Protein AF-A0A2V5RGJ9-F1 (afdb_monomer)

Solvent-accessible surface area (backbone atoms only — not comparable to full-atom values): 21604 Å² total; per-residue (Å²): 134,83,88,84,88,84,84,87,82,80,85,84,81,83,82,83,79,84,76,84,70,83,77,78,81,74,70,50,76,49,73,27,35,33,28,71,93,47,75,38,42,46,62,36,61,48,78,43,39,57,53,21,27,44,34,41,34,27,62,31,67,73,43,34,54,30,24,20,55,76,79,43,78,68,75,83,46,68,68,53,78,41,38,55,77,41,74,48,76,52,70,40,74,60,69,46,78,47,41,22,16,16,72,89,39,24,92,76,61,16,44,32,35,43,35,26,40,70,79,68,74,71,82,64,71,77,68,69,76,73,73,74,53,63,39,41,56,48,37,43,34,36,37,33,40,26,34,54,85,91,36,26,30,35,40,34,38,30,37,39,57,88,55,63,42,44,33,40,39,39,24,45,13,56,61,42,44,83,74,70,44,71,65,35,16,74,37,22,28,32,37,34,22,43,72,87,66,48,80,33,35,49,30,45,30,34,82,53,69,54,76,38,73,76,34,84,62,84,44,48,66,60,37,53,73,68,75,66,54,71,90,41,68,48,21,10,46,52,70,48,74,42,57,49,43,43,35,38,38,38,40,40,30,62,96,61,42,57,22,28,31,34,45,36,44,37,67,72,55,84,92,52,86,44,44,53,51,36,45,33,38,36,35,39,26,33,54,87,90,38,27,30,35,39,35,37,28,35,36,61,54,60,58,32,40,32,39,38,37,26,46,11,57,62,42,46,82,74,71,44,72,64,34,16,74,37,21,26,33,37,34,24,42,74,87,66,49,79,34,37,52,31,45,32,33,80,52,65,56,75,38,75,75,33,84,61,85,45,43,67,59,38,52,74,68,75,67,53,73,88,44,66,49,22,10,46,51,72,48,74,40,54,54,42,45,35,36,38,39,38,39,31,62,95,63,37,58,22,28,33,32,44,36,44,38,72,45,135

Structure (mmCIF, N/CA/C/O backbone):
data_AF-A0A2V5RGJ9-F1
#
_entry.id   AF-A0A2V5RGJ9-F1
#
loop_
_atom_site.group_PDB
_atom_site.id
_atom_site.type_symbol
_atom_site.label_atom_id
_atom_site.label_alt_id
_atom_site.label_comp_id
_atom_site.label_asym_id
_atom_site.label_entity_id
_atom_site.label_seq_id
_atom_site.pdbx_PDB_ins_code
_atom_site.Cartn_x
_atom_site.Cartn_y
_atom_site.Cartn_z
_atom_site.occupancy
_atom_site.B_iso_or_equiv
_atom_site.auth_seq_id
_atom_site.auth_comp_id
_atom_site.auth_asym_id
_atom_site.auth_atom_id
_atom_site.pdbx_PDB_model_num
ATOM 1 N N . MET A 1 1 ? 36.163 -27.610 64.318 1.00 38.81 1 MET A N 1
ATOM 2 C CA . MET A 1 1 ? 36.010 -27.484 62.850 1.00 38.81 1 MET A CA 1
ATOM 3 C C . MET A 1 1 ? 34.533 -27.223 62.572 1.00 38.81 1 MET A C 1
ATOM 5 O O . MET A 1 1 ? 33.723 -28.034 62.983 1.00 38.81 1 MET A O 1
ATOM 9 N N . LYS A 1 2 ? 34.188 -25.956 62.291 1.00 37.72 2 LYS A N 1
ATOM 10 C CA . LYS A 1 2 ? 33.562 -25.468 61.036 1.00 37.72 2 LYS A CA 1
ATOM 11 C C . LYS A 1 2 ? 32.153 -26.053 60.783 1.00 37.72 2 LYS A C 1
ATOM 13 O O . LYS A 1 2 ? 32.050 -27.216 60.435 1.00 37.72 2 LYS A O 1
ATOM 18 N N . THR A 1 3 ? 31.090 -25.340 61.199 1.00 41.25 3 THR A N 1
ATOM 19 C CA . THR A 1 3 ? 30.210 -24.433 60.390 1.00 41.25 3 THR A CA 1
ATOM 20 C C . THR A 1 3 ? 29.299 -25.217 59.427 1.00 41.25 3 THR A C 1
ATOM 22 O O . THR A 1 3 ? 29.808 -26.012 58.656 1.00 41.25 3 THR A O 1
ATOM 25 N N . LEU A 1 4 ? 27.967 -25.080 59.421 1.00 39.28 4 LEU A N 1
ATOM 26 C CA . LEU A 1 4 ? 27.217 -23.906 58.953 1.00 39.28 4 LEU A CA 1
ATOM 27 C C . LEU A 1 4 ? 25.746 -23.949 59.413 1.00 39.28 4 LEU A C 1
ATOM 29 O O . LEU A 1 4 ? 25.099 -24.991 59.396 1.00 39.28 4 LEU A O 1
ATOM 33 N N . SER A 1 5 ? 25.240 -22.763 59.748 1.00 45.38 5 SER A N 1
ATOM 34 C CA . SER A 1 5 ? 23.826 -22.398 59.849 1.00 45.38 5 SER A CA 1
ATOM 35 C C . SER A 1 5 ? 23.348 -21.914 58.478 1.00 45.38 5 SER A C 1
ATOM 37 O O . SER A 1 5 ? 24.074 -21.164 57.826 1.00 45.38 5 SER A O 1
ATOM 39 N N . VAL A 1 6 ? 22.140 -22.296 58.052 1.00 42.56 6 VAL A N 1
ATOM 40 C CA . VAL A 1 6 ? 21.454 -21.672 56.911 1.00 42.56 6 VAL A CA 1
ATOM 41 C C . VAL A 1 6 ? 20.060 -21.253 57.366 1.00 42.56 6 VAL A C 1
ATOM 43 O O . VAL A 1 6 ? 19.195 -22.081 57.637 1.00 42.56 6 VAL A O 1
ATOM 46 N N . ARG A 1 7 ? 19.871 -19.935 57.482 1.00 43.72 7 ARG A N 1
ATOM 47 C CA . ARG A 1 7 ? 18.570 -19.281 57.634 1.00 43.72 7 ARG A CA 1
ATOM 48 C C . ARG A 1 7 ? 17.956 -19.107 56.245 1.00 43.72 7 ARG A C 1
ATOM 50 O O . ARG A 1 7 ? 18.602 -18.543 55.366 1.00 43.72 7 ARG A O 1
ATOM 57 N N . ALA A 1 8 ? 16.720 -19.563 56.067 1.00 42.19 8 ALA A N 1
ATOM 58 C CA . ALA A 1 8 ? 15.925 -19.289 54.877 1.00 42.19 8 ALA A CA 1
ATOM 59 C C . ALA A 1 8 ? 15.465 -17.820 54.875 1.00 42.19 8 ALA A C 1
ATOM 61 O O . ALA A 1 8 ? 14.924 -17.332 55.869 1.00 42.19 8 ALA A O 1
ATOM 62 N N . ILE A 1 9 ? 15.700 -17.124 53.763 1.00 42.44 9 ILE A N 1
ATOM 63 C CA . ILE A 1 9 ? 15.217 -15.768 53.483 1.00 42.44 9 ILE A CA 1
ATOM 64 C C . ILE A 1 9 ? 13.949 -15.915 52.636 1.00 42.44 9 ILE A C 1
ATOM 66 O O . ILE A 1 9 ? 14.003 -16.474 51.544 1.00 42.44 9 ILE A O 1
ATOM 70 N N . ALA A 1 10 ? 12.816 -15.427 53.140 1.00 38.88 10 ALA A N 1
ATOM 71 C CA . ALA A 1 10 ? 11.591 -15.263 52.360 1.00 38.88 10 ALA A CA 1
ATOM 72 C C . ALA A 1 10 ? 11.637 -13.917 51.609 1.00 38.88 10 ALA A C 1
ATOM 74 O O . ALA A 1 10 ? 11.960 -12.905 52.239 1.00 38.88 10 ALA A O 1
ATOM 75 N N . PRO A 1 11 ? 11.310 -13.851 50.306 1.00 47.81 11 PRO A N 1
ATOM 76 C CA . PRO A 1 11 ? 11.150 -12.579 49.620 1.00 47.81 11 PRO A CA 1
ATOM 77 C C . PRO A 1 11 ? 9.743 -12.016 49.870 1.00 47.81 11 PRO A C 1
ATOM 79 O O . PRO A 1 11 ? 8.732 -12.672 49.628 1.00 47.81 11 PRO A O 1
ATOM 82 N N . VAL A 1 12 ? 9.692 -10.773 50.347 1.00 43.78 12 VAL A N 1
ATOM 83 C CA . VAL A 1 12 ? 8.491 -9.932 50.376 1.00 43.78 12 VAL A CA 1
ATOM 84 C C . VAL A 1 12 ? 8.322 -9.332 48.980 1.00 43.78 12 VAL A C 1
ATOM 86 O O . VAL A 1 12 ? 9.110 -8.478 48.583 1.00 43.78 12 VAL A O 1
ATOM 89 N N . ILE A 1 13 ? 7.307 -9.767 48.229 1.00 42.78 13 ILE A N 1
ATOM 90 C CA . ILE A 1 13 ? 6.843 -9.061 47.028 1.00 42.78 13 ILE A CA 1
ATOM 91 C C . ILE A 1 13 ? 5.676 -8.173 47.459 1.00 42.78 13 ILE A C 1
ATOM 93 O O . ILE A 1 13 ? 4.580 -8.652 47.742 1.00 42.78 13 ILE A O 1
ATOM 97 N N . ALA A 1 14 ? 5.936 -6.870 47.549 1.00 37.41 14 ALA A N 1
ATOM 98 C CA . ALA A 1 14 ? 4.915 -5.851 47.735 1.00 37.41 14 ALA A CA 1
ATOM 99 C C . ALA A 1 14 ? 4.194 -5.614 46.397 1.00 37.41 14 ALA A C 1
ATOM 101 O O . ALA A 1 14 ? 4.772 -5.062 45.463 1.00 37.41 14 ALA A O 1
ATOM 102 N N . ALA A 1 15 ? 2.933 -6.035 46.302 1.00 39.66 15 ALA A N 1
ATOM 103 C CA . ALA A 1 15 ? 2.044 -5.643 45.215 1.00 39.66 15 ALA A CA 1
ATOM 104 C C . ALA A 1 15 ? 1.536 -4.215 45.477 1.00 39.66 15 ALA A C 1
ATOM 106 O O . ALA A 1 15 ? 0.738 -3.989 46.386 1.00 39.66 15 ALA A O 1
ATOM 107 N N . LEU A 1 16 ? 2.010 -3.245 44.693 1.00 36.75 16 LEU A N 1
ATOM 108 C CA . LEU A 1 16 ? 1.508 -1.872 44.711 1.00 36.75 16 LEU A CA 1
ATOM 109 C C . LEU A 1 16 ? 0.292 -1.777 43.770 1.00 36.75 16 LEU A C 1
ATOM 111 O O . LEU A 1 16 ? 0.424 -1.458 42.592 1.00 36.75 16 LEU A O 1
ATOM 115 N N . PHE A 1 17 ? -0.903 -2.085 44.280 1.00 38.78 17 PHE A N 1
ATOM 116 C CA . PHE A 1 17 ? -2.160 -1.741 43.609 1.00 38.78 17 PHE A CA 1
ATOM 117 C C . PHE A 1 17 ? -2.427 -0.239 43.796 1.00 38.78 17 PHE A C 1
ATOM 119 O O . PHE A 1 17 ? -2.925 0.187 44.837 1.00 38.78 17 PHE A O 1
ATOM 126 N N . LEU A 1 18 ? -2.110 0.580 42.789 1.00 39.31 18 LEU A N 1
ATOM 127 C CA . LEU A 1 18 ? -2.628 1.947 42.675 1.00 39.31 18 LEU A CA 1
ATOM 128 C C . LEU A 1 18 ? -4.090 1.872 42.216 1.00 39.31 18 LEU A C 1
ATOM 130 O O . LEU A 1 18 ? -4.408 1.977 41.035 1.00 39.31 18 LEU A O 1
ATOM 134 N N . ALA A 1 19 ? -4.990 1.650 43.171 1.00 40.72 19 ALA A N 1
ATOM 135 C CA . ALA A 1 19 ? -6.406 1.903 42.967 1.00 40.72 19 ALA A CA 1
ATOM 136 C C . ALA A 1 19 ? -6.600 3.423 42.830 1.00 40.72 19 ALA A C 1
ATOM 138 O O . ALA A 1 19 ? -6.460 4.163 43.802 1.00 40.72 19 ALA A O 1
ATOM 139 N N . LEU A 1 20 ? -6.908 3.896 41.621 1.00 43.88 20 LEU A N 1
ATOM 140 C CA . LEU A 1 20 ? -7.449 5.236 41.398 1.00 43.88 20 LEU A CA 1
ATOM 141 C C . LEU A 1 20 ? -8.835 5.295 42.045 1.00 43.88 20 LEU A C 1
ATOM 143 O O . LEU A 1 20 ? -9.821 4.825 41.483 1.00 43.88 20 LEU A O 1
ATOM 147 N N . TRP A 1 21 ? -8.902 5.828 43.262 1.00 36.16 21 TRP A N 1
ATOM 148 C CA . TRP A 1 21 ? -10.171 6.151 43.900 1.00 36.16 21 TRP A CA 1
ATOM 149 C C . TRP A 1 21 ? -10.674 7.448 43.260 1.00 36.16 21 TRP A C 1
ATOM 151 O O . TRP A 1 21 ? -9.927 8.432 43.263 1.00 36.16 21 TRP A O 1
ATOM 161 N N . PRO A 1 22 ? -11.903 7.501 42.718 1.00 42.31 22 PRO A N 1
ATOM 162 C CA . PRO A 1 22 ? -12.483 8.771 42.317 1.00 42.31 22 PRO A CA 1
ATOM 163 C C . PRO A 1 22 ? -12.581 9.646 43.568 1.00 42.31 22 PRO A C 1
ATOM 165 O O . PRO A 1 22 ? -13.241 9.283 44.544 1.00 42.31 22 PRO A O 1
ATOM 168 N N . THR A 1 23 ? -11.903 10.788 43.574 1.00 47.44 23 THR A N 1
ATOM 169 C CA . THR A 1 23 ? -12.103 11.797 44.609 1.00 47.44 23 THR A CA 1
ATOM 170 C C . THR A 1 23 ? -13.520 12.343 44.458 1.00 47.44 23 THR A C 1
ATOM 172 O O . THR A 1 23 ? -13.866 12.933 43.437 1.00 47.44 23 THR A O 1
ATOM 175 N N . ALA A 1 24 ? -14.372 12.133 45.464 1.00 50.12 24 ALA A N 1
ATOM 176 C CA . ALA A 1 24 ? -15.684 12.766 45.500 1.00 50.12 24 ALA A CA 1
ATOM 177 C C . ALA A 1 24 ? -15.499 14.294 45.478 1.00 50.12 24 ALA A C 1
ATOM 179 O O . ALA A 1 24 ? -14.841 14.858 46.359 1.00 50.12 24 ALA A O 1
ATOM 180 N N . ALA A 1 25 ? -16.049 14.962 44.462 1.00 56.72 25 ALA A N 1
ATOM 181 C CA . ALA A 1 25 ? -16.078 16.418 44.405 1.00 56.72 25 ALA A CA 1
ATOM 182 C C . ALA A 1 25 ? -16.844 16.952 45.629 1.00 56.72 25 ALA A C 1
ATOM 184 O O . ALA A 1 25 ? -17.935 16.478 45.946 1.00 56.72 25 ALA A O 1
ATOM 185 N N . ARG A 1 26 ? -16.256 17.905 46.360 1.00 61.22 26 ARG A N 1
ATOM 186 C CA . ARG A 1 26 ? -16.894 18.510 47.540 1.00 61.22 26 ARG A CA 1
ATOM 187 C C . ARG A 1 26 ? -17.874 19.592 47.084 1.00 61.22 26 ARG A C 1
ATOM 189 O O . ARG A 1 26 ? -17.460 20.483 46.351 1.00 61.22 26 ARG A O 1
ATOM 196 N N . ALA A 1 27 ? -19.115 19.548 47.570 1.00 74.75 27 ALA A N 1
ATOM 197 C CA . ALA A 1 27 ? -20.081 20.637 47.410 1.00 74.75 27 ALA A CA 1
ATOM 198 C C . ALA A 1 27 ? -19.524 21.947 47.996 1.00 74.75 27 ALA A C 1
ATOM 200 O O . ALA A 1 27 ? -19.062 21.974 49.144 1.00 74.75 27 ALA A O 1
ATOM 201 N N . ALA A 1 28 ? -19.550 23.021 47.212 1.00 82.56 28 ALA A N 1
ATOM 202 C CA . ALA A 1 28 ? -19.062 24.336 47.601 1.00 82.56 28 ALA A CA 1
ATOM 203 C C . ALA A 1 28 ? -20.176 25.192 48.228 1.00 82.56 28 ALA A C 1
ATOM 205 O O . ALA A 1 28 ? -21.370 24.941 48.064 1.00 82.56 28 ALA A O 1
ATOM 206 N N . THR A 1 29 ? -19.785 26.231 48.974 1.00 91.50 29 THR A N 1
ATOM 207 C CA . THR A 1 29 ? -20.713 27.250 49.488 1.00 91.50 29 THR A CA 1
ATOM 208 C C . THR A 1 29 ? -20.326 28.629 48.967 1.00 91.50 29 THR A C 1
ATOM 210 O O . THR A 1 29 ? -19.248 29.128 49.289 1.00 91.50 29 THR A O 1
ATOM 213 N N . VAL A 1 30 ? -21.213 29.270 48.204 1.00 90.94 30 VAL A N 1
ATOM 214 C CA . VAL A 1 30 ? -21.041 30.643 47.703 1.00 90.94 30 VAL A CA 1
ATOM 215 C C . VAL A 1 30 ? -21.782 31.613 48.613 1.00 90.94 30 VAL A C 1
ATOM 217 O O . VAL A 1 30 ? -22.925 31.368 48.982 1.00 90.94 30 VAL A O 1
ATOM 220 N N . THR A 1 31 ? -21.139 32.714 49.005 1.00 95.69 31 THR A N 1
ATOM 221 C CA . THR A 1 31 ? -21.754 33.711 49.894 1.00 95.69 31 THR A CA 1
ATOM 222 C C . THR A 1 31 ? -22.254 34.919 49.106 1.00 95.69 31 THR A C 1
ATOM 224 O O . THR A 1 31 ? -21.511 35.472 48.301 1.00 95.69 31 THR A O 1
ATOM 227 N N . VAL A 1 32 ? -23.485 35.348 49.383 1.00 97.19 32 VAL A N 1
ATOM 228 C CA . VAL A 1 32 ? -24.101 36.574 48.860 1.00 97.19 32 VAL A CA 1
ATOM 229 C C . VAL A 1 32 ? -24.410 37.503 50.029 1.00 97.19 32 VAL A C 1
ATOM 231 O O . VAL A 1 32 ? -25.100 37.123 50.971 1.00 97.19 32 VAL A O 1
ATOM 234 N N . MET A 1 33 ? -23.917 38.733 49.988 1.00 97.38 33 MET A N 1
ATOM 235 C CA . MET A 1 33 ? -24.249 39.755 50.976 1.00 97.38 33 MET A CA 1
ATOM 236 C C . MET A 1 33 ? -25.600 40.390 50.641 1.00 97.38 33 MET A C 1
ATOM 238 O O . MET A 1 33 ? -25.858 40.753 49.494 1.00 97.38 33 MET A O 1
ATOM 242 N N . VAL A 1 34 ? -26.455 40.554 51.645 1.00 97.94 34 VAL A N 1
ATOM 243 C CA . VAL A 1 34 ? -27.787 41.151 51.511 1.00 97.94 34 VAL A CA 1
ATOM 244 C C . VAL A 1 34 ? -27.760 42.564 52.083 1.00 97.94 34 VAL A C 1
ATOM 246 O O . VAL A 1 34 ? -27.451 42.744 53.261 1.00 97.94 34 VAL A O 1
ATOM 249 N N . GLY A 1 35 ? -28.057 43.561 51.250 1.00 95.06 35 GLY A N 1
ATOM 250 C CA . GLY A 1 35 ? -28.122 44.967 51.650 1.00 95.06 35 GLY A CA 1
ATOM 251 C C . GLY A 1 35 ? -26.797 45.629 52.080 1.00 95.06 35 GLY A C 1
ATOM 252 O O . GLY A 1 35 ? -26.788 46.382 53.053 1.00 95.06 35 GLY A O 1
ATOM 253 N N . PRO A 1 36 ? -25.634 45.389 51.438 1.00 92.56 36 PRO A N 1
ATOM 254 C CA . PRO A 1 36 ? -24.394 46.080 51.808 1.00 92.56 36 PRO A CA 1
ATOM 255 C C . PRO A 1 36 ? -24.434 47.572 51.428 1.00 92.56 36 PRO A C 1
ATOM 257 O O . PRO A 1 36 ? -23.954 47.963 50.369 1.00 92.56 36 PRO A O 1
ATOM 260 N N . ASN A 1 37 ? -24.997 48.409 52.308 1.00 90.25 37 ASN A N 1
ATOM 261 C CA . ASN A 1 37 ? -25.172 49.859 52.119 1.00 90.25 37 ASN A CA 1
ATOM 262 C C . ASN A 1 37 ? -25.919 50.237 50.817 1.00 90.25 37 ASN A C 1
ATOM 264 O O . ASN A 1 37 ? -25.713 51.313 50.261 1.00 90.25 37 ASN A O 1
ATOM 268 N N . CYS A 1 38 ? -26.782 49.343 50.329 1.00 91.38 38 CYS A N 1
ATOM 269 C CA . CYS A 1 38 ? -27.578 49.465 49.106 1.00 91.38 38 CYS A CA 1
ATOM 270 C C . CYS A 1 38 ? -28.864 48.629 49.241 1.00 91.38 38 CYS A C 1
ATOM 272 O O . CYS A 1 38 ? -28.935 47.732 50.081 1.00 91.38 38 CYS A O 1
ATOM 274 N N . PHE A 1 39 ? -29.836 48.825 48.349 1.00 93.62 39 PHE A N 1
ATOM 275 C CA . PHE A 1 39 ? -30.934 47.872 48.129 1.00 93.62 39 PHE A CA 1
ATOM 276 C C . PHE A 1 39 ? -30.541 46.848 47.063 1.00 93.62 39 PHE A C 1
ATOM 278 O O . PHE A 1 39 ? -31.105 46.795 45.976 1.00 93.62 39 PHE A O 1
ATOM 285 N N . CYS A 1 40 ? -29.497 46.072 47.356 1.00 94.00 40 CYS A N 1
ATOM 286 C CA . CYS A 1 40 ? -28.910 45.137 46.406 1.00 94.00 40 CYS A CA 1
ATOM 287 C C . CYS A 1 40 ? -28.414 43.849 47.076 1.00 94.00 40 CYS A C 1
ATOM 289 O O . CYS A 1 40 ? -28.142 43.805 48.280 1.00 94.00 40 CYS A O 1
ATOM 291 N N . PHE A 1 41 ? -28.307 42.787 46.280 1.00 97.88 41 PHE A N 1
ATOM 292 C CA . PHE A 1 41 ? -27.541 41.592 46.624 1.00 97.88 41 PHE A CA 1
ATOM 293 C C . PHE A 1 41 ? -26.128 41.745 46.058 1.00 97.88 41 PHE A C 1
ATOM 295 O O . PHE A 1 41 ? -25.971 42.252 44.949 1.00 97.88 41 PHE A O 1
ATOM 302 N N . SER A 1 42 ? -25.103 41.334 46.806 1.00 93.88 42 SER A N 1
ATOM 303 C CA . SER A 1 42 ? -23.709 41.434 46.363 1.00 93.88 42 SER A CA 1
ATOM 304 C C . SER A 1 42 ? -22.949 40.117 46.564 1.00 93.88 42 SER A C 1
ATOM 306 O O . SER A 1 42 ? -22.713 39.729 47.711 1.00 93.88 42 SER A O 1
ATOM 308 N N . PRO A 1 43 ? -22.549 39.428 45.482 1.00 95.19 43 PRO A N 1
ATOM 309 C CA . PRO A 1 43 ? -22.916 39.717 44.089 1.00 95.19 43 PRO A CA 1
ATOM 310 C C . PRO A 1 43 ? -24.428 39.534 43.844 1.00 95.19 43 PRO A C 1
ATOM 312 O O . PRO A 1 43 ? -25.091 38.785 44.562 1.00 95.19 43 PRO A O 1
ATOM 315 N N . SER A 1 44 ? -24.984 40.227 42.844 1.00 89.75 44 SER A N 1
ATOM 316 C CA . SER A 1 44 ? -26.396 40.071 42.455 1.00 89.75 44 SER A CA 1
ATOM 317 C C . SER A 1 44 ? -26.636 38.792 41.659 1.00 89.75 44 SER A C 1
ATOM 319 O O . SER A 1 44 ? -27.739 38.260 41.666 1.00 89.75 44 SER A O 1
ATOM 321 N N . GLU A 1 45 ? -25.603 38.264 41.010 1.00 91.31 45 GLU A N 1
ATOM 322 C CA . GLU A 1 45 ? -25.664 37.005 40.279 1.00 91.31 45 GLU A CA 1
ATOM 323 C C . GLU A 1 45 ? -24.552 36.070 40.739 1.00 91.31 45 GLU A C 1
ATOM 325 O O . GLU A 1 45 ? -23.406 36.483 40.926 1.00 91.31 45 GLU A O 1
ATOM 330 N N . VAL A 1 46 ? -24.890 34.796 40.913 1.00 90.12 46 VAL A N 1
ATOM 331 C CA . VAL A 1 46 ? -23.925 33.739 41.221 1.00 90.12 46 VAL A CA 1
ATOM 332 C C . VAL A 1 46 ? -24.126 32.572 40.271 1.00 90.12 46 VAL A C 1
ATOM 334 O O . VAL A 1 46 ? -25.255 32.188 39.974 1.00 90.12 46 VAL A O 1
ATOM 337 N N . THR A 1 47 ? -23.021 31.998 39.798 1.00 89.88 47 THR A N 1
ATOM 338 C CA . THR A 1 47 ? -23.027 30.749 39.030 1.00 89.88 47 THR A CA 1
ATOM 339 C C . THR A 1 47 ? -22.401 29.648 39.877 1.00 89.88 47 THR A C 1
ATOM 341 O O . THR A 1 47 ? -21.306 29.841 40.404 1.00 89.88 47 THR A O 1
ATOM 344 N N . ILE A 1 48 ? -23.100 28.526 40.037 1.00 92.12 48 ILE A N 1
ATOM 345 C CA . ILE A 1 48 ? -22.712 27.403 40.906 1.00 92.12 48 ILE A CA 1
ATOM 346 C C . ILE A 1 48 ? -22.934 26.056 40.206 1.00 92.12 48 ILE A C 1
ATOM 348 O O . ILE A 1 48 ? -23.571 26.002 39.152 1.00 92.12 48 ILE A O 1
ATOM 352 N N . SER A 1 49 ? -22.427 24.970 40.792 1.00 88.00 49 SER A N 1
ATOM 353 C CA . SER A 1 49 ? -22.634 23.602 40.297 1.00 88.00 49 SER A CA 1
ATOM 354 C C . SER A 1 49 ? -23.793 22.897 41.015 1.00 88.00 49 SER A C 1
ATOM 356 O O . SER A 1 49 ? -24.112 23.250 42.153 1.00 88.00 49 SER A O 1
ATOM 358 N N . PRO A 1 50 ? -24.429 21.875 40.405 1.00 89.12 50 PRO A N 1
ATOM 359 C CA . PRO A 1 50 ? -25.383 21.029 41.114 1.00 89.12 50 PRO A CA 1
ATOM 360 C C . PRO A 1 50 ? -24.771 20.441 42.393 1.00 89.12 50 PRO A C 1
ATOM 362 O O . PRO A 1 50 ? -23.686 19.865 42.364 1.00 89.12 50 PRO A O 1
ATOM 365 N N . GLY A 1 51 ? -25.484 20.584 43.507 1.00 87.81 51 GLY A N 1
ATOM 366 C CA . GLY A 1 51 ? -25.054 20.189 44.848 1.00 87.81 51 GLY A CA 1
ATOM 367 C C . GLY A 1 51 ? -24.448 21.328 45.675 1.00 87.81 51 GLY A C 1
ATOM 368 O O . GLY A 1 51 ? -24.321 21.178 46.890 1.00 87.81 51 GLY A O 1
ATOM 369 N N . ASP A 1 52 ? -24.121 22.473 45.070 1.00 92.69 52 ASP A N 1
ATOM 370 C CA . ASP A 1 52 ? -23.594 23.632 45.793 1.00 92.69 52 ASP A CA 1
ATOM 371 C C . ASP A 1 52 ? -24.682 24.360 46.595 1.00 92.69 52 ASP A C 1
ATOM 373 O O . ASP A 1 52 ? -25.883 24.289 46.318 1.00 92.69 52 ASP A O 1
ATOM 377 N N . THR A 1 53 ? -24.244 25.101 47.611 1.00 95.06 53 THR A N 1
ATOM 378 C CA . THR A 1 53 ? -25.111 25.887 48.494 1.00 95.06 53 THR A CA 1
ATOM 379 C C . THR A 1 53 ? -24.837 27.378 48.341 1.00 95.06 53 THR A C 1
ATOM 381 O O . THR A 1 53 ? -23.688 27.811 48.399 1.00 95.06 53 THR A O 1
ATOM 384 N N . VAL A 1 54 ? -25.883 28.193 48.211 1.00 97.69 54 VAL A N 1
ATOM 385 C CA . VAL A 1 54 ? -25.762 29.651 48.357 1.00 97.69 54 VAL A CA 1
ATOM 386 C C . VAL A 1 54 ? -26.100 30.027 49.793 1.00 97.69 54 VAL A C 1
ATOM 388 O O . VAL A 1 54 ? -27.111 29.586 50.337 1.00 97.69 54 VAL A O 1
ATOM 391 N N . ARG A 1 55 ? -25.241 30.840 50.411 1.00 97.88 55 ARG A N 1
ATOM 392 C CA . ARG A 1 55 ? -25.408 31.422 51.742 1.00 97.88 55 ARG A CA 1
ATOM 393 C C . ARG A 1 55 ? -25.605 32.926 51.626 1.00 97.88 55 ARG A C 1
ATOM 395 O O . ARG A 1 55 ? -24.658 33.659 51.352 1.00 97.88 55 ARG A O 1
ATOM 402 N N . TRP A 1 56 ? -26.802 33.403 51.916 1.00 98.44 56 TRP A N 1
ATOM 403 C CA . TRP A 1 56 ? -27.083 34.827 52.041 1.00 98.44 56 TRP A CA 1
ATOM 404 C C . TRP A 1 56 ? -26.720 35.314 53.446 1.00 98.44 56 TRP A C 1
ATOM 406 O O . TRP A 1 56 ? -27.079 34.666 54.425 1.00 98.44 56 TRP A O 1
ATOM 416 N N . THR A 1 57 ? -25.990 36.426 53.553 1.00 96.88 57 THR A N 1
ATOM 417 C CA . THR A 1 57 ? -25.543 37.029 54.823 1.00 96.88 57 THR A CA 1
ATOM 418 C C . THR A 1 57 ? -25.959 38.496 54.878 1.00 96.88 57 THR A C 1
ATOM 420 O O . THR A 1 57 ? -25.615 39.266 53.985 1.00 96.88 57 THR A O 1
ATOM 423 N N . TRP A 1 58 ? -26.694 38.906 55.909 1.00 97.81 58 TRP A N 1
ATOM 424 C CA . TRP A 1 58 ? -27.270 40.250 55.984 1.00 97.81 58 TRP A CA 1
ATOM 425 C C . TRP A 1 58 ? -26.255 41.280 56.469 1.00 97.81 58 TRP A C 1
ATOM 427 O O . TRP A 1 58 ? -25.777 41.215 57.602 1.00 97.81 58 TRP A O 1
ATOM 437 N N . SER A 1 59 ? -25.981 42.271 55.623 1.00 96.06 59 SER A N 1
ATOM 438 C CA . SER A 1 59 ? -25.171 43.448 55.949 1.00 96.06 59 SER A CA 1
ATOM 439 C C . SER A 1 59 ? -25.986 44.562 56.608 1.00 96.06 59 SER A C 1
ATOM 441 O O . SER A 1 59 ? -25.405 45.394 57.301 1.00 96.06 59 SER A O 1
ATOM 443 N N . SER A 1 60 ? -27.310 44.570 56.426 1.00 95.88 60 SER A N 1
ATOM 444 C CA . SER A 1 60 ? -28.250 45.564 56.962 1.00 95.88 60 SER A CA 1
ATOM 445 C C . SER A 1 60 ? -29.606 44.936 57.323 1.00 95.88 60 SER A C 1
ATOM 447 O O . SER A 1 60 ? -29.856 43.753 57.085 1.00 95.88 60 SER A O 1
ATOM 449 N N . GLY A 1 61 ? -30.476 45.731 57.953 1.00 95.12 61 GLY A N 1
ATOM 450 C CA . GLY A 1 61 ? -31.838 45.359 58.342 1.00 95.12 61 GLY A CA 1
ATOM 451 C C . GLY A 1 61 ? -32.859 45.367 57.202 1.00 95.12 61 GLY A C 1
ATOM 452 O O . GLY A 1 61 ? -32.689 46.107 56.242 1.00 95.12 61 GLY A O 1
ATOM 453 N N . GLY A 1 62 ? -33.957 44.620 57.349 1.00 95.56 62 GLY A N 1
ATOM 454 C CA . GLY A 1 62 ? -35.165 44.810 56.533 1.00 95.56 62 GLY A CA 1
ATOM 455 C C . GLY A 1 62 ? -35.175 44.142 55.154 1.00 95.56 62 GLY A C 1
ATOM 456 O O . GLY A 1 62 ? -35.955 44.548 54.298 1.00 95.56 62 GLY A O 1
ATOM 457 N N . HIS A 1 63 ? -34.355 43.119 54.917 1.00 98.00 63 HIS A N 1
ATOM 458 C CA . HIS A 1 63 ? -34.276 42.453 53.609 1.00 98.00 63 HIS A CA 1
ATOM 459 C C . HIS A 1 63 ? -34.711 40.984 53.666 1.00 98.00 63 HIS A C 1
ATOM 461 O O . HIS A 1 63 ? -34.625 40.361 54.723 1.00 98.00 63 HIS A O 1
ATOM 467 N N . SER A 1 64 ? -35.108 40.415 52.526 1.00 98.25 64 SER A N 1
ATOM 468 C CA . SER A 1 64 ? -35.317 38.970 52.335 1.00 98.25 64 SER A CA 1
ATOM 469 C C . SER A 1 64 ? -34.511 38.436 51.145 1.00 98.25 64 SER A C 1
ATOM 471 O O . SER A 1 64 ? -34.009 39.212 50.330 1.00 98.25 64 SER A O 1
ATOM 473 N N . THR A 1 65 ? -34.417 37.111 51.027 1.00 97.88 65 THR A N 1
ATOM 474 C CA . THR A 1 65 ? -34.171 36.406 49.762 1.00 97.88 65 THR A CA 1
ATOM 475 C C . THR A 1 65 ? -35.358 35.486 49.486 1.00 97.88 65 THR A C 1
ATOM 477 O O . THR A 1 65 ? -35.619 34.548 50.240 1.00 97.88 65 THR A O 1
ATOM 480 N N . THR A 1 66 ? -36.092 35.792 48.421 1.00 98.38 66 THR A N 1
ATOM 481 C CA . THR A 1 66 ? -37.343 35.131 48.042 1.00 98.38 66 THR A CA 1
ATOM 482 C C . THR A 1 66 ? -37.240 34.681 46.595 1.00 98.38 66 THR A C 1
ATOM 484 O O . THR A 1 66 ? -36.984 35.498 45.711 1.00 98.38 66 THR A O 1
ATOM 487 N N . SER A 1 67 ? -37.426 33.394 46.328 1.00 97.88 67 SER A N 1
ATOM 488 C CA . SER A 1 67 ? -37.301 32.852 44.977 1.00 97.88 67 SER A CA 1
ATOM 489 C C . SER A 1 67 ? -38.461 33.265 44.076 1.00 97.88 67 SER A C 1
ATOM 491 O O . SER A 1 67 ? -39.625 33.246 44.482 1.00 97.88 67 SER A O 1
ATOM 493 N N . GLY A 1 68 ? -38.162 33.567 42.818 1.00 94.12 68 GLY A N 1
ATOM 494 C CA . GLY A 1 68 ? -39.145 33.938 41.810 1.00 94.12 68 GLY A CA 1
ATOM 495 C C . GLY A 1 68 ? -38.720 35.138 40.979 1.00 94.12 68 GLY A C 1
ATOM 496 O O . GLY A 1 68 ? -37.673 35.748 41.194 1.00 94.12 68 GLY A O 1
ATOM 497 N N . ASN A 1 69 ? -39.565 35.477 40.013 1.00 92.88 69 ASN A N 1
ATOM 498 C CA . ASN A 1 69 ? -39.410 36.716 39.260 1.00 92.88 69 ASN A CA 1
ATOM 499 C C . ASN A 1 69 ? -39.680 37.921 40.179 1.00 92.88 69 ASN A C 1
ATOM 501 O O . ASN A 1 69 ? -40.348 37.760 41.203 1.00 92.88 69 ASN A O 1
ATOM 505 N N . PRO A 1 70 ? -39.201 39.130 39.839 1.00 91.88 70 PRO A N 1
ATOM 506 C CA . PRO A 1 70 ? -39.357 40.304 40.695 1.00 91.88 70 PRO A CA 1
ATOM 507 C C . PRO A 1 70 ? -40.808 40.507 41.162 1.00 91.88 70 PRO A C 1
ATOM 509 O O . PRO A 1 70 ? -41.743 40.479 40.360 1.00 91.88 70 PRO A O 1
ATOM 512 N N . CYS A 1 71 ? -40.988 40.656 42.478 1.00 93.25 71 CYS A N 1
ATOM 513 C CA . CYS A 1 71 ? -42.284 40.790 43.158 1.00 93.25 71 CYS A CA 1
ATOM 514 C C . CYS A 1 71 ? -43.270 39.615 42.973 1.00 93.25 71 CYS A C 1
ATOM 516 O O . CYS A 1 71 ? -44.434 39.736 43.350 1.00 93.25 71 CYS A O 1
ATOM 518 N N . THR A 1 72 ? -42.837 38.479 42.418 1.00 96.56 72 THR A N 1
ATOM 519 C CA . THR A 1 72 ? -43.695 37.321 42.124 1.00 96.56 72 THR A CA 1
ATOM 520 C C . THR A 1 72 ? -43.032 36.033 42.627 1.00 96.56 72 THR A C 1
ATOM 522 O O . THR A 1 72 ? -42.222 35.440 41.906 1.00 96.56 72 THR A O 1
ATOM 525 N N . PRO A 1 73 ? -43.333 35.581 43.861 1.00 96.12 73 PRO A N 1
ATOM 526 C CA . PRO A 1 73 ? -42.679 34.412 44.433 1.00 96.12 73 PRO A CA 1
ATOM 527 C C . PRO A 1 73 ? -43.095 33.125 43.709 1.00 96.12 73 PRO A C 1
ATOM 529 O O . PRO A 1 73 ? -44.263 32.947 43.366 1.00 96.12 73 PRO A O 1
ATOM 532 N N . ASN A 1 74 ? -42.149 32.206 43.508 1.00 93.88 74 ASN A N 1
ATOM 533 C CA . ASN A 1 74 ? -42.405 30.883 42.919 1.00 93.88 74 ASN A CA 1
ATOM 534 C C . ASN A 1 74 ? -42.339 29.728 43.941 1.00 93.88 74 ASN A C 1
ATOM 536 O O . ASN A 1 74 ? -42.595 28.583 43.580 1.00 93.88 74 ASN A O 1
ATOM 540 N N . GLY A 1 75 ? -42.009 30.025 45.204 1.00 94.44 75 GLY A N 1
ATOM 541 C CA . GLY A 1 75 ? -42.098 29.082 46.324 1.00 94.44 75 GLY A CA 1
ATOM 542 C C . GLY A 1 75 ? -40.938 28.092 46.484 1.00 94.44 75 GLY A C 1
ATOM 543 O O . GLY A 1 75 ? -41.058 27.173 47.288 1.00 94.44 75 GLY A O 1
ATOM 544 N N . LEU A 1 76 ? -39.824 28.255 45.762 1.00 93.25 76 LEU A N 1
ATOM 545 C CA . LEU A 1 76 ? -38.630 27.411 45.929 1.00 93.25 76 LEU A CA 1
ATOM 546 C C . LEU A 1 76 ? -37.879 27.697 47.243 1.00 93.25 76 LEU A C 1
ATOM 548 O O . LEU A 1 76 ? -37.404 26.763 47.888 1.00 93.25 76 LEU A O 1
ATOM 552 N N . TRP A 1 77 ? -37.786 28.965 47.660 1.00 98.06 77 TRP A N 1
ATOM 553 C CA . TRP A 1 77 ? -37.358 29.365 49.005 1.00 98.06 77 TRP A CA 1
ATOM 554 C C . TRP A 1 77 ? -37.855 30.770 49.383 1.00 98.06 77 TRP A C 1
ATOM 556 O O . TRP A 1 77 ? -38.116 31.611 48.522 1.00 98.06 77 TRP A O 1
ATOM 566 N N . ASP A 1 78 ? -37.930 31.033 50.688 1.00 97.19 78 ASP A N 1
ATOM 567 C CA . ASP A 1 78 ? -38.160 32.357 51.273 1.00 97.19 78 ASP A CA 1
ATOM 568 C C . ASP A 1 78 ? -37.471 32.416 52.646 1.00 97.19 78 ASP A C 1
ATOM 570 O O . ASP A 1 78 ? -37.705 31.558 53.500 1.00 97.19 78 ASP A O 1
ATOM 574 N N . SER A 1 79 ? -36.594 33.398 52.860 1.00 97.81 79 SER A N 1
ATOM 575 C CA . SER A 1 79 ? -35.934 33.602 54.156 1.00 97.81 79 SER A CA 1
ATOM 576 C C . SER A 1 79 ? -36.800 34.324 55.191 1.00 97.81 79 SER A C 1
ATOM 578 O O . SER A 1 79 ? -36.422 34.386 56.360 1.00 97.81 79 SER A O 1
ATOM 580 N N . GLY A 1 80 ? -37.895 34.958 54.763 1.00 96.94 80 GLY A N 1
ATOM 581 C CA . GLY A 1 80 ? -38.553 36.031 55.501 1.00 96.94 80 GLY A CA 1
ATOM 582 C C . GLY A 1 80 ? -37.700 37.305 55.572 1.00 96.94 80 GLY A C 1
ATOM 583 O O . GLY A 1 80 ? -36.584 37.367 55.044 1.00 96.94 80 GLY A O 1
ATOM 584 N N . ILE A 1 81 ? -38.231 38.342 56.231 1.00 97.44 81 ILE A N 1
ATOM 585 C CA . ILE A 1 81 ? -37.492 39.585 56.494 1.00 97.44 81 ILE A CA 1
ATOM 586 C C . ILE A 1 81 ? -36.526 39.363 57.655 1.00 97.44 81 ILE A C 1
ATOM 588 O O . ILE A 1 81 ? -36.950 39.130 58.786 1.00 97.44 81 ILE A O 1
ATOM 592 N N . LEU A 1 82 ? -35.232 39.482 57.381 1.00 97.56 82 LEU A N 1
ATOM 593 C CA . LEU A 1 82 ? -34.165 39.320 58.363 1.00 97.56 82 LEU A CA 1
ATOM 594 C C . LEU A 1 82 ? -33.349 40.610 58.512 1.00 97.56 82 LEU A C 1
ATOM 596 O O . LEU A 1 82 ? -33.463 41.548 57.715 1.00 97.56 82 LEU A O 1
ATOM 600 N N . ASN A 1 83 ? -32.538 40.657 59.572 1.00 95.62 83 ASN A N 1
ATOM 601 C CA . ASN A 1 83 ? -31.728 41.816 59.931 1.00 95.62 83 ASN A CA 1
ATOM 602 C C . ASN A 1 83 ? -30.225 41.526 59.926 1.00 95.62 83 ASN A C 1
ATOM 604 O O . ASN A 1 83 ? -29.807 40.376 59.803 1.00 95.62 83 ASN A O 1
ATOM 608 N N . GLN A 1 84 ? -29.420 42.583 60.067 1.00 96.25 84 GLN A N 1
ATOM 609 C CA . GLN A 1 84 ? -27.958 42.523 60.039 1.00 96.25 84 GLN A CA 1
ATOM 610 C C . GLN A 1 84 ? -27.399 41.384 60.909 1.00 96.25 84 GLN A C 1
ATOM 612 O O . GLN A 1 84 ? -27.799 41.209 62.059 1.00 96.25 84 GLN A O 1
ATOM 617 N N . GLY A 1 85 ? -26.458 40.622 60.348 1.00 91.38 85 GLY A N 1
ATOM 618 C CA . GLY A 1 85 ? -25.823 39.469 60.993 1.00 91.38 85 GLY A CA 1
ATOM 619 C C . GLY A 1 85 ? -26.550 38.135 60.789 1.00 91.38 85 GLY A C 1
ATOM 620 O O . GLY A 1 85 ? -25.971 37.089 61.078 1.00 91.38 85 GLY A O 1
ATOM 621 N N . ALA A 1 86 ? -27.777 38.140 60.258 1.00 96.62 86 ALA A N 1
ATOM 622 C CA . ALA A 1 86 ? -28.490 36.913 59.915 1.00 96.62 86 ALA A CA 1
ATOM 623 C C . ALA A 1 86 ? -27.850 36.179 58.725 1.00 96.62 86 ALA A C 1
ATOM 625 O O . ALA A 1 86 ? -27.192 36.781 57.870 1.00 96.62 86 ALA A O 1
ATOM 626 N N . MET A 1 87 ? -28.091 34.867 58.658 1.00 96.19 87 MET A N 1
ATOM 627 C CA . MET A 1 87 ? -27.688 34.013 57.544 1.00 96.19 87 MET A CA 1
ATOM 628 C C . MET A 1 87 ? -28.836 33.099 57.117 1.00 96.19 87 MET A C 1
ATOM 630 O O . MET A 1 87 ? -29.564 32.581 57.962 1.00 96.19 87 MET A O 1
ATOM 634 N N . PHE A 1 88 ? -28.947 32.857 55.814 1.00 97.81 88 PHE A N 1
ATOM 635 C CA . PHE A 1 88 ? -29.867 31.890 55.217 1.00 97.81 88 PHE A CA 1
ATOM 636 C C . PHE A 1 88 ? -29.126 31.075 54.157 1.00 97.81 88 PHE A C 1
ATOM 638 O O . PHE A 1 88 ? -28.279 31.620 53.451 1.00 97.81 88 PHE A O 1
ATOM 645 N N . THR A 1 89 ? -29.426 29.784 54.027 1.00 96.12 89 THR A N 1
ATOM 646 C CA . THR A 1 89 ? -28.764 28.898 53.057 1.00 96.12 89 THR A CA 1
ATOM 647 C C . THR A 1 89 ? -29.768 28.098 52.241 1.00 96.12 89 THR A C 1
ATOM 649 O O . THR A 1 89 ? -30.743 27.601 52.799 1.00 96.12 89 THR A O 1
ATOM 652 N N . HIS A 1 90 ? -29.488 27.898 50.953 1.00 95.56 90 HIS A N 1
ATOM 653 C CA . HIS A 1 90 ? -30.246 27.001 50.078 1.00 95.56 90 HIS A CA 1
ATOM 654 C C . HIS A 1 90 ? -29.294 26.206 49.179 1.00 95.56 90 HIS A C 1
ATOM 656 O O . HIS A 1 90 ? -28.380 26.782 48.585 1.00 95.56 90 HIS A O 1
ATOM 662 N N . THR A 1 91 ? -29.500 24.891 49.094 1.00 95.69 91 THR A N 1
ATOM 663 C CA . THR A 1 91 ? -28.698 23.974 48.269 1.00 95.69 91 THR A CA 1
ATOM 664 C C . THR A 1 91 ? -29.411 23.689 46.956 1.00 95.69 91 THR A C 1
ATOM 666 O O . THR A 1 91 ? -30.581 23.312 46.952 1.00 95.69 91 THR A O 1
ATOM 669 N N . PHE A 1 92 ? -28.696 23.826 45.844 1.00 94.50 92 PHE A N 1
ATOM 670 C CA . PHE A 1 92 ? -29.262 23.714 44.508 1.00 94.50 92 PHE A CA 1
ATOM 671 C C . PHE A 1 92 ? -28.819 22.419 43.836 1.00 94.50 92 PHE A C 1
ATOM 673 O O . PHE A 1 92 ? -27.674 22.284 43.425 1.00 94.50 92 PHE A O 1
ATOM 680 N N . ASN A 1 93 ? -29.734 21.461 43.688 1.00 89.25 93 ASN A N 1
ATOM 681 C CA . ASN A 1 93 ? -29.409 20.131 43.153 1.00 89.25 93 ASN A CA 1
ATOM 682 C C . ASN A 1 93 ? -29.683 19.972 41.649 1.00 89.25 93 ASN A C 1
ATOM 684 O O . ASN A 1 93 ? -29.341 18.944 41.071 1.00 89.25 93 ASN A O 1
ATOM 688 N N . SER A 1 94 ? -30.314 20.955 41.005 1.00 86.75 94 SER A N 1
ATOM 689 C CA . SER A 1 94 ? -30.728 20.866 39.602 1.00 86.75 94 SER A CA 1
ATOM 690 C C . SER A 1 94 ? -30.203 22.050 38.805 1.00 86.75 94 SER A C 1
ATOM 692 O O . SER A 1 94 ? -30.284 23.188 39.260 1.00 86.75 94 SER A O 1
ATOM 694 N N . VAL A 1 95 ? -29.680 21.765 37.610 1.00 88.25 95 VAL A N 1
ATOM 695 C CA . VAL A 1 95 ? -29.270 22.774 36.623 1.00 88.25 95 VAL A CA 1
ATOM 696 C C . VAL A 1 95 ? -30.462 23.664 36.270 1.00 88.25 95 VAL A C 1
ATOM 698 O O . VAL A 1 95 ? -31.573 23.167 36.086 1.00 88.25 95 VAL A O 1
ATOM 701 N N . GLY A 1 96 ? -30.229 24.969 36.155 1.00 89.12 96 GLY A N 1
ATOM 702 C CA . GLY A 1 96 ? -31.261 25.943 35.813 1.00 89.12 96 GLY A CA 1
ATOM 703 C C . GLY A 1 96 ? -30.938 27.357 36.283 1.00 89.12 96 GLY A C 1
ATOM 704 O O . GLY A 1 96 ? -29.953 27.594 36.979 1.00 89.12 96 GLY A O 1
ATOM 705 N N . SER A 1 97 ? -31.797 28.300 35.906 1.00 93.25 97 SER A N 1
ATOM 706 C CA . SER A 1 97 ? -31.745 29.684 36.380 1.00 93.25 97 SER A CA 1
ATOM 707 C C . SER A 1 97 ? -32.836 29.910 37.418 1.00 93.25 97 SER A C 1
ATOM 709 O O . SER A 1 97 ? -34.015 29.659 37.170 1.00 93.25 97 SER A O 1
ATOM 711 N N . PHE A 1 98 ? -32.431 30.410 38.578 1.00 95.62 98 PHE A N 1
ATOM 712 C CA . PHE A 1 98 ? -33.279 30.632 39.737 1.00 95.62 98 PHE A CA 1
ATOM 713 C C . PHE A 1 98 ? -33.244 32.125 40.084 1.00 95.62 98 PHE A C 1
ATOM 715 O O . PHE A 1 98 ? -32.391 32.556 40.871 1.00 95.62 98 PHE A O 1
ATOM 722 N N . PRO A 1 99 ? -34.117 32.942 39.466 1.00 95.62 99 PRO A N 1
ATOM 723 C CA . PRO A 1 99 ? -34.259 34.337 39.853 1.00 95.62 99 PRO A CA 1
ATOM 724 C C . PRO A 1 99 ? -34.799 34.426 41.282 1.00 95.62 99 PRO A C 1
ATOM 726 O O . PRO A 1 99 ? -35.548 33.556 41.740 1.00 95.62 99 PRO A O 1
ATOM 729 N N . TYR A 1 100 ? -34.403 35.476 41.989 1.00 98.31 100 TYR A N 1
ATOM 730 C CA . TYR A 1 100 ? -34.886 35.790 43.324 1.00 98.31 100 TYR A CA 1
ATOM 731 C C . TYR A 1 100 ? -34.892 37.296 43.564 1.00 98.31 100 TYR A C 1
ATOM 733 O O . TYR A 1 100 ? -34.272 38.077 42.843 1.00 98.31 100 TYR A O 1
ATOM 741 N N . PHE A 1 101 ? -35.614 37.723 44.587 1.00 98.00 101 PHE A N 1
ATOM 742 C CA . PHE A 1 101 ? -35.774 39.127 44.927 1.00 98.00 101 PHE A CA 1
ATOM 743 C C . PHE A 1 101 ? -35.911 39.317 46.435 1.00 98.00 101 PHE A C 1
ATOM 745 O O . PHE A 1 101 ? -36.123 38.374 47.195 1.00 98.00 101 PHE A O 1
ATOM 752 N N . CYS A 1 102 ? -35.775 40.562 46.870 1.00 98.12 102 CYS A N 1
ATOM 753 C CA . CYS A 1 102 ? -36.089 40.984 48.225 1.00 98.12 102 CYS A CA 1
ATOM 754 C C . CYS A 1 102 ? -37.540 41.470 48.258 1.00 98.12 102 CYS A C 1
ATOM 756 O O . CYS A 1 102 ? -37.857 42.471 47.622 1.00 98.12 102 CYS A O 1
ATOM 758 N N . SER A 1 103 ? -38.424 40.784 48.981 1.00 96.56 103 SER A N 1
ATOM 759 C CA . SER A 1 103 ? -39.865 41.072 49.017 1.00 96.56 103 SER A CA 1
ATOM 760 C C . SER A 1 103 ? -40.217 42.543 49.300 1.00 96.56 103 SER A C 1
ATOM 762 O O . SER A 1 103 ? -41.025 43.088 48.553 1.00 96.56 103 SER A O 1
ATOM 764 N N . PRO A 1 104 ? -39.630 43.221 50.309 1.00 95.81 104 PRO A N 1
ATOM 765 C CA . PRO A 1 104 ? -39.970 44.611 50.605 1.00 95.81 104 PRO A CA 1
ATOM 766 C C . PRO A 1 104 ? -39.314 45.616 49.655 1.00 95.81 104 PRO A C 1
ATOM 768 O O . PRO A 1 104 ? -39.749 46.757 49.632 1.00 95.81 104 PRO A O 1
ATOM 771 N N . HIS A 1 105 ? -38.292 45.206 48.892 1.00 95.44 105 HIS A N 1
ATOM 772 C CA . HIS A 1 105 ? -37.504 46.093 48.027 1.00 95.44 105 HIS A CA 1
ATOM 773 C C . HIS A 1 105 ? -37.551 45.674 46.546 1.00 95.44 105 HIS A C 1
ATOM 775 O O . HIS A 1 105 ? -36.636 45.940 45.761 1.00 95.44 105 HIS A O 1
ATOM 781 N N . CYS A 1 106 ? -38.583 44.918 46.164 1.00 91.38 106 CYS A N 1
ATOM 782 C CA . CYS A 1 106 ? -38.685 44.340 44.830 1.00 91.38 106 CYS A CA 1
ATOM 783 C C . CYS A 1 106 ? -39.057 45.396 43.778 1.00 91.38 106 CYS A C 1
ATOM 785 O O . CYS A 1 106 ? -38.646 45.274 42.625 1.00 91.38 106 CYS A O 1
ATOM 787 N N . SER A 1 107 ? -39.773 46.454 44.181 1.00 90.69 107 SER A N 1
ATOM 788 C CA . SER A 1 107 ? -40.142 47.582 43.310 1.00 90.69 107 SER A CA 1
ATOM 789 C C . SER A 1 107 ? -38.960 48.528 43.065 1.00 90.69 107 SER A C 1
ATOM 791 O O . SER A 1 107 ? -38.907 49.228 42.060 1.00 90.69 107 SER A O 1
ATOM 793 N N . GLU A 1 108 ? -37.984 48.503 43.968 1.00 91.38 108 GLU A N 1
ATOM 794 C CA . GLU A 1 108 ? -36.709 49.211 43.940 1.00 91.38 108 GLU A CA 1
ATOM 795 C C . GLU A 1 108 ? -35.643 48.436 43.149 1.00 91.38 108 GLU A C 1
ATOM 797 O O . GLU A 1 108 ? -34.513 48.901 43.008 1.00 91.38 108 GLU A O 1
ATOM 802 N N . GLY A 1 109 ? -35.996 47.257 42.622 1.00 91.25 109 GLY A N 1
ATOM 803 C CA . GLY A 1 109 ? -35.125 46.446 41.775 1.00 91.25 109 GLY A CA 1
ATOM 804 C C . GLY A 1 109 ? -34.116 45.591 42.540 1.00 91.25 109 GLY A C 1
ATOM 805 O O . GLY A 1 109 ? -33.129 45.152 41.953 1.00 91.25 109 GLY A O 1
ATOM 806 N N . MET A 1 110 ? -34.335 45.320 43.833 1.00 97.56 110 MET A N 1
ATOM 807 C CA . MET A 1 110 ? -33.458 44.438 44.607 1.00 97.56 110 MET A CA 1
ATOM 808 C C . MET A 1 110 ? -33.673 42.970 44.208 1.00 97.56 110 MET A C 1
ATOM 810 O O . MET A 1 110 ? -34.421 42.223 44.846 1.00 97.56 110 MET A O 1
ATOM 814 N N . THR A 1 111 ? -33.004 42.566 43.131 1.00 96.81 111 THR A N 1
ATOM 815 C CA . THR A 1 111 ? -33.121 41.255 42.483 1.00 96.81 111 THR A CA 1
ATOM 816 C C . THR A 1 111 ? -31.768 40.567 42.377 1.00 96.81 111 THR A C 1
ATOM 818 O O . THR A 1 111 ? -30.727 41.225 42.331 1.00 96.81 111 THR A O 1
ATOM 821 N N . GLY A 1 112 ? -31.776 39.243 42.298 1.00 96.44 112 GLY A N 1
ATOM 822 C CA . GLY A 1 112 ? -30.599 38.463 41.967 1.00 96.44 112 GLY A CA 1
ATOM 823 C C . GLY A 1 112 ? -30.926 37.191 41.196 1.00 96.44 112 GLY A C 1
ATOM 824 O O . GLY A 1 112 ? -32.090 36.838 41.010 1.00 96.44 112 GLY A O 1
ATOM 825 N N . MET A 1 113 ? -29.886 36.505 40.732 1.00 95.69 113 MET A N 1
ATOM 826 C CA . MET A 1 113 ? -30.014 35.254 39.987 1.00 95.69 113 MET A CA 1
ATOM 827 C C . MET A 1 113 ? -28.985 34.234 40.463 1.00 95.69 113 MET A C 1
ATOM 829 O O . MET A 1 113 ? -27.786 34.505 40.488 1.00 95.69 113 MET A O 1
ATOM 833 N N . VAL A 1 114 ? -29.450 33.035 40.809 1.00 96.94 114 VAL A N 1
ATOM 834 C CA . VAL A 1 114 ? -28.576 31.866 40.943 1.00 96.94 114 VAL A CA 1
ATOM 835 C C . VAL A 1 114 ? -28.668 31.078 39.645 1.00 96.94 114 VAL A C 1
ATOM 837 O O . VAL A 1 114 ? -29.747 30.622 39.277 1.00 96.94 114 VAL A O 1
ATOM 840 N N . THR A 1 115 ? -27.553 30.906 38.945 1.00 92.31 115 THR A N 1
ATOM 841 C CA . THR A 1 115 ? -27.473 30.016 37.783 1.00 92.31 115 THR A CA 1
ATOM 842 C C . THR A 1 115 ? -26.731 28.758 38.186 1.00 92.31 115 THR A C 1
ATOM 844 O O . THR A 1 115 ? -25.567 28.802 38.570 1.00 92.31 115 THR A O 1
ATOM 847 N N . VAL A 1 116 ? -27.403 27.622 38.101 1.00 91.75 116 VAL A N 1
ATOM 848 C CA . VAL A 1 116 ? -26.804 26.316 38.342 1.00 91.75 116 VAL A CA 1
ATOM 849 C C . VAL A 1 116 ? -26.469 25.733 36.987 1.00 91.75 116 VAL A C 1
ATOM 851 O O . VAL A 1 116 ? -27.366 25.462 36.192 1.00 91.75 116 VAL A O 1
ATOM 854 N N . VAL A 1 117 ? -25.188 25.539 36.714 1.00 85.12 117 VAL A N 1
ATOM 855 C CA . VAL A 1 117 ? -24.713 24.893 35.490 1.00 85.12 117 VAL A CA 1
ATOM 856 C C . VAL A 1 117 ? -23.916 23.666 35.879 1.00 85.12 117 VAL A C 1
ATOM 858 O O . VAL A 1 117 ? -23.182 23.690 36.863 1.00 85.12 117 VAL A O 1
ATOM 861 N N . ASN A 1 118 ? -24.026 22.582 35.109 1.00 79.62 118 ASN A N 1
ATOM 862 C CA . ASN A 1 118 ? -23.008 21.538 35.201 1.00 79.62 118 ASN A CA 1
ATOM 863 C C . ASN A 1 118 ? -21.649 22.206 35.012 1.00 79.62 118 ASN A C 1
ATOM 865 O O . ASN A 1 118 ? -21.552 23.134 34.204 1.00 79.62 118 ASN A O 1
ATOM 869 N N . ALA A 1 119 ? -20.627 21.745 35.739 1.00 63.31 119 ALA A N 1
ATOM 870 C CA . ALA A 1 119 ? -19.267 22.183 35.483 1.00 63.31 119 ALA A CA 1
ATOM 871 C C . ALA A 1 119 ? -19.031 22.073 33.974 1.00 63.31 119 ALA A C 1
ATOM 873 O O . ALA A 1 119 ? -19.004 20.972 33.417 1.00 63.31 119 ALA A O 1
ATOM 874 N N . SER A 1 120 ? -18.947 23.223 33.300 1.00 45.66 120 SER A N 1
ATOM 875 C CA . SER A 1 120 ? -18.453 23.244 31.936 1.00 45.66 120 SER A CA 1
ATOM 876 C C . SER A 1 120 ? -17.085 22.587 32.029 1.00 45.66 120 SER A C 1
ATOM 878 O O . SER A 1 120 ? -16.334 22.959 32.943 1.00 45.66 120 SER A O 1
ATOM 880 N N . PRO A 1 121 ? -16.735 21.621 31.159 1.00 39.97 121 PRO A N 1
ATOM 881 C CA . PRO A 1 121 ? -15.348 21.212 31.086 1.00 39.97 121 PRO A CA 1
ATOM 882 C C . PRO A 1 121 ? -14.555 22.512 30.976 1.00 39.97 121 PRO A C 1
ATOM 884 O O . PRO A 1 121 ? -14.889 23.383 30.162 1.00 39.97 121 PRO A O 1
ATOM 887 N N . THR A 1 122 ? -13.584 22.701 31.874 1.00 40.94 122 THR A N 1
ATOM 888 C CA . THR A 1 122 ? -12.551 23.718 31.686 1.00 40.94 122 THR A CA 1
ATOM 889 C C . THR A 1 122 ? -12.174 23.659 30.210 1.00 40.94 122 THR A C 1
ATOM 891 O O . THR A 1 122 ? -12.040 22.530 29.723 1.00 40.94 122 THR A O 1
ATOM 894 N N . PRO A 1 123 ? -12.057 24.781 29.468 1.00 36.03 123 PRO A N 1
ATOM 895 C CA . PRO A 1 123 ? -11.496 24.710 28.134 1.00 36.03 123 PRO A CA 1
ATOM 896 C C . PRO A 1 123 ? -10.133 24.050 28.300 1.00 36.03 123 PRO A C 1
ATOM 898 O O . PRO A 1 123 ? -9.168 24.650 28.769 1.00 36.03 123 PRO A O 1
ATOM 901 N N . THR A 1 124 ? -10.091 22.758 27.991 1.00 43.19 124 THR A N 1
ATOM 902 C CA . THR A 1 124 ? -8.860 22.085 27.647 1.00 43.19 124 THR A CA 1
ATOM 903 C C . THR A 1 124 ? -8.360 22.950 26.514 1.00 43.19 124 THR A C 1
ATOM 905 O O . THR A 1 124 ? -9.150 23.230 25.605 1.00 43.19 124 THR A O 1
ATOM 908 N N . ALA A 1 125 ? -7.140 23.487 26.631 1.00 35.16 125 ALA A N 1
ATOM 909 C CA . ALA A 1 125 ? -6.521 24.216 25.533 1.00 35.16 125 ALA A CA 1
ATOM 910 C C . ALA A 1 125 ? -6.903 23.479 24.255 1.00 35.16 125 ALA A C 1
ATOM 912 O O . ALA A 1 125 ? -6.708 22.260 24.220 1.00 35.16 125 ALA A O 1
ATOM 913 N N . THR A 1 126 ? -7.545 24.159 23.293 1.00 42.00 126 THR A N 1
ATOM 914 C CA . THR A 1 126 ? -7.798 23.550 21.989 1.00 42.00 126 THR A CA 1
ATOM 915 C C . THR A 1 126 ? -6.462 22.937 21.617 1.00 42.00 126 THR A C 1
ATOM 917 O O . THR A 1 126 ? -5.490 23.704 21.549 1.00 42.00 126 THR A O 1
ATOM 920 N N . PRO A 1 127 ? -6.344 21.595 21.529 1.00 40.56 127 PRO A N 1
ATOM 921 C CA . PRO A 1 127 ? -5.079 21.024 21.136 1.00 40.56 127 PRO A CA 1
ATOM 922 C C . PRO A 1 127 ? -4.717 21.762 19.848 1.00 40.56 127 PRO A C 1
ATOM 924 O O . PRO A 1 127 ? -5.622 21.987 19.028 1.00 40.56 127 PRO A O 1
ATOM 927 N N . PRO A 1 128 ? -3.467 22.246 19.696 1.00 46.34 128 PRO A N 1
ATOM 928 C CA . PRO A 1 128 ? -3.047 22.784 18.407 1.00 46.34 128 PRO A CA 1
ATOM 929 C C . PRO A 1 128 ? -3.552 21.803 17.348 1.00 46.34 128 PRO A C 1
ATOM 931 O O . PRO A 1 128 ? -3.525 20.602 17.651 1.00 46.34 128 PRO A O 1
ATOM 934 N N . PRO A 1 129 ? -4.110 22.279 16.210 1.00 39.44 129 PRO A N 1
ATOM 935 C CA . PRO A 1 129 ? -4.701 21.389 15.214 1.00 39.44 129 PRO A CA 1
ATOM 936 C C . PRO A 1 129 ? -3.771 20.199 15.085 1.00 39.44 129 PRO A C 1
ATOM 938 O O . PRO A 1 129 ? -2.576 20.412 14.854 1.00 39.44 129 PRO A O 1
ATOM 941 N N . SER A 1 130 ? -4.286 19.004 15.415 1.00 49.34 130 SER A N 1
ATOM 942 C CA . SER A 1 130 ? -3.468 17.793 15.419 1.00 49.34 130 SER A CA 1
ATOM 943 C C . SER A 1 130 ? -2.702 17.830 14.107 1.00 49.34 130 SER A C 1
ATOM 945 O O . SER A 1 130 ? -3.371 18.030 13.085 1.00 49.34 130 SER A O 1
ATOM 947 N N . PRO A 1 131 ? -1.353 17.820 14.124 1.00 49.00 131 PRO A N 1
ATOM 948 C CA . PRO A 1 131 ? -0.584 18.052 12.914 1.00 49.00 131 PRO A CA 1
ATOM 949 C C . PRO A 1 131 ? -1.161 17.118 11.867 1.00 49.00 131 PRO A C 1
ATOM 951 O O . PRO A 1 131 ? -1.279 15.919 12.140 1.00 49.00 131 PRO A O 1
ATOM 954 N N . THR A 1 132 ? -1.623 17.663 10.736 1.00 53.25 132 THR A N 1
ATOM 955 C CA . THR A 1 132 ? -2.078 16.815 9.636 1.00 53.25 132 THR A CA 1
ATOM 956 C C . THR A 1 132 ? -0.966 15.798 9.433 1.00 53.25 132 THR A C 1
ATOM 958 O O . THR A 1 132 ? 0.178 16.238 9.262 1.00 53.25 132 THR A O 1
ATOM 961 N N . PRO A 1 133 ? -1.238 14.484 9.568 1.00 61.41 133 PRO A N 1
ATOM 962 C CA . PRO A 1 133 ? -0.185 13.497 9.461 1.00 61.41 133 PRO A CA 1
ATOM 963 C C . PRO A 1 133 ? 0.588 13.778 8.177 1.00 61.41 133 PRO A C 1
ATOM 965 O O . PRO A 1 133 ? -0.020 13.966 7.114 1.00 61.41 133 PRO A O 1
ATOM 968 N N . GLY A 1 134 ? 1.913 13.897 8.301 1.00 68.06 134 GLY A N 1
ATOM 969 C CA . GLY A 1 134 ? 2.782 14.012 7.135 1.00 68.06 134 GLY A CA 1
ATOM 970 C C . GLY A 1 134 ? 2.497 12.862 6.174 1.00 68.06 134 GLY A C 1
ATOM 971 O O . GLY A 1 134 ? 1.913 11.851 6.572 1.00 68.06 134 GLY A O 1
ATOM 972 N N . ALA A 1 135 ? 2.862 13.023 4.905 1.00 79.88 135 ALA A N 1
ATOM 973 C CA . ALA A 1 135 ? 2.578 11.983 3.935 1.00 79.88 135 ALA A CA 1
ATOM 974 C C . ALA A 1 135 ? 3.189 10.633 4.378 1.00 79.88 135 ALA A C 1
ATOM 976 O O . ALA A 1 135 ? 4.345 10.572 4.811 1.00 79.88 135 ALA A O 1
ATOM 977 N N . VAL A 1 136 ? 2.407 9.556 4.303 1.00 81.19 136 VAL A N 1
ATOM 978 C CA . VAL A 1 136 ? 2.816 8.193 4.687 1.00 81.19 136 VAL A CA 1
ATOM 979 C C . VAL A 1 136 ? 2.360 7.186 3.640 1.00 81.19 136 VAL A C 1
ATOM 981 O O . VAL A 1 136 ? 1.357 7.399 2.957 1.00 81.19 136 VAL A O 1
ATOM 984 N N . LEU A 1 137 ? 3.080 6.071 3.526 1.00 81.06 137 LEU A N 1
ATOM 985 C CA . LEU A 1 137 ? 2.613 4.914 2.767 1.00 81.06 137 LEU A CA 1
ATOM 986 C C . LEU A 1 137 ? 1.577 4.163 3.607 1.00 81.06 137 LEU A C 1
ATOM 988 O O . LEU A 1 137 ? 1.852 3.769 4.737 1.00 81.06 137 LEU A O 1
ATOM 992 N N . GLY A 1 138 ? 0.363 4.024 3.078 1.00 66.75 138 GLY A N 1
ATOM 993 C CA . GLY A 1 138 ? -0.760 3.490 3.855 1.00 66.75 138 GLY A CA 1
ATOM 994 C C . GLY A 1 138 ? -1.203 2.088 3.457 1.00 66.75 138 GLY A C 1
ATOM 995 O O . GLY A 1 138 ? -1.542 1.290 4.323 1.00 66.75 138 GLY A O 1
ATOM 996 N N . ASN A 1 139 ? -1.200 1.784 2.157 1.00 76.62 139 ASN A N 1
ATOM 997 C CA . ASN A 1 139 ? -1.715 0.529 1.607 1.00 76.62 139 ASN A CA 1
ATOM 998 C C . ASN A 1 139 ? -0.842 0.103 0.435 1.00 76.62 139 ASN A C 1
ATOM 1000 O O . ASN A 1 139 ? -0.508 0.963 -0.386 1.00 76.62 139 ASN A O 1
ATOM 1004 N N . ILE A 1 140 ? -0.523 -1.188 0.328 1.00 74.44 140 ILE A N 1
ATOM 1005 C CA . ILE A 1 140 ? 0.169 -1.726 -0.849 1.00 74.44 140 ILE A CA 1
ATOM 1006 C C . ILE A 1 140 ? -0.486 -3.042 -1.256 1.00 74.44 140 ILE A C 1
ATOM 1008 O O . ILE A 1 140 ? -0.860 -3.869 -0.420 1.00 74.44 140 ILE A O 1
ATOM 1012 N N . SER A 1 141 ? -0.664 -3.181 -2.561 1.00 83.88 141 SER A N 1
ATOM 1013 C CA . SER A 1 141 ? -1.210 -4.343 -3.234 1.00 83.88 141 SER A CA 1
ATOM 1014 C C . SER A 1 141 ? -0.240 -4.817 -4.304 1.00 83.88 141 SER A C 1
ATOM 1016 O O . SER A 1 141 ? 0.583 -4.055 -4.812 1.00 83.88 141 SER A O 1
ATOM 1018 N N . THR A 1 142 ? -0.300 -6.083 -4.686 1.00 85.06 142 THR A N 1
ATOM 1019 C CA . THR A 1 142 ? 0.385 -6.529 -5.900 1.00 85.06 142 THR A CA 1
ATOM 1020 C C . THR A 1 142 ? -0.456 -7.529 -6.651 1.00 85.06 142 THR A C 1
ATOM 1022 O O . THR A 1 142 ? -0.890 -8.523 -6.079 1.00 85.06 142 THR A O 1
ATOM 1025 N N . ARG A 1 143 ? -0.642 -7.263 -7.946 1.00 86.44 143 ARG A N 1
ATOM 1026 C CA . ARG A 1 143 ? -1.245 -8.182 -8.904 1.00 86.44 143 ARG A CA 1
ATOM 1027 C C . ARG A 1 143 ? -0.164 -8.953 -9.630 1.00 86.44 143 ARG A C 1
ATOM 1029 O O . ARG A 1 143 ? 0.764 -8.360 -10.178 1.00 86.44 143 ARG A O 1
ATOM 1036 N N . SER A 1 144 ? -0.301 -10.269 -9.657 1.00 86.69 144 SER A N 1
ATOM 1037 C CA . SER A 1 144 ? 0.574 -11.150 -10.423 1.00 86.69 144 SER A CA 1
ATOM 1038 C C . SER A 1 144 ? -0.101 -12.502 -10.645 1.00 86.69 144 SER A C 1
ATOM 1040 O O . SER A 1 144 ? -1.088 -12.838 -9.985 1.00 86.69 144 SER A O 1
ATOM 1042 N N . PHE A 1 145 ? 0.434 -13.270 -11.587 1.00 88.94 145 PHE A N 1
ATOM 1043 C CA . PHE A 1 145 ? 0.008 -14.632 -11.855 1.00 88.94 145 PHE A CA 1
ATOM 1044 C C . PHE A 1 145 ? 0.647 -15.582 -10.832 1.00 88.94 145 PHE A C 1
ATOM 1046 O O . PHE A 1 145 ? 1.850 -15.841 -10.870 1.00 88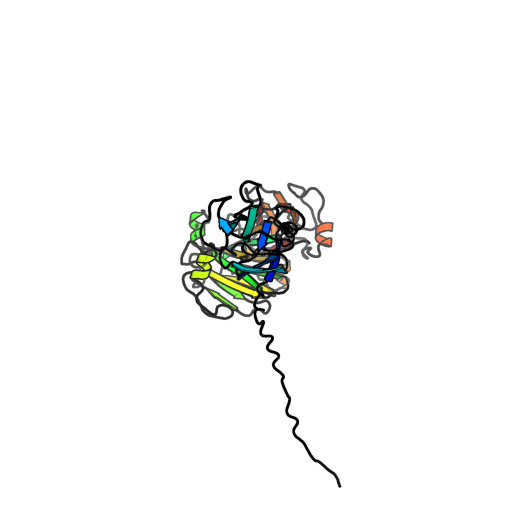.94 145 PHE A O 1
ATOM 1053 N N . VAL A 1 146 ? -0.163 -16.101 -9.913 1.00 90.75 146 VAL A N 1
ATOM 1054 C CA . VAL A 1 146 ? 0.247 -17.063 -8.888 1.00 90.75 146 VAL A CA 1
ATOM 1055 C C . VAL A 1 146 ? 0.466 -18.425 -9.538 1.00 90.75 146 VAL A C 1
ATOM 1057 O O . VAL A 1 146 ? -0.429 -18.962 -10.195 1.00 90.75 146 VAL A O 1
ATOM 1060 N N . GLN A 1 147 ? 1.657 -18.992 -9.348 1.00 91.56 147 GLN A N 1
ATOM 1061 C CA . GLN A 1 147 ? 1.994 -20.345 -9.789 1.00 91.56 147 GLN A CA 1
ATOM 1062 C C . GLN A 1 147 ? 2.146 -21.292 -8.585 1.00 91.56 147 GLN A C 1
ATOM 1064 O O . GLN A 1 147 ? 1.724 -20.989 -7.473 1.00 91.56 147 GLN A O 1
ATOM 1069 N N . THR A 1 148 ? 2.733 -22.467 -8.803 1.00 92.06 148 THR A N 1
ATOM 1070 C CA . THR A 1 148 ? 2.999 -23.477 -7.769 1.00 92.06 148 THR A CA 1
ATOM 1071 C C . THR A 1 148 ? 4.455 -23.457 -7.300 1.00 92.06 148 THR A C 1
ATOM 1073 O O . THR A 1 148 ? 5.318 -22.861 -7.942 1.00 92.06 148 THR A O 1
ATOM 1076 N N . GLY A 1 149 ? 4.757 -24.185 -6.219 1.00 90.12 149 GLY A N 1
ATOM 1077 C CA . GLY A 1 149 ? 6.131 -24.365 -5.738 1.00 90.12 149 GLY A CA 1
ATOM 1078 C C . GLY A 1 149 ? 6.755 -23.049 -5.273 1.00 90.12 149 GLY A C 1
ATOM 1079 O O . GLY A 1 149 ? 6.155 -22.348 -4.454 1.00 90.12 149 GLY A O 1
ATOM 1080 N N . ASP A 1 150 ? 7.932 -22.729 -5.811 1.00 83.50 150 ASP A N 1
ATOM 1081 C CA . ASP A 1 150 ? 8.704 -21.523 -5.474 1.00 83.50 150 ASP A CA 1
ATOM 1082 C C . ASP A 1 150 ? 8.166 -20.243 -6.139 1.00 83.50 150 ASP A C 1
ATOM 1084 O O . ASP A 1 150 ? 8.498 -19.137 -5.706 1.00 83.50 150 ASP A O 1
ATOM 1088 N N . ASN A 1 151 ? 7.284 -20.390 -7.137 1.00 85.19 151 ASN A N 1
ATOM 1089 C CA . ASN A 1 151 ? 6.701 -19.298 -7.927 1.00 85.19 151 ASN A CA 1
ATOM 1090 C C . ASN A 1 151 ? 5.334 -18.825 -7.396 1.00 85.19 151 ASN A C 1
ATOM 1092 O O . ASN A 1 151 ? 4.550 -18.201 -8.118 1.00 85.19 151 ASN A O 1
ATOM 1096 N N . VAL A 1 152 ? 5.020 -19.135 -6.139 1.00 91.12 152 VAL A N 1
ATOM 1097 C CA . VAL A 1 152 ? 3.878 -18.519 -5.453 1.00 91.12 152 VAL A CA 1
ATOM 1098 C C . VAL A 1 152 ? 4.105 -17.024 -5.243 1.00 91.12 152 VAL A C 1
ATOM 1100 O O . VAL A 1 152 ? 5.240 -16.545 -5.236 1.00 91.12 152 VAL A O 1
ATOM 1103 N N . MET A 1 153 ? 3.018 -16.278 -5.060 1.00 91.94 153 MET A N 1
ATOM 1104 C CA . MET A 1 153 ? 3.098 -14.844 -4.797 1.00 91.94 153 MET A CA 1
ATOM 1105 C C . MET A 1 153 ? 3.406 -14.601 -3.326 1.00 91.94 153 MET A C 1
ATOM 1107 O O . MET A 1 153 ? 2.756 -15.161 -2.443 1.00 91.94 153 MET A O 1
ATOM 1111 N N . ILE A 1 154 ? 4.406 -13.762 -3.069 1.00 88.62 154 ILE A N 1
ATOM 1112 C CA . ILE A 1 154 ? 4.917 -13.513 -1.725 1.00 88.62 154 ILE A CA 1
ATOM 1113 C C . ILE A 1 154 ? 5.028 -12.008 -1.504 1.00 88.62 154 ILE A C 1
ATOM 1115 O O . ILE A 1 154 ? 5.938 -11.375 -2.033 1.00 88.62 154 ILE A O 1
ATOM 1119 N N . GLY A 1 155 ? 4.102 -11.451 -0.726 1.00 89.25 155 GLY A N 1
ATOM 1120 C CA . GLY A 1 155 ? 4.087 -10.049 -0.314 1.00 89.25 155 GLY A CA 1
ATOM 1121 C C . GLY A 1 155 ? 4.781 -9.859 1.034 1.00 89.25 155 GLY A C 1
ATOM 1122 O O . GLY A 1 155 ? 4.280 -10.301 2.063 1.00 89.25 155 GLY A O 1
ATOM 1123 N N . GLY A 1 156 ? 5.934 -9.205 1.054 1.00 89.06 156 GLY A N 1
ATOM 1124 C CA . GLY A 1 156 ? 6.632 -8.781 2.261 1.00 89.06 156 GLY A CA 1
ATOM 1125 C C . GLY A 1 156 ? 6.189 -7.392 2.710 1.00 89.06 156 GLY A C 1
ATOM 1126 O O . GLY A 1 156 ? 6.026 -6.494 1.891 1.00 89.06 156 GLY A O 1
ATOM 1127 N N . PHE A 1 157 ? 6.029 -7.181 4.013 1.00 90.38 157 PHE A N 1
ATOM 1128 C CA . PHE A 1 157 ? 5.752 -5.858 4.572 1.00 90.38 157 PHE A CA 1
ATOM 1129 C C . PHE A 1 157 ? 6.400 -5.665 5.941 1.00 90.38 157 PHE A C 1
ATOM 1131 O O . PHE A 1 157 ? 6.718 -6.626 6.643 1.00 90.38 157 PHE A O 1
ATOM 1138 N N . ILE A 1 158 ? 6.610 -4.406 6.328 1.00 86.81 158 ILE A N 1
ATOM 1139 C CA . ILE A 1 158 ? 7.241 -4.056 7.607 1.00 86.81 158 ILE A CA 1
ATOM 1140 C C . ILE A 1 158 ? 6.298 -3.201 8.444 1.00 86.81 158 ILE A C 1
ATOM 1142 O O . ILE A 1 158 ? 5.847 -2.145 8.000 1.00 86.81 158 ILE A O 1
ATOM 1146 N N . VAL A 1 159 ? 6.064 -3.624 9.685 1.00 88.88 159 VAL A N 1
ATOM 1147 C CA . VAL A 1 159 ? 5.428 -2.803 10.717 1.00 88.88 159 VAL A CA 1
ATOM 1148 C C . VAL A 1 159 ? 6.525 -2.056 11.470 1.00 88.88 159 VAL A C 1
ATOM 1150 O O . VAL A 1 159 ? 7.379 -2.674 12.106 1.00 88.88 159 VAL A O 1
ATOM 1153 N N . GLN A 1 160 ? 6.519 -0.727 11.394 1.00 84.75 160 GLN A N 1
ATOM 1154 C CA . GLN A 1 160 ? 7.524 0.134 12.021 1.00 84.75 160 GLN A CA 1
ATOM 1155 C C . GLN A 1 160 ? 6.948 0.890 13.217 1.00 84.75 160 GLN A C 1
ATOM 1157 O O . GLN A 1 160 ? 5.776 1.251 13.212 1.00 84.75 160 GLN A O 1
ATOM 1162 N N . GLY A 1 161 ? 7.790 1.187 14.209 1.00 81.81 161 GLY A N 1
ATOM 1163 C CA . GLY A 1 161 ? 7.424 1.919 15.426 1.00 81.81 161 GLY A CA 1
ATOM 1164 C C . GLY A 1 161 ? 7.517 1.053 16.682 1.00 81.81 161 GLY A C 1
ATOM 1165 O O . GLY A 1 161 ? 8.034 -0.059 16.655 1.00 81.81 161 GLY A O 1
ATOM 1166 N N . SER A 1 162 ? 7.031 1.576 17.806 1.00 77.19 162 SER A N 1
ATOM 1167 C CA . SER A 1 162 ? 6.938 0.846 19.072 1.00 77.19 162 SER A CA 1
ATOM 1168 C C . SER A 1 162 ? 5.473 0.518 19.363 1.00 77.19 162 SER A C 1
ATOM 1170 O O . SER A 1 162 ? 4.717 1.398 19.773 1.00 77.19 162 SER A O 1
ATOM 1172 N N . GLY A 1 163 ? 5.054 -0.724 19.136 1.00 84.69 163 GLY A N 1
ATOM 1173 C CA . GLY A 1 163 ? 3.683 -1.154 19.407 1.00 84.69 163 GLY A CA 1
ATOM 1174 C C . GLY A 1 163 ? 3.207 -2.231 18.444 1.00 84.69 163 GLY A C 1
ATOM 1175 O O . GLY A 1 163 ? 4.010 -2.836 17.731 1.00 84.69 163 GLY A O 1
ATOM 1176 N N . THR A 1 164 ? 1.896 -2.452 18.442 1.00 88.81 164 THR A N 1
ATOM 1177 C CA . THR A 1 164 ? 1.214 -3.289 17.458 1.00 88.81 164 THR A CA 1
ATOM 1178 C C . THR A 1 164 ? 0.486 -2.429 16.434 1.00 88.81 164 THR A C 1
ATOM 1180 O O . THR A 1 164 ? 0.056 -1.311 16.723 1.00 88.81 164 THR A O 1
ATOM 1183 N N . LYS A 1 165 ? 0.337 -2.966 15.227 1.00 89.00 165 LYS A N 1
ATOM 1184 C CA . LYS A 1 165 ? -0.431 -2.381 14.139 1.00 89.00 165 LYS A CA 1
ATOM 1185 C C . LYS A 1 165 ? -1.579 -3.302 13.780 1.00 89.00 165 LYS A C 1
ATOM 1187 O O . LYS A 1 165 ? -1.336 -4.449 13.407 1.00 89.00 165 LYS A O 1
ATOM 1192 N N . ARG A 1 166 ? -2.808 -2.792 13.845 1.00 91.69 166 ARG A N 1
ATOM 1193 C CA . ARG A 1 166 ? -3.958 -3.531 13.334 1.00 91.69 166 ARG A CA 1
ATOM 1194 C C . ARG A 1 166 ? -4.004 -3.433 11.817 1.00 91.69 166 ARG A C 1
ATOM 1196 O O . ARG A 1 166 ? -4.118 -2.335 11.269 1.00 91.69 166 ARG A O 1
ATOM 1203 N N . VAL A 1 167 ? -3.913 -4.579 11.157 1.00 93.25 167 VAL A N 1
ATOM 1204 C CA . VAL A 1 167 ? -3.929 -4.695 9.697 1.00 93.25 167 VAL A CA 1
ATOM 1205 C C . VAL A 1 167 ? -4.968 -5.709 9.250 1.00 93.25 167 VAL A C 1
ATOM 1207 O O . VAL A 1 167 ? -5.338 -6.603 10.012 1.00 93.25 167 VAL A O 1
ATOM 1210 N N . ILE A 1 168 ? -5.399 -5.593 7.998 1.00 95.31 168 ILE A N 1
ATOM 1211 C CA . ILE A 1 168 ? -6.035 -6.690 7.267 1.00 95.31 168 ILE A CA 1
ATOM 1212 C C . ILE A 1 168 ? -5.180 -7.033 6.050 1.00 95.31 168 ILE A C 1
ATOM 1214 O O . ILE A 1 168 ? -4.810 -6.146 5.279 1.00 95.31 168 ILE A O 1
ATOM 1218 N N . ILE A 1 169 ? -4.862 -8.317 5.907 1.00 96.31 169 ILE A N 1
ATOM 1219 C CA . ILE A 1 169 ? -4.217 -8.891 4.730 1.00 96.31 169 ILE A CA 1
ATOM 1220 C C . ILE A 1 169 ? -5.268 -9.668 3.946 1.00 96.31 169 ILE A C 1
ATOM 1222 O O . ILE A 1 169 ? -6.052 -10.406 4.545 1.00 96.31 169 ILE A O 1
ATOM 1226 N N . ARG A 1 170 ? -5.298 -9.502 2.623 1.00 96.88 170 ARG A N 1
ATOM 1227 C CA . ARG A 1 170 ? -6.269 -10.159 1.740 1.00 96.88 170 ARG A CA 1
ATOM 1228 C C . ARG A 1 170 ? -5.573 -10.841 0.574 1.00 96.88 170 ARG A C 1
ATOM 1230 O O . ARG A 1 170 ? -4.584 -10.315 0.064 1.00 96.88 170 ARG A O 1
ATOM 1237 N N . ALA A 1 171 ? -6.119 -11.977 0.156 1.00 96.62 171 ALA A N 1
ATOM 1238 C CA . ALA A 1 171 ? -5.807 -12.607 -1.116 1.00 96.62 171 ALA A CA 1
ATOM 1239 C C . ALA A 1 171 ? -7.076 -12.627 -1.971 1.00 96.62 171 ALA A C 1
ATOM 1241 O O . ALA A 1 171 ? -8.056 -13.283 -1.620 1.00 96.62 171 ALA A O 1
ATOM 1242 N N . ILE A 1 172 ? -7.050 -11.873 -3.065 1.00 96.38 172 ILE A N 1
ATOM 1243 C CA . ILE A 1 172 ? -8.199 -11.615 -3.932 1.00 96.38 172 ILE A CA 1
ATOM 1244 C C . ILE A 1 172 ? -7.986 -12.334 -5.259 1.00 96.38 172 ILE A C 1
ATOM 1246 O O . ILE A 1 172 ? -6.901 -12.246 -5.833 1.00 96.38 172 ILE A O 1
ATOM 1250 N N . GLY A 1 173 ? -9.001 -13.032 -5.756 1.00 95.75 173 GLY A N 1
ATOM 1251 C CA . GLY A 1 173 ? -8.879 -13.894 -6.926 1.00 95.75 173 GLY A CA 1
ATOM 1252 C C . GLY A 1 173 ? -10.138 -13.845 -7.780 1.00 95.75 173 GLY A C 1
ATOM 1253 O O . GLY A 1 173 ? -10.163 -13.073 -8.742 1.00 95.75 173 GLY A O 1
ATOM 1254 N N . PRO A 1 174 ? -11.191 -14.620 -7.462 1.00 94.94 174 PRO A N 1
ATOM 1255 C CA . PRO A 1 174 ? -12.402 -14.698 -8.277 1.00 94.94 174 PRO A CA 1
ATOM 1256 C C . PRO A 1 174 ? -13.038 -13.344 -8.599 1.00 94.94 174 PRO A C 1
ATOM 1258 O O . PRO A 1 174 ? -13.492 -13.152 -9.731 1.00 94.94 174 PRO A O 1
ATOM 1261 N N . GLU A 1 175 ? -13.037 -12.387 -7.661 1.00 93.69 175 GLU A N 1
ATOM 1262 C CA . GLU A 1 175 ? -13.672 -11.087 -7.893 1.00 93.69 175 GLU A CA 1
ATOM 1263 C C . GLU A 1 175 ? -12.930 -10.253 -8.953 1.00 93.69 175 GLU A C 1
ATOM 1265 O O . GLU A 1 175 ? -13.522 -9.365 -9.561 1.00 93.69 175 GLU A O 1
ATOM 1270 N N . LEU A 1 176 ? -11.668 -10.570 -9.270 1.00 88.38 176 LEU A N 1
ATOM 1271 C CA . LEU A 1 176 ? -10.908 -9.884 -10.321 1.00 88.38 176 LEU A CA 1
ATOM 1272 C C . LEU A 1 176 ? -11.530 -10.062 -11.711 1.00 88.38 176 LEU A C 1
ATOM 1274 O O . LEU A 1 176 ? -11.427 -9.163 -12.552 1.00 88.38 176 LEU A O 1
ATOM 1278 N N . GLY A 1 177 ? -12.227 -11.178 -11.946 1.00 84.12 177 GLY A N 1
ATOM 1279 C CA . GLY A 1 177 ? -12.905 -11.439 -13.217 1.00 84.12 177 GLY A CA 1
ATOM 1280 C C . GLY A 1 177 ? -13.960 -10.381 -13.552 1.00 84.12 177 GLY A C 1
ATOM 1281 O O . GLY A 1 177 ? -14.133 -10.024 -14.717 1.00 84.12 177 GLY A O 1
ATOM 1282 N N . GLN A 1 178 ? -14.608 -9.794 -12.539 1.00 88.94 178 GLN A N 1
ATOM 1283 C CA . GLN A 1 178 ? -15.595 -8.725 -12.741 1.00 88.94 178 GLN A CA 1
ATOM 1284 C C . GLN A 1 178 ? -14.957 -7.408 -13.212 1.00 88.94 178 GLN A C 1
ATOM 1286 O O . GLN A 1 178 ? -15.633 -6.566 -13.801 1.00 88.94 178 GLN A O 1
ATOM 1291 N N . PHE A 1 179 ? -13.652 -7.243 -12.982 1.00 82.06 179 PHE A N 1
ATOM 1292 C CA . PHE A 1 179 ? -12.856 -6.099 -13.424 1.00 82.06 179 PHE A CA 1
ATOM 1293 C C . PHE A 1 179 ? -12.132 -6.365 -14.754 1.00 82.06 179 PHE A C 1
ATOM 1295 O O . PHE A 1 179 ? -11.276 -5.580 -15.157 1.00 82.06 179 PHE A O 1
ATOM 1302 N N . GLY A 1 180 ? -12.470 -7.461 -15.444 1.00 84.38 180 GLY A N 1
ATOM 1303 C CA . GLY A 1 180 ? -11.888 -7.821 -16.737 1.00 84.38 180 GLY A CA 1
ATOM 1304 C C . GLY A 1 180 ? -10.477 -8.403 -16.652 1.00 84.38 180 GLY A C 1
ATOM 1305 O O . GLY A 1 180 ? -9.800 -8.482 -17.673 1.00 84.38 180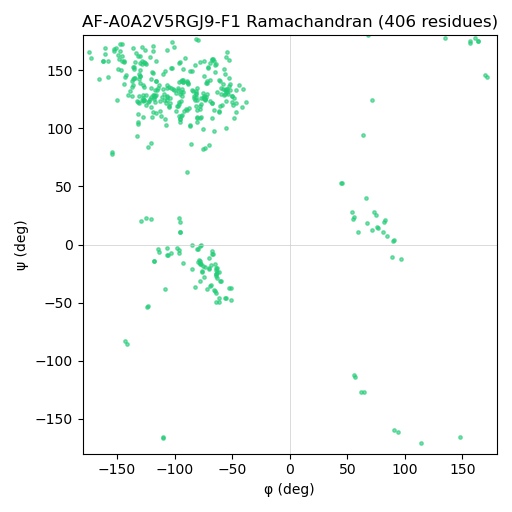 GLY A O 1
ATOM 1306 N N . VAL A 1 181 ? -10.022 -8.807 -15.461 1.00 84.44 181 VAL A N 1
ATOM 1307 C CA . VAL A 1 181 ? -8.738 -9.499 -15.304 1.00 84.44 181 VAL A CA 1
ATOM 1308 C C . VAL A 1 181 ? -8.884 -10.937 -15.824 1.00 84.44 181 VAL A C 1
ATOM 1310 O O . VAL A 1 181 ? -9.781 -11.649 -15.361 1.00 84.44 181 VAL A O 1
ATOM 1313 N N . PRO A 1 182 ? -8.040 -11.379 -16.774 1.00 85.69 182 PRO A N 1
ATOM 1314 C CA . PRO A 1 182 ? -8.094 -12.740 -17.294 1.00 85.69 182 PRO A CA 1
ATOM 1315 C C . PRO A 1 182 ? -7.599 -13.759 -16.260 1.00 85.69 182 PRO A C 1
ATOM 1317 O O . PRO A 1 182 ? -6.774 -13.444 -15.404 1.00 85.69 182 PRO A O 1
ATOM 1320 N N . ASP A 1 183 ? -8.109 -14.988 -16.366 1.00 92.81 183 ASP A N 1
ATOM 1321 C CA . ASP A 1 183 ? -7.682 -16.166 -15.598 1.00 92.81 183 ASP A CA 1
ATOM 1322 C C . ASP A 1 183 ? -7.474 -15.931 -14.084 1.00 92.81 183 ASP A C 1
ATOM 1324 O O . ASP A 1 183 ? -6.404 -16.251 -13.551 1.00 92.81 183 ASP A O 1
ATOM 1328 N N . PRO A 1 184 ? -8.466 -15.378 -13.356 1.00 94.12 184 PRO A N 1
ATOM 1329 C CA . PRO A 1 184 ? -8.332 -15.159 -11.922 1.00 94.12 184 PRO A CA 1
ATOM 1330 C C . PRO A 1 184 ? -8.120 -16.474 -11.168 1.00 94.12 184 PRO A C 1
ATOM 1332 O O . PRO A 1 184 ? -8.752 -17.492 -11.477 1.00 94.12 184 PRO A O 1
ATOM 1335 N N . LEU A 1 185 ? -7.266 -16.441 -10.144 1.00 96.62 185 LEU A N 1
ATOM 1336 C CA . LEU A 1 185 ? -7.057 -17.558 -9.232 1.00 96.62 185 LEU A CA 1
ATOM 1337 C C . LEU A 1 185 ? -8.380 -17.862 -8.523 1.00 96.62 185 LEU A C 1
ATOM 1339 O O . LEU A 1 185 ? -8.892 -17.031 -7.785 1.00 96.62 185 LEU A O 1
ATOM 1343 N N . GLN A 1 186 ? -8.952 -19.038 -8.780 1.00 97.50 186 GLN A N 1
ATOM 1344 C CA . GLN A 1 186 ? -10.339 -19.336 -8.396 1.00 97.50 186 GLN A CA 1
ATOM 1345 C C . GLN A 1 186 ? -10.553 -19.580 -6.898 1.00 97.50 186 GLN A C 1
ATOM 1347 O O . GLN A 1 186 ? -11.696 -19.541 -6.444 1.00 97.50 186 GLN A O 1
ATOM 1352 N N . ASP A 1 187 ? -9.482 -19.888 -6.172 1.00 97.25 187 ASP A N 1
ATOM 1353 C CA . ASP A 1 187 ? -9.533 -20.275 -4.763 1.00 97.25 187 ASP A CA 1
ATOM 1354 C C . ASP A 1 187 ? -8.185 -19.940 -4.084 1.00 97.25 187 ASP A C 1
ATOM 1356 O O . ASP A 1 187 ? -7.269 -20.776 -4.065 1.00 97.25 187 ASP A O 1
ATOM 1360 N N . PRO A 1 188 ? -7.967 -18.661 -3.709 1.00 97.56 188 PRO A N 1
ATOM 1361 C CA . PRO A 1 188 ? -6.721 -18.202 -3.108 1.00 97.56 188 PRO A CA 1
ATOM 1362 C C . PRO A 1 188 ? -6.650 -18.483 -1.597 1.00 97.56 188 PRO A C 1
ATOM 1364 O O . PRO A 1 188 ? -7.436 -17.953 -0.817 1.00 97.56 188 PRO A O 1
ATOM 1367 N N . THR A 1 189 ? -5.599 -19.181 -1.165 1.00 98.00 189 THR A N 1
ATOM 1368 C CA . THR A 1 189 ? -5.230 -19.342 0.249 1.00 98.00 189 THR A CA 1
ATOM 1369 C C . THR A 1 189 ? -4.225 -18.277 0.678 1.00 98.00 189 THR A C 1
ATOM 1371 O O . THR A 1 189 ? -3.365 -17.883 -0.116 1.00 98.00 189 THR A O 1
ATOM 1374 N N . LEU A 1 190 ? -4.235 -17.901 1.955 1.00 98.12 190 LEU A N 1
ATOM 1375 C CA . LEU A 1 190 ? -3.311 -16.934 2.542 1.00 98.12 190 LEU A CA 1
ATOM 1376 C C . LEU A 1 190 ? -2.581 -17.513 3.760 1.00 98.12 190 LEU A C 1
ATOM 1378 O O . LEU A 1 190 ? -3.208 -17.960 4.714 1.00 98.12 190 LEU A O 1
ATOM 1382 N N . GLU A 1 191 ? -1.256 -17.420 3.772 1.00 98.31 191 GLU A N 1
ATOM 1383 C CA . GLU A 1 191 ? -0.415 -17.684 4.945 1.00 98.31 191 GLU A CA 1
ATOM 1384 C C . GLU A 1 191 ? 0.306 -16.399 5.359 1.00 98.31 191 GLU A C 1
ATOM 1386 O O . GLU A 1 191 ? 0.774 -15.643 4.511 1.00 98.31 191 GLU A O 1
ATOM 1391 N N . LEU A 1 192 ? 0.424 -16.151 6.661 1.00 98.06 192 LEU A N 1
ATOM 1392 C CA . LEU A 1 192 ? 1.178 -15.037 7.224 1.00 98.06 192 LEU A CA 1
ATOM 1393 C C . LEU A 1 192 ? 2.321 -15.570 8.080 1.00 98.06 192 LEU A C 1
ATOM 1395 O O . LEU A 1 192 ? 2.101 -16.346 9.011 1.00 98.06 192 LEU A O 1
ATOM 1399 N N . HIS A 1 193 ? 3.529 -15.105 7.788 1.00 97.69 193 HIS A N 1
ATOM 1400 C CA . HIS A 1 193 ? 4.752 -15.486 8.476 1.00 97.69 193 HIS A CA 1
ATOM 1401 C C . HIS A 1 193 ? 5.415 -14.282 9.147 1.00 97.69 193 HIS A C 1
ATOM 1403 O O . HIS A 1 193 ? 5.340 -13.160 8.637 1.00 97.69 193 HIS A O 1
ATOM 1409 N N . ASP A 1 194 ? 6.084 -14.520 10.276 1.00 95.12 194 ASP A N 1
ATOM 1410 C CA . ASP A 1 194 ? 6.914 -13.518 10.950 1.00 95.12 194 ASP A CA 1
ATOM 1411 C C . ASP A 1 194 ? 8.318 -13.393 10.322 1.00 95.12 194 ASP A C 1
ATOM 1413 O O . ASP A 1 194 ? 8.699 -14.134 9.413 1.00 95.12 194 ASP A O 1
ATOM 1417 N N . GLY A 1 195 ? 9.123 -12.457 10.829 1.00 90.50 195 GLY A N 1
ATOM 1418 C CA . GLY A 1 195 ? 10.472 -12.183 10.324 1.00 90.50 195 GLY A CA 1
ATOM 1419 C C . GLY A 1 195 ? 11.487 -13.307 10.550 1.00 90.50 195 GLY A C 1
ATOM 1420 O O . GLY A 1 195 ? 12.597 -13.228 10.032 1.00 90.50 195 GLY A O 1
ATOM 1421 N N . THR A 1 196 ? 11.127 -14.343 11.311 1.00 93.19 196 THR A N 1
ATOM 1422 C CA . THR A 1 196 ? 11.928 -15.566 11.475 1.00 93.19 196 THR A CA 1
ATOM 1423 C C . THR A 1 196 ? 11.486 -16.684 10.527 1.00 93.19 196 THR A C 1
ATOM 1425 O O . THR A 1 196 ? 12.141 -17.722 10.459 1.00 93.19 196 THR A O 1
ATOM 1428 N N . GLY A 1 197 ? 10.408 -16.461 9.767 1.00 92.00 197 GLY A N 1
ATOM 1429 C CA . GLY A 1 197 ? 9.830 -17.408 8.819 1.00 92.00 197 GLY A CA 1
ATOM 1430 C C . GLY A 1 197 ? 8.763 -18.327 9.418 1.00 92.00 197 GLY A C 1
ATOM 1431 O O . GLY A 1 197 ? 8.246 -19.182 8.698 1.00 92.00 197 GLY A O 1
ATOM 1432 N N . ASN A 1 198 ? 8.399 -18.167 10.694 1.00 95.62 198 ASN A N 1
ATOM 1433 C CA . ASN A 1 198 ? 7.370 -19.000 11.319 1.00 95.62 198 ASN A CA 1
ATOM 1434 C C . ASN A 1 198 ? 5.982 -18.622 10.807 1.00 95.62 198 ASN A C 1
ATOM 1436 O O . ASN A 1 198 ? 5.665 -17.438 10.724 1.00 95.62 198 ASN A O 1
ATOM 1440 N N . LEU A 1 199 ? 5.139 -19.624 10.546 1.00 97.56 199 LEU A N 1
ATOM 1441 C CA . LEU A 1 199 ? 3.719 -19.421 10.267 1.00 97.56 199 LEU A CA 1
ATOM 1442 C C . LEU A 1 199 ? 3.014 -18.912 11.532 1.00 97.56 199 LEU A C 1
ATOM 1444 O O . LEU A 1 199 ? 3.020 -19.584 12.564 1.00 97.56 199 LEU A O 1
ATOM 1448 N N . ILE A 1 200 ? 2.391 -17.740 11.440 1.00 97.81 200 ILE A N 1
ATOM 1449 C CA . ILE A 1 200 ? 1.689 -17.090 12.554 1.00 97.81 200 ILE A CA 1
ATOM 1450 C C . ILE A 1 200 ? 0.194 -16.894 12.303 1.00 97.81 200 ILE A C 1
ATOM 1452 O O . ILE A 1 200 ? -0.532 -16.612 13.248 1.00 97.81 200 ILE A O 1
ATOM 1456 N N . ALA A 1 201 ? -0.284 -17.041 11.072 1.00 98.19 201 ALA A N 1
ATOM 1457 C CA . ALA A 1 201 ? -1.705 -17.136 10.756 1.00 98.19 201 ALA A CA 1
ATOM 1458 C C . ALA A 1 201 ? -1.887 -17.737 9.364 1.00 98.19 201 ALA A C 1
ATOM 1460 O O . ALA A 1 201 ? -0.996 -17.657 8.524 1.00 98.19 201 ALA A O 1
ATOM 1461 N N . SER A 1 202 ? -3.058 -18.297 9.109 1.00 98.31 202 SER A N 1
ATOM 1462 C CA . SER A 1 202 ? -3.441 -18.792 7.790 1.00 98.31 202 SER A CA 1
ATOM 1463 C C . SER A 1 202 ? -4.941 -18.649 7.615 1.00 98.31 202 SER A C 1
ATOM 1465 O O . SER A 1 202 ? -5.672 -18.746 8.598 1.00 98.31 202 SER A O 1
ATOM 1467 N N . ASN A 1 203 ? -5.397 -18.474 6.384 1.00 98.06 203 ASN A N 1
ATOM 1468 C CA . ASN A 1 203 ? -6.804 -18.517 6.036 1.00 98.06 203 ASN A CA 1
ATOM 1469 C C . ASN A 1 203 ? -6.995 -19.053 4.613 1.00 98.06 203 ASN A C 1
ATOM 1471 O O . ASN A 1 203 ? -6.064 -19.033 3.812 1.00 98.06 203 ASN A O 1
ATOM 1475 N N . ASP A 1 204 ? -8.204 -19.528 4.331 1.00 96.12 204 ASP A N 1
ATOM 1476 C CA . ASP A 1 204 ? -8.615 -20.051 3.021 1.00 96.12 204 ASP A CA 1
ATOM 1477 C C . ASP A 1 204 ? -9.860 -19.310 2.503 1.00 96.12 204 ASP A C 1
ATOM 1479 O O . ASP A 1 204 ? -9.839 -18.656 1.470 1.00 96.12 204 ASP A O 1
ATOM 1483 N N . ASN A 1 205 ? -10.920 -19.271 3.314 1.00 96.94 205 ASN A N 1
ATOM 1484 C CA . ASN A 1 205 ? -12.164 -18.570 2.992 1.00 96.94 205 ASN A CA 1
ATOM 1485 C C . ASN A 1 205 ? -12.455 -17.533 4.077 1.00 96.94 205 ASN A C 1
ATOM 1487 O O . ASN A 1 205 ? -12.536 -17.897 5.249 1.00 96.94 205 ASN A O 1
ATOM 1491 N N . TRP A 1 206 ? -12.608 -16.250 3.744 1.00 97.25 206 TRP A N 1
ATOM 1492 C CA . TRP A 1 206 ? -12.738 -15.164 4.734 1.00 97.25 206 TRP A CA 1
ATOM 1493 C C . TRP A 1 206 ? -14.001 -15.265 5.600 1.00 97.25 206 TRP A C 1
ATOM 1495 O O . TRP A 1 206 ? -14.044 -14.712 6.697 1.00 97.25 206 TRP A O 1
ATOM 1505 N N . GLN A 1 207 ? -15.028 -15.975 5.120 1.00 97.31 207 GLN A N 1
ATOM 1506 C CA . GLN A 1 207 ? -16.271 -16.240 5.858 1.00 97.31 207 GLN A CA 1
ATOM 1507 C C . GLN A 1 207 ? -16.128 -17.343 6.914 1.00 97.31 207 GLN A C 1
ATOM 1509 O O . GLN A 1 207 ? -17.088 -17.665 7.616 1.00 97.31 207 GLN A O 1
ATOM 1514 N N . THR A 1 208 ? -14.942 -17.932 7.028 1.00 96.38 208 THR A N 1
ATOM 1515 C CA . THR A 1 208 ? -14.589 -18.912 8.050 1.00 96.38 208 THR A CA 1
ATOM 1516 C C . THR A 1 208 ? -13.278 -18.504 8.703 1.00 96.38 208 THR A C 1
ATOM 1518 O O . THR A 1 208 ? -12.429 -17.905 8.055 1.00 96.38 208 THR A O 1
ATOM 1521 N N . THR A 1 209 ? -13.093 -18.846 9.975 1.00 95.75 209 THR A N 1
ATOM 1522 C CA . THR A 1 209 ? -11.848 -18.543 10.687 1.00 95.75 209 THR A CA 1
ATOM 1523 C C . THR A 1 209 ? -11.051 -19.814 10.938 1.00 95.75 209 THR A C 1
ATOM 1525 O O . THR A 1 209 ? -11.562 -20.769 11.528 1.00 95.75 209 THR A O 1
ATOM 1528 N N . ILE A 1 210 ? -9.768 -19.800 10.575 1.00 97.50 210 ILE A N 1
ATOM 1529 C CA . ILE A 1 210 ? -8.797 -20.810 11.004 1.00 97.50 210 ILE A CA 1
ATOM 1530 C C . ILE A 1 210 ? -8.056 -20.272 12.235 1.00 97.50 210 ILE A C 1
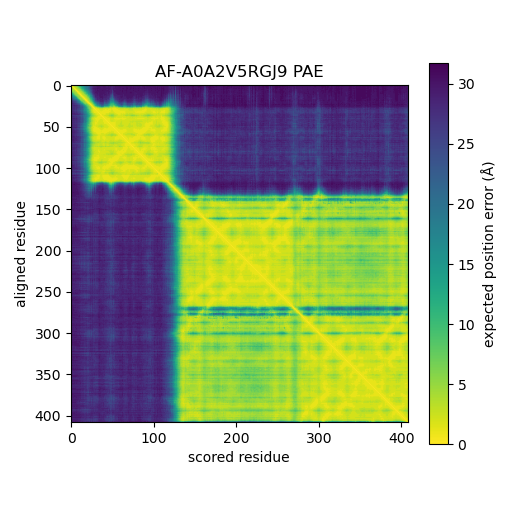ATOM 1532 O O . ILE A 1 210 ? -7.238 -19.361 12.139 1.00 97.50 210 ILE A O 1
ATOM 1536 N N . ILE A 1 211 ? -8.347 -20.829 13.414 1.00 96.62 211 ILE A N 1
ATOM 1537 C CA . ILE A 1 211 ? -7.676 -20.442 14.665 1.00 96.62 211 ILE A CA 1
ATOM 1538 C C . ILE A 1 211 ? -6.244 -20.993 14.679 1.00 96.62 211 ILE A C 1
ATOM 1540 O O . ILE A 1 211 ? -6.031 -22.196 14.525 1.00 96.62 211 ILE A O 1
ATOM 1544 N N . GLY A 1 212 ? -5.268 -20.117 14.922 1.00 94.88 212 GLY A N 1
ATOM 1545 C CA . GLY A 1 212 ? -3.847 -20.453 14.956 1.00 94.88 212 GLY A CA 1
ATOM 1546 C C . GLY A 1 212 ? -2.950 -19.216 15.038 1.00 94.88 212 GLY A C 1
ATOM 1547 O O . GLY A 1 212 ? -3.251 -18.175 14.456 1.00 94.88 212 GLY A O 1
ATOM 1548 N N . GLY A 1 213 ? -1.841 -19.334 15.778 1.00 95.56 213 GLY A N 1
ATOM 1549 C CA . GLY A 1 213 ? -0.870 -18.255 15.981 1.00 95.56 213 GLY A CA 1
ATOM 1550 C C . GLY A 1 213 ? -1.503 -16.978 16.549 1.00 95.56 213 GLY A C 1
ATOM 1551 O O . GLY A 1 213 ? -1.930 -16.977 17.702 1.00 95.56 213 GLY A O 1
ATOM 1552 N N . ILE A 1 214 ? -1.554 -15.895 15.767 1.00 94.50 214 ILE A N 1
ATOM 1553 C CA . ILE A 1 214 ? -2.158 -14.613 16.177 1.00 94.50 214 ILE A CA 1
ATOM 1554 C C . ILE A 1 214 ? -3.695 -14.618 16.125 1.00 94.50 214 ILE A C 1
ATOM 1556 O O . ILE A 1 214 ? -4.325 -13.748 16.725 1.00 94.50 214 ILE A O 1
ATOM 1560 N N . ILE A 1 215 ? -4.311 -15.578 15.426 1.00 96.38 215 ILE A N 1
ATOM 1561 C CA . ILE A 1 215 ? -5.768 -15.716 15.336 1.00 96.38 215 ILE A CA 1
ATOM 1562 C C . ILE A 1 215 ? -6.247 -16.546 16.527 1.00 96.38 215 ILE A C 1
ATOM 1564 O O . ILE A 1 215 ? -6.111 -17.769 16.537 1.00 96.38 215 ILE A O 1
ATOM 1568 N N . THR A 1 216 ? -6.807 -15.887 17.542 1.00 94.88 216 THR A N 1
ATOM 1569 C CA . THR A 1 216 ? -7.244 -16.529 18.798 1.00 94.88 216 THR A CA 1
ATOM 1570 C C . THR A 1 216 ? -8.761 -16.668 18.936 1.00 94.88 216 THR A C 1
ATOM 1572 O O . THR A 1 216 ? -9.235 -17.346 19.847 1.00 94.88 216 THR A O 1
ATOM 1575 N N . GLN A 1 217 ? -9.527 -16.046 18.042 1.00 94.75 217 GLN A N 1
ATOM 1576 C CA . GLN A 1 217 ? -10.989 -16.033 18.039 1.00 94.75 217 GLN A CA 1
ATOM 1577 C C . GLN A 1 217 ? -11.516 -15.857 16.613 1.00 94.75 217 GLN A C 1
ATOM 1579 O O . GLN A 1 217 ? -10.744 -15.516 15.719 1.00 94.75 217 GLN A O 1
ATOM 1584 N N . ASP A 1 218 ? -12.821 -16.065 16.421 1.00 97.44 218 ASP A N 1
ATOM 1585 C CA . ASP A 1 218 ? -13.485 -15.830 15.137 1.00 97.44 218 ASP A CA 1
ATOM 1586 C C . ASP A 1 218 ? -13.320 -14.374 14.669 1.00 97.44 218 ASP A C 1
ATOM 1588 O O . ASP A 1 218 ? -13.489 -13.439 15.454 1.00 97.44 218 ASP A O 1
ATOM 1592 N N . GLN A 1 219 ? -12.971 -14.193 13.395 1.00 97.50 219 GLN A N 1
ATOM 1593 C CA . GLN A 1 219 ? -12.606 -12.898 12.818 1.00 97.50 219 GLN A CA 1
ATOM 1594 C C . GLN A 1 219 ? -13.600 -12.382 11.777 1.00 97.50 219 GLN A C 1
ATOM 1596 O O . GLN A 1 219 ? -13.474 -11.240 11.338 1.00 97.50 219 GLN A O 1
ATOM 1601 N N . VAL A 1 220 ? -14.601 -13.178 11.389 1.00 96.81 220 VAL A N 1
ATOM 1602 C CA . VAL A 1 220 ? -15.522 -12.849 10.288 1.00 96.81 220 VAL A CA 1
ATOM 1603 C C . VAL A 1 220 ? -16.197 -11.497 10.519 1.00 96.81 220 VAL A C 1
ATOM 1605 O O . VAL A 1 220 ? -16.221 -10.642 9.632 1.00 96.81 220 VAL A O 1
ATOM 1608 N N . GLN A 1 221 ? -16.691 -11.254 11.736 1.00 95.44 221 GLN A N 1
ATOM 1609 C CA . GLN A 1 221 ? -17.342 -9.985 12.057 1.00 95.44 221 GLN A CA 1
ATOM 1610 C C . GLN A 1 221 ? -16.359 -8.805 12.073 1.00 95.44 221 GLN A C 1
ATOM 1612 O O . GLN A 1 221 ? -16.724 -7.710 11.649 1.00 95.44 221 GLN A O 1
ATOM 1617 N N . ASP A 1 222 ? -15.116 -9.013 12.513 1.00 95.44 222 ASP A N 1
ATOM 1618 C CA . ASP A 1 222 ? -14.076 -7.980 12.490 1.00 95.44 222 ASP A CA 1
ATOM 1619 C C . ASP A 1 222 ? -13.704 -7.594 11.049 1.00 95.44 222 ASP A C 1
ATOM 1621 O O . ASP A 1 222 ? -13.537 -6.409 10.757 1.00 95.44 222 ASP A O 1
ATOM 1625 N N . ILE A 1 223 ? -13.633 -8.574 10.142 1.00 96.25 223 ILE A N 1
ATOM 1626 C CA . ILE A 1 223 ? -13.386 -8.376 8.704 1.00 96.25 223 ILE A CA 1
ATOM 1627 C C . ILE A 1 223 ? -14.535 -7.588 8.053 1.00 96.25 223 ILE A C 1
ATOM 1629 O O . ILE A 1 223 ? -14.301 -6.663 7.273 1.00 96.25 223 ILE A O 1
ATOM 1633 N N . ILE A 1 224 ? -15.789 -7.896 8.401 1.00 93.56 224 ILE A N 1
ATOM 1634 C CA . ILE A 1 224 ? -16.957 -7.129 7.935 1.00 93.56 224 ILE A CA 1
ATOM 1635 C C . ILE A 1 224 ? -16.898 -5.693 8.471 1.00 93.56 224 ILE A C 1
ATOM 1637 O O . ILE A 1 224 ? -17.024 -4.733 7.710 1.00 93.56 224 ILE A O 1
ATOM 1641 N N . ASN A 1 225 ? -16.663 -5.537 9.776 1.00 92.69 225 ASN A N 1
ATOM 1642 C CA . ASN A 1 225 ? -16.622 -4.237 10.446 1.00 92.69 225 ASN A CA 1
ATOM 1643 C C . ASN A 1 225 ? -15.472 -3.351 9.954 1.00 92.69 225 ASN A C 1
ATOM 1645 O O . ASN A 1 225 ? -15.578 -2.128 10.025 1.00 92.69 225 ASN A O 1
ATOM 1649 N N . SER A 1 226 ? -14.390 -3.937 9.431 1.00 93.50 226 SER A N 1
ATOM 1650 C CA . SER A 1 226 ? -13.290 -3.172 8.842 1.00 93.50 226 SER A CA 1
ATOM 1651 C C . SER A 1 226 ? -13.670 -2.500 7.518 1.00 93.50 226 SER A C 1
ATOM 1653 O O . SER A 1 226 ? -12.884 -1.707 7.001 1.00 93.50 226 SER A O 1
ATOM 1655 N N . GLY A 1 227 ? -14.822 -2.846 6.924 1.00 94.06 227 GLY A N 1
ATOM 1656 C CA . GLY A 1 227 ? -15.249 -2.362 5.609 1.00 94.06 227 GLY A CA 1
ATOM 1657 C C . GLY A 1 227 ? -14.378 -2.874 4.457 1.00 94.06 227 GLY A C 1
ATOM 1658 O O . GLY A 1 227 ? -14.361 -2.269 3.388 1.00 94.06 227 GLY A O 1
ATOM 1659 N N . ARG A 1 228 ? -13.614 -3.953 4.683 1.00 92.44 228 ARG A N 1
ATOM 1660 C CA . ARG A 1 228 ? -12.662 -4.525 3.712 1.00 92.44 228 ARG A CA 1
ATOM 1661 C C . ARG A 1 228 ? -12.845 -6.028 3.506 1.00 92.44 228 ARG A C 1
ATOM 1663 O O . ARG A 1 228 ? -11.921 -6.682 3.025 1.00 92.44 228 ARG A O 1
ATOM 1670 N N . ALA A 1 229 ? -14.009 -6.575 3.844 1.00 95.69 229 ALA A N 1
ATOM 1671 C CA . ALA A 1 229 ? -14.342 -7.947 3.485 1.00 95.69 229 ALA A CA 1
ATOM 1672 C C . ALA A 1 229 ? -14.191 -8.154 1.961 1.00 95.69 229 ALA A C 1
ATOM 1674 O O . ALA A 1 229 ? -14.636 -7.283 1.205 1.00 95.69 229 ALA A O 1
ATOM 1675 N N . PRO A 1 230 ? -13.540 -9.243 1.513 1.00 96.06 230 PRO A N 1
ATOM 1676 C CA . PRO A 1 230 ? -13.550 -9.633 0.105 1.00 96.06 230 PRO A CA 1
ATOM 1677 C C . PRO A 1 230 ? -14.977 -9.842 -0.425 1.00 96.06 230 PRO A C 1
ATOM 1679 O O . PRO A 1 230 ? -15.887 -10.185 0.339 1.00 96.06 230 PRO A O 1
ATOM 1682 N N . GLY A 1 231 ? -15.188 -9.610 -1.721 1.00 92.81 231 GLY A N 1
ATOM 1683 C CA . GLY A 1 231 ? -16.496 -9.737 -2.358 1.00 92.81 231 GLY A CA 1
ATOM 1684 C C . GLY A 1 231 ? -16.894 -11.185 -2.640 1.00 92.81 231 GLY A C 1
ATOM 1685 O O . GLY A 1 231 ? -18.083 -11.507 -2.566 1.00 92.81 231 GLY A O 1
ATOM 1686 N N . ASP A 1 232 ? -15.928 -12.069 -2.920 1.00 95.81 232 ASP A N 1
ATOM 1687 C CA . ASP A 1 232 ? -16.178 -13.497 -3.134 1.00 95.81 232 ASP A CA 1
ATOM 1688 C C . ASP A 1 232 ? -15.905 -14.299 -1.844 1.00 95.81 232 ASP A C 1
ATOM 1690 O O . ASP A 1 232 ? -14.895 -14.081 -1.174 1.00 95.81 232 ASP A O 1
ATOM 1694 N N . PRO A 1 233 ? -16.784 -15.237 -1.444 1.00 94.88 233 PRO A N 1
ATOM 1695 C CA . PRO A 1 233 ? -16.578 -16.049 -0.241 1.00 94.88 233 PRO A CA 1
ATOM 1696 C C . PRO A 1 233 ? -15.345 -16.964 -0.295 1.00 94.88 233 PRO A C 1
ATOM 1698 O O . PRO A 1 233 ? -14.882 -17.375 0.768 1.00 94.88 233 PRO A O 1
ATOM 1701 N N . ARG A 1 234 ? -14.827 -17.265 -1.496 1.00 96.56 234 ARG A N 1
ATOM 1702 C CA . ARG A 1 234 ? -13.620 -18.084 -1.712 1.00 96.56 234 ARG A CA 1
ATOM 1703 C C . ARG A 1 234 ? -12.315 -17.327 -1.514 1.00 96.56 234 ARG A C 1
ATOM 1705 O O . ARG A 1 234 ? -11.241 -17.885 -1.658 1.00 96.56 234 ARG A O 1
ATOM 1712 N N . GLU A 1 235 ? -12.389 -16.030 -1.252 1.00 98.12 235 GLU A N 1
ATOM 1713 C CA . GLU A 1 235 ? -11.199 -15.216 -1.046 1.00 98.12 235 GLU A CA 1
ATOM 1714 C C . GLU A 1 235 ? -10.731 -15.294 0.402 1.00 98.12 235 GLU A C 1
ATOM 1716 O O . GLU A 1 235 ? -11.526 -15.419 1.334 1.00 98.12 235 GLU A O 1
ATOM 1721 N N . SER A 1 236 ? -9.425 -15.176 0.611 1.00 98.12 236 SER A N 1
ATOM 1722 C CA . SER A 1 236 ? -8.834 -15.241 1.943 1.00 98.12 236 SER A CA 1
ATOM 1723 C C . SER A 1 236 ? -8.663 -13.860 2.556 1.00 98.12 236 SER A C 1
ATOM 1725 O O . SER A 1 236 ? -8.207 -12.923 1.898 1.00 98.12 236 SER A O 1
ATOM 1727 N N . ALA A 1 237 ? -8.911 -13.748 3.861 1.00 98.19 237 ALA A N 1
ATOM 1728 C CA . ALA A 1 237 ? -8.508 -12.583 4.633 1.00 98.19 237 ALA A CA 1
ATOM 1729 C C . ALA A 1 237 ? -8.034 -12.975 6.036 1.00 98.19 237 ALA A C 1
ATOM 1731 O O . ALA A 1 237 ? -8.558 -13.900 6.649 1.00 98.19 237 ALA A O 1
ATOM 1732 N N . ILE A 1 238 ? -7.046 -12.239 6.540 1.00 98.31 238 ILE A N 1
ATOM 1733 C CA . ILE A 1 238 ? -6.543 -12.317 7.913 1.00 98.31 238 ILE A CA 1
ATOM 1734 C C . ILE A 1 238 ? -6.567 -10.899 8.475 1.00 98.31 238 ILE A C 1
ATOM 1736 O O . ILE A 1 238 ? -5.977 -9.995 7.884 1.00 98.31 238 ILE A O 1
ATOM 1740 N N . ILE A 1 239 ? -7.216 -10.691 9.619 1.00 97.19 239 ILE A N 1
ATOM 1741 C CA . ILE A 1 239 ? -7.196 -9.412 10.344 1.00 97.19 239 ILE A CA 1
ATOM 1742 C C . ILE A 1 239 ? -6.491 -9.607 11.685 1.00 97.19 239 ILE A C 1
ATOM 1744 O O . ILE A 1 239 ? -6.733 -10.586 12.381 1.00 97.19 239 ILE A O 1
ATOM 1748 N N . GLY A 1 240 ? -5.594 -8.710 12.080 1.00 94.00 240 GLY A N 1
ATOM 1749 C CA . GLY A 1 240 ? -4.849 -8.922 13.319 1.00 94.00 240 GLY A CA 1
ATOM 1750 C C . GLY A 1 240 ? -3.951 -7.771 13.727 1.00 94.00 240 GLY A C 1
ATOM 1751 O O . GLY A 1 240 ? -3.667 -6.868 12.942 1.00 94.00 240 GLY A O 1
ATOM 1752 N N . ASP A 1 241 ? -3.515 -7.824 14.982 1.00 92.69 241 ASP A N 1
ATOM 1753 C CA . ASP A 1 241 ? -2.586 -6.877 15.587 1.00 92.69 241 ASP A CA 1
ATOM 1754 C C . ASP A 1 241 ? -1.162 -7.428 15.513 1.00 92.69 241 ASP A C 1
ATOM 1756 O O . ASP A 1 241 ? -0.818 -8.403 16.181 1.00 92.69 241 ASP A O 1
ATOM 1760 N N . LEU A 1 242 ? -0.328 -6.797 14.692 1.00 93.56 242 LEU A N 1
ATOM 1761 C CA . LEU A 1 242 ? 1.040 -7.230 14.434 1.00 93.56 242 LEU A CA 1
ATOM 1762 C C . LEU A 1 242 ? 2.039 -6.342 15.176 1.00 93.56 242 LEU A C 1
ATOM 1764 O O . LEU A 1 242 ? 2.042 -5.131 14.945 1.00 93.56 242 LEU A O 1
ATOM 1768 N N . PRO A 1 243 ? 2.902 -6.889 16.049 1.00 92.00 243 PRO A N 1
ATOM 1769 C CA . PRO A 1 243 ? 4.030 -6.147 16.608 1.00 92.00 243 PRO A CA 1
ATOM 1770 C C . PRO A 1 243 ? 4.941 -5.559 15.525 1.00 92.00 243 PRO A C 1
ATOM 1772 O O . PRO A 1 243 ? 4.956 -6.029 14.388 1.00 92.00 243 PRO A O 1
ATOM 1775 N N . ALA A 1 244 ? 5.755 -4.570 15.886 1.00 89.75 244 ALA A N 1
ATOM 1776 C CA . ALA A 1 244 ? 6.813 -4.094 15.001 1.00 89.75 244 ALA A CA 1
ATOM 1777 C C . ALA A 1 244 ? 7.733 -5.244 14.556 1.00 89.75 244 ALA A C 1
ATOM 1779 O O . ALA A 1 244 ? 8.194 -6.039 15.378 1.00 89.75 244 ALA A O 1
ATOM 1780 N N . GLY A 1 245 ? 7.986 -5.335 13.253 1.00 90.75 245 GLY A N 1
ATOM 1781 C CA . GLY A 1 245 ? 8.703 -6.456 12.660 1.00 90.75 245 GLY A CA 1
ATOM 1782 C C . GLY A 1 245 ? 8.475 -6.595 11.159 1.00 90.75 245 GLY A C 1
ATOM 1783 O O . GLY A 1 245 ? 7.715 -5.840 10.549 1.00 90.75 245 GLY A O 1
ATOM 1784 N N . ASN A 1 246 ? 9.156 -7.580 10.582 1.00 90.56 246 ASN A N 1
ATOM 1785 C CA . ASN A 1 246 ? 9.016 -7.963 9.182 1.00 90.56 246 ASN A CA 1
ATOM 1786 C C . ASN A 1 246 ? 8.002 -9.099 9.079 1.00 90.56 246 ASN A C 1
ATOM 1788 O O . ASN A 1 246 ? 8.025 -10.010 9.905 1.00 90.56 246 ASN A O 1
ATOM 1792 N N . TYR A 1 247 ? 7.163 -9.061 8.053 1.00 93.81 247 TYR A N 1
ATOM 1793 C CA . TYR A 1 247 ? 6.134 -10.060 7.814 1.00 93.81 247 TYR A CA 1
ATOM 1794 C C . TYR A 1 247 ? 6.092 -10.445 6.348 1.00 93.81 247 TYR A C 1
ATOM 1796 O O . TYR A 1 247 ? 6.444 -9.654 5.474 1.00 93.81 247 TYR A O 1
ATOM 1804 N N . THR A 1 248 ? 5.648 -11.669 6.092 1.00 93.62 248 THR A N 1
ATOM 1805 C CA . THR A 1 248 ? 5.488 -12.203 4.743 1.00 93.62 248 THR A CA 1
ATOM 1806 C C . THR A 1 248 ? 4.111 -12.833 4.600 1.00 93.62 248 THR A C 1
ATOM 1808 O O . THR A 1 248 ? 3.773 -13.747 5.344 1.00 93.62 248 THR A O 1
ATOM 1811 N N . ALA A 1 249 ? 3.331 -12.348 3.643 1.00 95.19 249 ALA A N 1
ATOM 1812 C CA . ALA A 1 249 ? 2.072 -12.922 3.201 1.00 95.19 249 ALA A CA 1
ATOM 1813 C C . ALA A 1 249 ? 2.319 -13.800 1.967 1.00 95.19 249 ALA A C 1
ATOM 1815 O O . ALA A 1 249 ? 2.844 -13.319 0.963 1.00 95.19 249 ALA A O 1
ATOM 1816 N N . ILE A 1 250 ? 1.955 -15.077 2.029 1.00 96.06 250 ILE A N 1
ATOM 1817 C CA . ILE A 1 250 ? 2.105 -16.031 0.926 1.00 96.06 250 ILE A CA 1
ATOM 1818 C C . ILE A 1 250 ? 0.720 -16.356 0.380 1.00 96.06 250 ILE A C 1
ATOM 1820 O O . ILE A 1 250 ? -0.147 -16.809 1.125 1.00 96.06 250 ILE A O 1
ATOM 1824 N N . VAL A 1 251 ? 0.529 -16.146 -0.921 1.00 97.31 251 VAL A N 1
ATOM 1825 C CA . VAL A 1 251 ? -0.708 -16.480 -1.630 1.00 97.31 251 VAL A CA 1
ATOM 1826 C C . VAL A 1 251 ? -0.482 -17.704 -2.506 1.00 97.31 251 VAL A C 1
ATOM 1828 O O . VAL A 1 251 ? 0.449 -17.738 -3.317 1.00 97.31 251 VAL A O 1
ATOM 1831 N N . ARG A 1 252 ? -1.349 -18.708 -2.358 1.00 97.75 252 ARG A N 1
ATOM 1832 C CA . ARG A 1 252 ? -1.340 -19.945 -3.155 1.00 97.75 252 ARG A CA 1
ATOM 1833 C C . ARG A 1 252 ? -2.742 -20.250 -3.669 1.00 97.75 252 ARG A C 1
ATOM 1835 O O . ARG A 1 252 ? -3.713 -19.721 -3.149 1.00 97.75 252 ARG A O 1
ATOM 1842 N N . GLY A 1 253 ? -2.845 -21.111 -4.676 1.00 97.06 253 GLY A N 1
ATOM 1843 C CA . GLY A 1 253 ? -4.117 -21.721 -5.056 1.00 97.06 253 GLY A CA 1
ATOM 1844 C C . GLY A 1 253 ? -4.369 -23.023 -4.308 1.00 97.06 253 GLY A C 1
ATOM 1845 O O . GLY A 1 253 ? -3.446 -23.836 -4.161 1.00 97.06 253 GLY A O 1
ATOM 1846 N N . VAL A 1 254 ? -5.613 -23.260 -3.894 1.00 95.88 254 VAL A N 1
ATOM 1847 C CA . VAL A 1 254 ? -6.040 -24.557 -3.352 1.00 95.88 254 VAL A CA 1
ATOM 1848 C C . VAL A 1 254 ? -5.672 -25.682 -4.327 1.00 95.88 254 VAL A C 1
ATOM 1850 O O . VAL A 1 254 ? -5.814 -25.561 -5.541 1.00 95.88 254 VAL A O 1
ATOM 1853 N N . ASN A 1 255 ? -5.144 -26.795 -3.806 1.00 93.56 255 ASN A N 1
ATOM 1854 C CA . ASN A 1 255 ? -4.671 -27.943 -4.598 1.00 93.56 255 ASN A CA 1
ATOM 1855 C C . ASN A 1 255 ? -3.622 -27.603 -5.681 1.00 93.56 255 ASN A C 1
ATOM 1857 O O . ASN A 1 255 ? -3.445 -28.367 -6.630 1.00 93.56 255 ASN A O 1
ATOM 1861 N N . GLY A 1 256 ? -2.911 -26.479 -5.549 1.00 92.88 256 GLY A N 1
ATOM 1862 C CA . GLY A 1 256 ? -1.906 -26.058 -6.524 1.00 92.88 256 GLY A CA 1
ATOM 1863 C C . GLY A 1 256 ? -2.497 -25.490 -7.815 1.00 92.88 256 GLY A C 1
ATOM 1864 O O . GLY A 1 256 ? -1.839 -25.542 -8.852 1.00 92.88 256 GLY A O 1
ATOM 1865 N N . THR A 1 257 ? -3.722 -24.957 -7.785 1.00 96.62 257 THR A N 1
ATOM 1866 C CA . THR A 1 257 ? -4.242 -24.177 -8.914 1.00 96.62 257 THR A CA 1
ATOM 1867 C C . THR A 1 257 ? -3.427 -22.903 -9.124 1.00 96.62 257 THR A C 1
ATOM 1869 O O . THR A 1 257 ? -2.811 -22.370 -8.200 1.00 96.62 257 THR A O 1
ATOM 1872 N N . THR A 1 258 ? -3.451 -22.393 -10.349 1.00 96.25 258 THR A N 1
ATOM 1873 C CA . THR A 1 258 ? -2.751 -21.172 -10.754 1.00 96.25 258 THR A CA 1
ATOM 1874 C C . THR A 1 258 ? -3.742 -20.147 -11.297 1.00 96.25 258 THR A C 1
ATOM 1876 O O . THR A 1 258 ? -4.877 -20.490 -11.631 1.00 96.25 258 THR A O 1
ATOM 1879 N N . GLY A 1 259 ? -3.334 -18.882 -11.347 1.00 94.19 259 GLY A N 1
ATOM 1880 C CA . GLY A 1 259 ? -4.172 -17.791 -11.846 1.00 94.19 259 GLY A CA 1
ATOM 1881 C C . GLY A 1 259 ? -3.747 -16.432 -11.307 1.00 94.19 259 GLY A C 1
ATOM 1882 O O . GLY A 1 259 ? -2.868 -16.334 -10.451 1.00 94.19 259 GLY A O 1
ATOM 1883 N N . VAL A 1 260 ? -4.366 -15.364 -11.800 1.00 89.12 260 VAL A N 1
ATOM 1884 C CA . VAL A 1 260 ? -4.090 -13.996 -11.347 1.00 89.12 260 VAL A CA 1
ATOM 1885 C C . VAL A 1 260 ? -4.729 -13.746 -9.982 1.00 89.12 260 VAL A C 1
ATOM 1887 O O . VAL A 1 260 ? -5.918 -13.996 -9.801 1.00 89.12 260 VAL A O 1
ATOM 1890 N N . ALA A 1 261 ? -3.958 -13.216 -9.034 1.00 93.06 261 ALA A N 1
ATOM 1891 C CA . ALA A 1 261 ? -4.463 -12.792 -7.729 1.00 93.06 261 ALA A CA 1
ATOM 1892 C C . ALA A 1 261 ? -3.926 -11.406 -7.342 1.00 93.06 261 ALA A C 1
ATOM 1894 O O . ALA A 1 261 ? -2.949 -10.926 -7.928 1.00 93.06 261 ALA A O 1
ATOM 1895 N N . LEU A 1 262 ? -4.546 -10.778 -6.340 1.00 92.12 262 LEU A N 1
ATOM 1896 C CA . LEU A 1 262 ? -3.944 -9.697 -5.559 1.00 92.12 262 LEU A CA 1
ATOM 1897 C C . LEU A 1 262 ? -3.576 -10.211 -4.171 1.00 92.12 262 LEU A C 1
ATOM 1899 O O . LEU A 1 262 ? -4.392 -10.862 -3.525 1.00 92.12 262 LEU A O 1
ATOM 1903 N N . VAL A 1 263 ? -2.398 -9.830 -3.683 1.00 93.19 263 VAL A N 1
ATOM 1904 C CA . VAL A 1 263 ? -2.121 -9.755 -2.243 1.00 93.19 263 VAL A CA 1
ATOM 1905 C C . VAL A 1 263 ? -2.209 -8.299 -1.818 1.00 93.19 263 VAL A C 1
ATOM 1907 O O . VAL A 1 263 ? -1.675 -7.425 -2.503 1.00 93.19 263 VAL A O 1
ATOM 1910 N N . GLU A 1 264 ? -2.891 -8.019 -0.715 1.00 91.50 264 GLU A N 1
ATOM 1911 C CA . GLU A 1 264 ? -3.108 -6.653 -0.244 1.00 91.50 264 GLU A CA 1
ATOM 1912 C C . GLU A 1 264 ? -2.919 -6.559 1.260 1.00 91.50 264 GLU A C 1
ATOM 1914 O O . GLU A 1 264 ? -3.371 -7.436 1.993 1.00 91.50 264 GLU A O 1
ATOM 1919 N N . VAL A 1 265 ? -2.308 -5.469 1.721 1.00 91.81 265 VAL A N 1
ATOM 1920 C CA . VAL A 1 265 ? -2.186 -5.148 3.145 1.00 91.81 265 VAL A CA 1
ATOM 1921 C C . VAL A 1 265 ? -2.724 -3.746 3.380 1.00 91.81 265 VAL A C 1
ATOM 1923 O O . VAL A 1 265 ? -2.268 -2.779 2.761 1.00 91.81 265 VAL A O 1
ATOM 1926 N N . TYR A 1 266 ? -3.688 -3.641 4.291 1.00 87.94 266 TYR A N 1
ATOM 1927 C CA . TYR A 1 266 ? -4.296 -2.376 4.678 1.00 87.94 266 TYR A CA 1
ATOM 1928 C C . TYR A 1 266 ? -4.045 -2.067 6.141 1.00 87.94 266 TYR A C 1
ATOM 1930 O O . TYR A 1 266 ? -4.302 -2.887 7.025 1.00 87.94 266 TYR A O 1
ATOM 1938 N N . ASP A 1 267 ? -3.634 -0.830 6.381 1.00 87.06 267 ASP A N 1
ATOM 1939 C CA . ASP A 1 267 ? -3.678 -0.206 7.690 1.00 87.06 267 ASP A CA 1
ATOM 1940 C C . ASP A 1 267 ? -5.137 0.057 8.113 1.00 87.06 267 ASP A C 1
ATOM 1942 O O . ASP A 1 267 ? -5.890 0.726 7.398 1.00 87.06 267 ASP A O 1
ATOM 1946 N N . LEU A 1 268 ? -5.544 -0.468 9.275 1.00 86.12 268 LEU A N 1
ATOM 1947 C CA . LEU A 1 268 ? -6.864 -0.224 9.872 1.00 86.12 268 LEU A CA 1
ATOM 1948 C C . LEU A 1 268 ? -6.838 0.780 11.036 1.00 86.12 268 LEU A C 1
ATOM 1950 O O . LEU A 1 268 ? -7.895 1.167 11.532 1.00 86.12 268 LEU A O 1
ATOM 1954 N N . ALA A 1 269 ? -5.656 1.207 11.481 1.00 78.06 269 ALA A N 1
ATOM 1955 C CA . ALA A 1 269 ? -5.454 2.120 12.600 1.00 78.06 269 ALA A CA 1
ATOM 1956 C C . ALA A 1 269 ? -4.649 3.348 12.144 1.00 78.06 269 ALA A C 1
ATOM 1958 O O . ALA A 1 269 ? -3.427 3.424 12.309 1.00 78.06 269 ALA A O 1
ATOM 1959 N N . THR A 1 270 ? -5.351 4.334 11.578 1.00 66.50 270 THR A N 1
ATOM 1960 C CA . THR A 1 270 ? -4.761 5.597 11.110 1.00 66.50 270 THR A CA 1
ATOM 1961 C C . THR A 1 270 ? -4.403 6.526 12.274 1.00 66.50 270 THR A C 1
ATOM 1963 O O . THR A 1 270 ? -5.142 6.605 13.254 1.00 66.50 270 THR A O 1
ATOM 1966 N N . GLY A 1 271 ? -3.314 7.293 12.151 1.00 60.47 271 GLY A N 1
ATOM 1967 C CA . GLY A 1 271 ? -2.928 8.319 13.136 1.00 60.47 271 GLY A CA 1
ATOM 1968 C C . GLY A 1 271 ? -2.116 7.809 14.333 1.00 60.47 271 GLY A C 1
ATOM 1969 O O . GLY A 1 271 ? -1.852 8.568 15.263 1.00 60.47 271 GLY A O 1
ATOM 1970 N N . THR A 1 272 ? -1.697 6.542 14.321 1.00 64.25 272 THR A N 1
ATOM 1971 C CA . THR A 1 272 ? -0.727 5.998 15.281 1.00 64.25 272 THR A CA 1
ATOM 1972 C C . THR A 1 272 ? 0.708 6.316 14.855 1.00 64.25 272 THR A C 1
ATOM 1974 O O . THR A 1 272 ? 0.990 6.411 13.665 1.00 64.25 272 THR A O 1
ATOM 1977 N N . SER A 1 273 ? 1.653 6.375 15.801 1.00 64.25 273 SER A N 1
ATOM 1978 C CA . SER A 1 273 ? 3.098 6.433 15.496 1.00 64.25 273 SER A CA 1
ATOM 1979 C C . SER A 1 273 ? 3.651 5.144 14.865 1.00 64.25 273 SER A C 1
ATOM 1981 O O . SER A 1 273 ? 4.820 5.095 14.489 1.00 64.25 273 SER A O 1
ATOM 1983 N N . VAL A 1 274 ? 2.822 4.100 14.769 1.00 70.06 274 VAL A N 1
ATOM 1984 C CA . VAL A 1 274 ? 3.128 2.827 14.115 1.00 70.06 274 VAL A CA 1
ATOM 1985 C C . VAL A 1 274 ? 2.625 2.883 12.671 1.00 70.06 274 VAL A C 1
ATOM 1987 O O . VAL A 1 274 ? 1.436 3.133 12.451 1.00 70.06 274 VAL A O 1
ATOM 1990 N N . ILE A 1 275 ? 3.501 2.658 11.692 1.00 76.00 275 ILE A N 1
ATOM 1991 C CA . ILE A 1 275 ? 3.198 2.782 10.254 1.00 76.00 275 ILE A CA 1
ATOM 1992 C C . ILE A 1 275 ? 3.574 1.509 9.490 1.00 76.00 275 ILE A C 1
ATOM 1994 O O . ILE A 1 275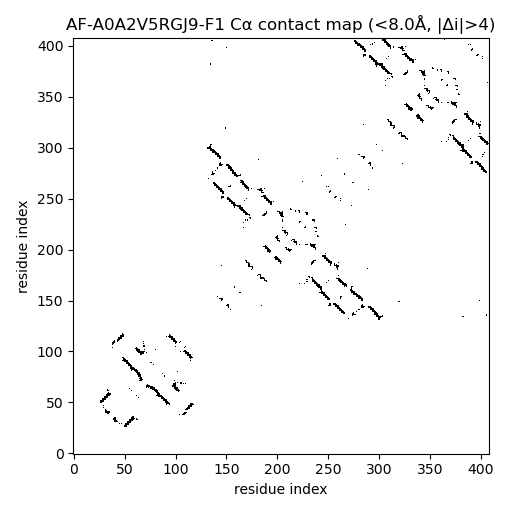 ? 4.425 0.733 9.935 1.00 76.00 275 ILE A O 1
ATOM 1998 N N . LEU A 1 276 ? 2.943 1.300 8.332 1.00 76.94 276 LEU A N 1
ATOM 1999 C CA . LEU A 1 276 ? 3.393 0.311 7.355 1.00 76.94 276 LEU A CA 1
ATOM 2000 C C . LEU A 1 276 ? 4.534 0.932 6.552 1.00 76.94 276 LEU A C 1
ATOM 2002 O O . LEU A 1 276 ? 4.332 1.843 5.758 1.00 76.94 276 LEU A O 1
ATOM 2006 N N . GLY A 1 277 ? 5.752 0.488 6.841 1.00 60.44 277 GLY A N 1
ATOM 2007 C CA . GLY A 1 277 ? 6.955 1.194 6.419 1.00 60.44 277 GLY A CA 1
ATOM 2008 C C . GLY A 1 277 ? 7.384 0.913 4.990 1.00 60.44 277 GLY A C 1
ATOM 2009 O O . GLY A 1 277 ? 7.886 1.810 4.334 1.00 60.44 277 GLY A O 1
ATOM 2010 N N . ASN A 1 278 ? 7.222 -0.323 4.516 1.00 70.31 278 ASN A N 1
ATOM 2011 C CA . ASN A 1 278 ? 7.753 -0.800 3.236 1.00 70.31 278 ASN A CA 1
ATOM 2012 C C . ASN A 1 278 ? 6.940 -2.001 2.781 1.00 70.31 278 ASN A C 1
ATOM 2014 O O . ASN A 1 278 ? 6.577 -2.811 3.642 1.00 70.31 278 ASN A O 1
ATOM 2018 N N . ILE A 1 279 ? 6.713 -2.153 1.475 1.00 74.00 279 ILE A N 1
ATOM 2019 C CA . ILE A 1 279 ? 6.104 -3.371 0.930 1.00 74.00 279 ILE A CA 1
ATOM 2020 C C . ILE A 1 279 ? 6.843 -3.791 -0.333 1.00 74.00 279 ILE A C 1
ATOM 2022 O O . ILE A 1 279 ? 7.208 -2.969 -1.178 1.00 74.00 279 ILE A O 1
ATOM 2026 N N . SER A 1 280 ? 7.097 -5.089 -0.403 1.00 83.31 280 SER A N 1
ATOM 2027 C CA . SER A 1 280 ? 7.762 -5.759 -1.502 1.00 83.31 280 SER A CA 1
ATOM 2028 C C . SER A 1 280 ? 6.937 -6.959 -1.933 1.00 83.31 280 SER A C 1
ATOM 2030 O O . SER A 1 280 ? 6.344 -7.621 -1.090 1.00 83.31 280 SER A O 1
ATOM 2032 N N . THR A 1 281 ? 6.898 -7.278 -3.221 1.00 85.62 281 THR A N 1
ATOM 2033 C CA . THR A 1 281 ? 6.244 -8.512 -3.671 1.00 85.62 281 THR A CA 1
ATOM 2034 C C . THR A 1 281 ? 7.118 -9.263 -4.644 1.00 85.62 281 THR A C 1
ATOM 2036 O O . THR A 1 281 ? 7.509 -8.727 -5.680 1.00 85.62 281 THR A O 1
ATOM 2039 N N . ARG A 1 282 ? 7.406 -10.521 -4.304 1.00 87.31 282 ARG A N 1
ATOM 2040 C CA . ARG A 1 282 ? 8.077 -11.472 -5.182 1.00 87.31 282 ARG A CA 1
ATOM 2041 C C . ARG A 1 282 ? 7.036 -12.295 -5.922 1.00 87.31 282 ARG A C 1
ATOM 2043 O O . ARG A 1 282 ? 6.170 -12.902 -5.291 1.00 87.31 282 ARG A O 1
ATOM 2050 N N . ALA A 1 283 ? 7.144 -12.343 -7.242 1.00 87.81 283 ALA A N 1
ATOM 2051 C CA . ALA A 1 283 ? 6.325 -13.205 -8.086 1.00 87.81 283 ALA A CA 1
ATOM 2052 C C . ALA A 1 283 ? 6.985 -13.410 -9.458 1.00 87.81 283 ALA A C 1
ATOM 2054 O O . ALA A 1 283 ? 7.949 -12.726 -9.814 1.00 87.81 283 ALA A O 1
ATOM 2055 N N . PHE A 1 284 ? 6.454 -14.353 -10.233 1.00 89.06 284 PHE A N 1
ATOM 2056 C CA . PHE A 1 284 ? 6.909 -14.616 -11.593 1.00 89.06 284 PHE A CA 1
ATOM 2057 C C . PHE A 1 284 ? 6.294 -13.598 -12.569 1.00 89.06 284 PHE A C 1
ATOM 2059 O O . PHE A 1 284 ? 5.079 -13.558 -12.761 1.00 89.06 284 PHE A O 1
ATOM 2066 N N . VAL A 1 285 ? 7.132 -12.769 -13.188 1.00 90.81 285 VAL A N 1
ATOM 2067 C CA . VAL A 1 285 ? 6.739 -11.775 -14.195 1.00 90.81 285 VAL A CA 1
ATOM 2068 C C . VAL A 1 285 ? 6.584 -12.463 -15.546 1.00 90.81 285 VAL A C 1
ATOM 2070 O O . VAL A 1 285 ? 7.518 -13.104 -16.033 1.00 90.81 285 VAL A O 1
ATOM 2073 N N . GLN A 1 286 ? 5.411 -12.318 -16.161 1.00 90.50 286 GLN A N 1
ATOM 2074 C CA . GLN A 1 286 ? 5.134 -12.807 -17.513 1.00 90.50 286 GLN A CA 1
ATOM 2075 C C . GLN A 1 286 ? 4.988 -11.638 -18.501 1.00 90.50 286 GLN A C 1
ATOM 2077 O O . GLN A 1 286 ? 5.355 -10.504 -18.207 1.00 90.50 286 GLN A O 1
ATOM 2082 N N . THR A 1 287 ? 4.467 -11.911 -19.695 1.00 90.62 287 THR A N 1
ATOM 2083 C CA . THR A 1 287 ? 4.210 -10.914 -20.740 1.00 90.62 287 THR A CA 1
ATOM 2084 C C . THR A 1 287 ? 2.726 -10.538 -20.818 1.00 90.62 287 THR A C 1
ATOM 2086 O O . THR A 1 287 ? 1.881 -11.113 -20.130 1.00 90.62 287 THR A O 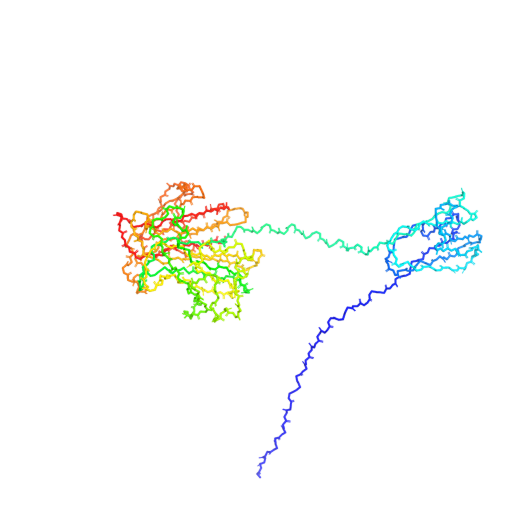1
ATOM 2089 N N . GLY A 1 288 ? 2.400 -9.548 -21.658 1.00 88.25 288 GLY A N 1
ATOM 2090 C CA . GLY A 1 288 ? 1.019 -9.109 -21.880 1.00 88.25 288 GLY A CA 1
ATOM 2091 C C . GLY A 1 288 ? 0.368 -8.570 -20.605 1.00 88.25 288 GLY A C 1
ATOM 2092 O O . GLY A 1 288 ? 0.936 -7.690 -19.946 1.00 88.25 288 GLY A O 1
ATOM 2093 N N . ASP A 1 289 ? -0.801 -9.119 -20.274 1.00 77.94 289 ASP A N 1
ATOM 2094 C CA . ASP A 1 289 ? -1.615 -8.742 -19.110 1.00 77.94 289 ASP A CA 1
ATOM 2095 C C . ASP A 1 289 ? -1.106 -9.345 -17.787 1.00 77.94 289 ASP A C 1
ATOM 2097 O O . ASP A 1 289 ? -1.491 -8.886 -16.711 1.00 77.94 289 ASP A O 1
ATOM 2101 N N . ASN A 1 290 ? -0.192 -10.321 -17.858 1.00 82.44 290 ASN A N 1
ATOM 2102 C CA . ASN A 1 290 ? 0.344 -11.066 -16.711 1.00 82.44 290 ASN A CA 1
ATOM 2103 C C . ASN A 1 290 ? 1.678 -10.502 -16.189 1.00 82.44 290 ASN A C 1
ATOM 2105 O O . ASN A 1 290 ? 2.465 -11.203 -15.545 1.00 82.44 290 ASN A O 1
ATOM 2109 N N . VAL A 1 291 ? 1.957 -9.231 -16.470 1.00 89.75 291 VAL A N 1
ATOM 2110 C CA . VAL A 1 291 ? 3.061 -8.520 -15.816 1.00 89.75 291 VAL A CA 1
ATOM 2111 C C . VAL A 1 291 ? 2.792 -8.316 -14.330 1.00 89.75 291 VAL A C 1
ATOM 2113 O O . VAL A 1 291 ? 1.652 -8.375 -13.867 1.00 89.75 291 VAL A O 1
ATOM 2116 N N . MET A 1 292 ? 3.855 -8.070 -13.567 1.00 91.19 292 MET A N 1
ATOM 2117 C CA . MET A 1 292 ? 3.732 -7.770 -12.146 1.00 91.19 292 MET A CA 1
ATOM 2118 C C . MET A 1 292 ? 3.378 -6.302 -11.954 1.00 91.19 292 MET A C 1
ATOM 2120 O O . MET A 1 292 ? 3.997 -5.418 -12.544 1.00 91.19 292 MET A O 1
ATOM 2124 N N . ILE A 1 293 ? 2.371 -6.052 -11.123 1.00 85.38 293 ILE A N 1
ATOM 2125 C CA . ILE A 1 293 ? 1.816 -4.718 -10.919 1.00 85.38 293 ILE A CA 1
ATOM 2126 C C . ILE A 1 293 ? 1.698 -4.466 -9.419 1.00 85.38 293 ILE A C 1
ATOM 2128 O O . ILE A 1 293 ? 0.796 -4.995 -8.773 1.00 85.38 293 ILE A O 1
ATOM 2132 N N . GLY A 1 294 ? 2.612 -3.673 -8.866 1.00 88.25 294 GLY A N 1
ATOM 2133 C CA . GLY A 1 294 ? 2.589 -3.229 -7.473 1.00 88.25 294 GLY A CA 1
ATOM 2134 C C . GLY A 1 294 ? 1.801 -1.929 -7.326 1.00 88.25 294 GLY A C 1
ATOM 2135 O O . GLY A 1 294 ? 2.198 -0.904 -7.864 1.00 88.25 294 GLY A O 1
ATOM 2136 N N . GLY A 1 295 ? 0.686 -1.943 -6.606 1.00 87.50 295 GLY A N 1
ATOM 2137 C CA . GLY A 1 295 ? -0.090 -0.747 -6.282 1.00 87.50 295 GLY A CA 1
ATOM 2138 C C . GLY A 1 295 ? 0.272 -0.217 -4.901 1.00 87.50 295 GLY A C 1
ATOM 2139 O O . GLY A 1 295 ? 0.416 -1.001 -3.975 1.00 87.50 295 GLY A O 1
ATOM 2140 N N . PHE A 1 296 ? 0.380 1.096 -4.721 1.00 89.31 296 PHE A N 1
ATOM 2141 C CA . PHE A 1 296 ? 0.576 1.698 -3.400 1.00 89.31 296 PHE A CA 1
ATOM 2142 C C . PHE A 1 296 ? -0.166 3.026 -3.259 1.00 89.31 296 PHE A C 1
ATOM 2144 O O . PHE A 1 296 ? -0.499 3.678 -4.248 1.00 89.31 296 PHE A O 1
ATOM 2151 N N . ILE A 1 297 ? -0.443 3.427 -2.018 1.00 85.31 297 ILE A N 1
ATOM 2152 C CA . ILE A 1 297 ? -1.157 4.671 -1.716 1.00 85.31 297 ILE A CA 1
ATOM 2153 C C . ILE A 1 297 ? -0.300 5.566 -0.832 1.00 85.31 297 ILE A C 1
ATOM 2155 O O . ILE A 1 297 ? 0.097 5.167 0.267 1.00 85.31 297 ILE A O 1
ATOM 2159 N N . VAL A 1 298 ? -0.098 6.800 -1.291 1.00 87.94 298 VAL A N 1
ATOM 2160 C CA . VAL A 1 298 ? 0.410 7.900 -0.472 1.00 87.94 298 VAL A CA 1
ATOM 2161 C C . VAL A 1 298 ? -0.785 8.576 0.198 1.00 87.94 298 VAL A C 1
ATOM 2163 O O . VAL A 1 298 ? -1.677 9.098 -0.470 1.00 87.94 298 VAL A O 1
ATOM 2166 N N . GLN A 1 299 ? -0.825 8.541 1.525 1.00 84.19 299 GLN A N 1
ATOM 2167 C CA . GLN A 1 299 ? -1.872 9.144 2.352 1.00 84.19 299 GLN A CA 1
ATOM 2168 C C . GLN A 1 299 ? -1.351 10.403 3.049 1.00 84.19 299 GLN A C 1
ATOM 2170 O O . GLN A 1 299 ? -0.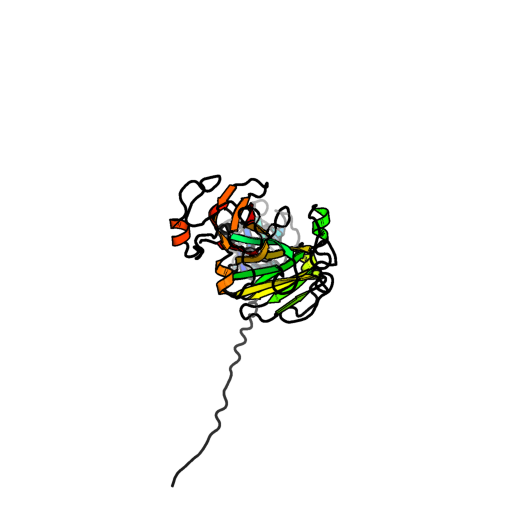146 10.616 3.111 1.00 84.19 299 GLN A O 1
ATOM 2175 N N . GLY A 1 300 ? -2.247 11.207 3.627 1.00 80.50 300 GLY A N 1
ATOM 2176 C CA . GLY A 1 300 ? -1.893 12.426 4.361 1.00 80.50 300 GLY A CA 1
ATOM 2177 C C . GLY A 1 300 ? -1.852 13.668 3.470 1.00 80.50 300 GLY A C 1
ATOM 2178 O O . GLY A 1 300 ? -2.474 13.708 2.410 1.00 80.50 300 GLY A O 1
ATOM 2179 N N . SER A 1 301 ? -1.155 14.709 3.924 1.00 79.12 301 SER A N 1
ATOM 2180 C CA . SER A 1 301 ? -0.976 15.954 3.164 1.00 79.12 301 SER A CA 1
ATOM 2181 C C . SER A 1 301 ? 0.462 16.129 2.688 1.00 79.12 301 SER A C 1
ATOM 2183 O O . SER A 1 301 ? 1.394 15.796 3.417 1.00 79.12 301 SER A O 1
ATOM 2185 N N . GLY A 1 302 ? 0.633 16.741 1.516 1.00 85.75 302 GLY A N 1
ATOM 2186 C CA . GLY A 1 302 ? 1.942 17.023 0.925 1.00 85.75 302 GLY A CA 1
ATOM 2187 C C . GLY A 1 302 ? 2.397 15.941 -0.051 1.00 85.75 302 GLY A C 1
ATOM 2188 O O . GLY A 1 302 ? 1.581 15.183 -0.578 1.00 85.75 302 GLY A O 1
ATOM 2189 N N . THR A 1 303 ? 3.700 15.916 -0.316 1.00 90.50 303 THR A N 1
ATOM 2190 C CA . THR A 1 303 ? 4.358 14.876 -1.108 1.00 90.50 303 THR A CA 1
ATOM 2191 C C . THR A 1 303 ? 5.087 13.903 -0.197 1.00 90.50 303 THR A C 1
ATOM 2193 O O . THR A 1 303 ? 5.543 14.269 0.887 1.00 90.50 303 THR A O 1
ATOM 2196 N N . LYS A 1 304 ? 5.220 12.664 -0.660 1.00 90.38 304 LYS A N 1
ATOM 2197 C CA . LYS A 1 304 ? 6.063 11.652 -0.058 1.00 90.38 304 LYS A CA 1
ATOM 2198 C C . LYS A 1 304 ? 7.221 11.325 -0.975 1.00 90.38 304 LYS A C 1
ATOM 2200 O O . LYS A 1 304 ? 6.987 10.906 -2.109 1.00 90.38 304 LYS A O 1
ATOM 2205 N N . ARG A 1 305 ? 8.448 11.468 -0.481 1.00 92.75 305 ARG A N 1
ATOM 2206 C CA . ARG A 1 305 ? 9.608 10.974 -1.208 1.00 92.75 305 ARG A CA 1
ATOM 2207 C C . ARG A 1 305 ? 9.677 9.460 -1.069 1.00 92.75 305 ARG A C 1
ATOM 2209 O O . ARG A 1 305 ? 9.629 8.919 0.033 1.00 92.75 305 ARG A O 1
ATOM 2216 N N . VAL A 1 306 ? 9.739 8.771 -2.199 1.00 93.81 306 VAL A N 1
ATOM 2217 C CA . VAL A 1 306 ? 9.792 7.309 -2.258 1.00 93.81 306 VAL A CA 1
ATOM 2218 C C . VAL A 1 306 ? 10.863 6.854 -3.232 1.00 93.81 306 VAL A C 1
ATOM 2220 O O . VAL A 1 306 ? 11.212 7.582 -4.162 1.00 93.81 306 VAL A O 1
ATOM 2223 N N . ILE A 1 307 ? 11.343 5.628 -3.044 1.00 95.31 307 ILE A N 1
ATOM 2224 C CA . ILE A 1 307 ? 12.059 4.880 -4.077 1.00 95.31 307 ILE A CA 1
ATOM 2225 C C . ILE A 1 307 ? 11.288 3.604 -4.405 1.00 95.31 307 ILE A C 1
ATOM 2227 O O . ILE A 1 307 ? 10.920 2.841 -3.511 1.00 95.31 307 ILE A O 1
ATOM 2231 N N . ILE A 1 308 ? 11.045 3.397 -5.696 1.00 96.19 308 ILE A N 1
ATOM 2232 C CA . ILE A 1 308 ? 10.460 2.187 -6.263 1.00 96.19 308 ILE A CA 1
ATOM 2233 C C . ILE A 1 308 ? 11.565 1.422 -6.981 1.00 96.19 308 ILE A C 1
ATOM 2235 O O . ILE A 1 308 ? 12.349 2.030 -7.711 1.00 96.19 308 ILE A O 1
ATOM 2239 N N . ARG A 1 309 ? 11.640 0.105 -6.779 1.00 96.75 309 ARG A N 1
ATOM 2240 C CA . ARG A 1 309 ? 12.669 -0.757 -7.377 1.00 96.75 309 ARG A CA 1
ATOM 2241 C C . ARG A 1 309 ? 12.051 -1.988 -8.018 1.00 96.75 309 ARG A C 1
ATOM 2243 O O . ARG A 1 309 ? 11.059 -2.508 -7.508 1.00 96.75 309 ARG A O 1
ATOM 2250 N N . ALA A 1 310 ? 12.667 -2.453 -9.097 1.00 96.44 310 ALA A N 1
ATOM 2251 C CA . ALA A 1 310 ? 12.426 -3.767 -9.671 1.00 96.44 310 ALA A CA 1
ATOM 2252 C C . ALA A 1 310 ? 13.739 -4.558 -9.641 1.00 96.44 310 ALA A C 1
ATOM 2254 O O . ALA A 1 310 ? 14.680 -4.229 -10.361 1.00 96.44 310 ALA A O 1
ATOM 2255 N N . ILE A 1 311 ? 13.795 -5.570 -8.777 1.00 96.56 311 ILE A N 1
ATOM 2256 C CA . ILE A 1 311 ? 14.974 -6.408 -8.531 1.00 96.56 311 ILE A CA 1
ATOM 2257 C C . ILE A 1 311 ? 14.771 -7.747 -9.238 1.00 96.56 311 ILE A C 1
ATOM 2259 O O . ILE A 1 311 ? 13.689 -8.337 -9.166 1.00 96.56 311 ILE A O 1
ATOM 2263 N N . GLY A 1 312 ? 15.799 -8.224 -9.927 1.00 96.12 312 GLY A N 1
ATOM 2264 C CA . GLY A 1 312 ? 15.734 -9.396 -10.789 1.00 96.12 312 GLY A CA 1
ATOM 2265 C C . GLY A 1 312 ? 17.004 -10.228 -10.663 1.00 96.12 312 GLY A C 1
ATOM 2266 O O . GLY A 1 312 ? 17.011 -11.157 -9.850 1.00 96.12 312 GLY A O 1
ATOM 2267 N N . PRO A 1 313 ? 18.083 -9.923 -11.409 1.00 96.12 313 PRO A N 1
ATOM 2268 C CA . PRO A 1 313 ? 19.321 -10.702 -11.394 1.00 96.12 313 PRO A CA 1
ATOM 2269 C C . PRO A 1 313 ? 19.883 -10.976 -9.996 1.00 96.12 313 PRO A C 1
ATOM 2271 O O . PRO A 1 313 ? 20.363 -12.084 -9.741 1.00 96.12 313 PRO A O 1
ATOM 2274 N N . GLU A 1 314 ? 19.776 -10.017 -9.072 1.00 94.56 314 GLU A N 1
ATOM 2275 C CA . GLU A 1 314 ? 20.278 -10.173 -7.706 1.00 94.56 314 GLU A CA 1
ATOM 2276 C C . GLU A 1 314 ? 19.579 -11.275 -6.919 1.00 94.56 314 GLU A C 1
ATOM 2278 O O . GLU A 1 314 ? 20.160 -11.825 -5.986 1.00 94.56 314 GLU A O 1
ATOM 2283 N N . LEU A 1 315 ? 18.353 -11.650 -7.284 1.00 91.00 315 LEU A N 1
ATOM 2284 C CA . LEU A 1 315 ? 17.610 -12.693 -6.582 1.00 91.00 315 LEU A CA 1
ATOM 2285 C C . LEU A 1 315 ? 18.297 -14.064 -6.686 1.00 91.00 315 LEU A C 1
ATOM 2287 O O . LEU A 1 315 ? 18.200 -14.874 -5.760 1.00 91.00 315 LEU A O 1
ATOM 2291 N N . GLY A 1 316 ? 19.064 -14.302 -7.757 1.00 88.62 316 GLY A N 1
ATOM 2292 C CA . GLY A 1 316 ? 19.816 -15.544 -7.941 1.00 88.62 316 GLY A CA 1
ATOM 2293 C C . GLY A 1 316 ? 20.842 -15.794 -6.831 1.00 88.62 316 GLY A C 1
ATOM 2294 O O . GLY A 1 316 ? 21.058 -16.939 -6.434 1.00 88.62 316 GLY A O 1
ATOM 2295 N N . GLN A 1 317 ? 21.416 -14.734 -6.251 1.00 91.06 317 GLN A N 1
ATOM 2296 C CA . GLN A 1 317 ? 22.368 -14.864 -5.140 1.00 91.06 317 GLN A CA 1
ATOM 2297 C C . GLN A 1 317 ? 21.698 -15.328 -3.835 1.00 91.06 317 GLN A C 1
ATOM 2299 O O . GLN A 1 317 ? 22.361 -15.873 -2.955 1.00 91.06 317 GLN A O 1
ATOM 2304 N N . PHE A 1 318 ? 20.379 -15.146 -3.727 1.00 85.44 318 PHE A N 1
ATOM 2305 C CA . PHE A 1 318 ? 19.556 -15.588 -2.602 1.00 85.44 318 PHE A CA 1
ATOM 2306 C C . PHE A 1 318 ? 18.895 -16.951 -2.856 1.00 85.44 318 PHE A C 1
ATOM 2308 O O . PHE A 1 318 ? 18.022 -17.365 -2.095 1.00 85.44 318 PHE A O 1
ATOM 2315 N N . GLY A 1 319 ? 19.303 -17.657 -3.918 1.00 87.25 319 GLY A N 1
ATOM 2316 C CA . GLY A 1 319 ? 18.777 -18.976 -4.266 1.00 87.25 319 GLY A CA 1
ATOM 2317 C C . GLY A 1 319 ? 17.382 -18.950 -4.891 1.00 87.25 319 GLY A C 1
ATOM 2318 O O . GLY A 1 319 ? 16.741 -19.994 -4.962 1.00 87.25 319 GLY A O 1
ATOM 2319 N N . VAL A 1 320 ? 16.903 -17.785 -5.340 1.00 87.88 320 VAL A N 1
ATOM 2320 C CA . VAL A 1 320 ? 15.640 -17.691 -6.080 1.00 87.88 320 VAL A CA 1
ATOM 2321 C C . VAL A 1 320 ? 15.855 -18.241 -7.497 1.00 87.88 320 VAL A C 1
ATOM 2323 O O . VAL A 1 320 ? 16.767 -17.774 -8.186 1.00 87.88 320 VAL A O 1
ATOM 2326 N N . PRO A 1 321 ? 15.053 -19.224 -7.945 1.00 88.62 321 PRO A N 1
ATOM 2327 C CA . PRO A 1 321 ? 15.173 -19.776 -9.288 1.00 88.62 321 PRO A CA 1
ATOM 2328 C C . PRO A 1 321 ? 14.697 -18.781 -10.354 1.00 88.62 321 PRO A C 1
ATOM 2330 O O . PRO A 1 321 ? 13.839 -17.938 -10.097 1.00 88.62 321 PRO A O 1
ATOM 2333 N N . ASP A 1 322 ? 15.262 -18.904 -11.557 1.00 94.00 322 ASP A N 1
ATOM 2334 C CA . ASP A 1 322 ? 14.860 -18.188 -12.776 1.00 94.00 322 ASP A CA 1
ATOM 2335 C C . ASP A 1 322 ? 14.603 -16.673 -12.607 1.00 94.00 322 ASP A C 1
ATOM 2337 O O . ASP A 1 322 ? 13.537 -16.181 -12.994 1.00 94.00 322 ASP A O 1
ATOM 2341 N N . PRO A 1 323 ? 15.554 -15.898 -12.041 1.00 95.69 323 PRO A N 1
ATOM 2342 C CA . PRO A 1 323 ? 15.377 -14.462 -11.880 1.00 95.69 323 PRO A CA 1
ATOM 2343 C C . PRO A 1 323 ? 15.189 -13.758 -13.227 1.00 95.69 323 PRO A C 1
ATOM 2345 O O . PRO A 1 323 ? 15.876 -14.070 -14.208 1.00 95.69 323 PRO A O 1
ATOM 2348 N N . LEU A 1 324 ? 14.291 -12.771 -13.262 1.00 97.19 324 LEU A N 1
ATOM 2349 C CA . LEU A 1 324 ? 14.092 -11.898 -14.412 1.00 97.19 324 LEU A CA 1
ATOM 2350 C C . LEU A 1 324 ? 15.393 -11.135 -14.679 1.00 97.19 324 LEU A C 1
ATOM 2352 O O . LEU A 1 324 ? 15.841 -10.366 -13.840 1.00 97.19 324 LEU A O 1
ATOM 2356 N N . GLN A 1 325 ? 16.022 -11.383 -15.826 1.00 97.62 325 GLN A N 1
ATOM 2357 C CA . GLN A 1 325 ? 17.407 -10.955 -16.070 1.00 97.62 325 GLN A CA 1
ATOM 2358 C C . GLN A 1 325 ? 17.580 -9.461 -16.356 1.00 97.62 325 GLN A C 1
ATOM 2360 O O . GLN A 1 325 ? 18.706 -8.968 -16.297 1.00 97.62 325 GLN A O 1
ATOM 2365 N N . ASP A 1 326 ? 16.497 -8.784 -16.728 1.00 97.06 326 ASP A N 1
ATOM 2366 C CA . ASP A 1 326 ? 16.516 -7.392 -17.175 1.00 97.06 326 ASP A CA 1
ATOM 2367 C C . ASP A 1 326 ? 15.137 -6.750 -16.903 1.00 97.06 326 ASP A C 1
ATOM 2369 O O . ASP A 1 326 ? 14.257 -6.770 -17.776 1.00 97.06 326 ASP A O 1
ATOM 2373 N N . PRO A 1 327 ? 14.857 -6.368 -15.638 1.00 97.31 327 PRO A N 1
ATOM 2374 C CA . PRO A 1 327 ? 13.573 -5.807 -15.238 1.00 97.31 327 PRO A CA 1
ATOM 2375 C C . PRO A 1 327 ? 13.463 -4.305 -15.551 1.00 97.31 327 PRO A C 1
ATOM 2377 O O . PRO A 1 327 ? 14.239 -3.501 -15.042 1.00 97.31 327 PRO A O 1
ATOM 2380 N N . THR A 1 328 ? 12.406 -3.912 -16.262 1.00 97.50 328 THR A N 1
ATOM 2381 C CA . THR A 1 328 ? 11.997 -2.511 -16.445 1.00 97.50 328 THR A CA 1
ATOM 2382 C C . THR A 1 328 ? 10.938 -2.104 -15.426 1.00 97.50 328 THR A C 1
ATOM 2384 O O . THR A 1 328 ? 10.192 -2.944 -14.911 1.00 97.50 328 THR A O 1
ATOM 2387 N N . LEU A 1 329 ? 10.829 -0.801 -15.171 1.00 97.81 329 LEU A N 1
ATOM 2388 C CA . LEU A 1 329 ? 9.864 -0.220 -14.246 1.00 97.81 329 LEU A CA 1
ATOM 2389 C C . LEU A 1 329 ? 9.113 0.954 -14.881 1.00 97.81 329 LEU A C 1
ATOM 2391 O O . LEU A 1 329 ? 9.717 1.922 -15.334 1.00 97.81 329 LEU A O 1
ATOM 2395 N N . GLU A 1 330 ? 7.787 0.915 -14.831 1.00 98.00 330 GLU A N 1
ATOM 2396 C CA . GLU A 1 330 ? 6.910 2.047 -15.147 1.00 98.00 330 GLU A CA 1
ATOM 2397 C C . GLU A 1 330 ? 6.140 2.459 -13.891 1.00 98.00 330 GLU A C 1
ATOM 2399 O O . GLU A 1 330 ? 5.684 1.608 -13.131 1.00 98.00 330 GLU A O 1
ATOM 2404 N N . LEU A 1 331 ? 5.966 3.759 -13.670 1.00 97.75 331 LEU A N 1
ATOM 2405 C CA . LEU A 1 331 ? 5.163 4.312 -12.585 1.00 97.75 331 LEU A CA 1
ATOM 2406 C C . LEU A 1 331 ? 3.991 5.095 -13.167 1.00 97.75 331 LEU A C 1
ATOM 2408 O O . LEU A 1 331 ? 4.183 6.005 -13.974 1.00 97.75 331 LEU A O 1
ATOM 2412 N N . HIS A 1 332 ? 2.789 4.771 -12.704 1.00 96.25 332 HIS A N 1
ATOM 2413 C CA . HIS A 1 332 ? 1.540 5.385 -13.128 1.00 96.25 332 HIS A CA 1
ATOM 2414 C C . HIS A 1 332 ? 0.813 6.059 -11.963 1.00 96.25 332 HIS A C 1
ATOM 2416 O O . HIS A 1 332 ? 0.886 5.591 -10.823 1.00 96.25 332 HIS A O 1
ATOM 2422 N N . ASP A 1 333 ? 0.092 7.140 -12.259 1.00 91.88 333 ASP A N 1
ATOM 2423 C CA . ASP A 1 333 ? -0.806 7.803 -11.307 1.00 91.88 333 ASP A CA 1
ATOM 2424 C C . ASP A 1 333 ? -2.161 7.079 -11.170 1.00 91.88 333 ASP A C 1
ATOM 2426 O O . ASP A 1 333 ? -2.464 6.117 -11.878 1.00 91.88 333 ASP A O 1
ATOM 2430 N N . GLY A 1 334 ? -3.014 7.562 -10.263 1.00 87.81 334 GLY A N 1
ATOM 2431 C CA . GLY A 1 334 ? -4.324 6.967 -9.981 1.00 87.81 334 GLY A CA 1
ATOM 2432 C C . GLY A 1 334 ? -5.339 7.061 -11.125 1.00 87.81 334 GLY A C 1
ATOM 2433 O O . GLY A 1 334 ? -6.405 6.459 -11.032 1.00 87.81 334 GLY A O 1
ATOM 2434 N N . THR A 1 335 ? -5.026 7.801 -12.191 1.00 91.12 335 THR A N 1
ATOM 2435 C CA . THR A 1 335 ? -5.820 7.850 -13.427 1.00 91.12 335 THR A CA 1
ATOM 2436 C C . THR A 1 335 ? -5.258 6.937 -14.521 1.00 91.12 335 THR A C 1
ATOM 2438 O O . THR A 1 335 ? -5.875 6.795 -15.574 1.00 91.12 335 THR A O 1
ATOM 2441 N N . GLY A 1 336 ? -4.123 6.281 -14.259 1.00 87.81 336 GLY A N 1
ATOM 2442 C CA . GLY A 1 336 ? -3.449 5.358 -15.167 1.00 87.81 336 GLY A CA 1
ATOM 2443 C C . GLY A 1 336 ? -2.407 6.012 -16.077 1.00 87.81 336 GLY A C 1
ATOM 2444 O O . GLY A 1 336 ? -1.818 5.313 -16.904 1.00 87.81 336 GLY A O 1
ATOM 2445 N N . ASN A 1 337 ? -2.133 7.315 -15.945 1.00 92.94 337 ASN A N 1
ATOM 2446 C CA . ASN A 1 337 ? -1.126 7.973 -16.783 1.00 92.94 337 ASN A CA 1
ATOM 2447 C C . ASN A 1 337 ? 0.277 7.535 -16.376 1.00 92.94 337 ASN A C 1
ATOM 2449 O O . ASN A 1 337 ? 0.577 7.491 -15.186 1.00 92.94 337 ASN A O 1
ATOM 2453 N N . LEU A 1 338 ? 1.149 7.297 -17.358 1.00 96.50 338 LEU A N 1
ATOM 2454 C CA . LEU A 1 338 ? 2.577 7.099 -17.120 1.00 96.50 338 LEU A CA 1
ATOM 2455 C C . LEU A 1 338 ? 3.202 8.411 -16.624 1.00 96.50 338 LEU A C 1
ATOM 2457 O O . LEU A 1 338 ? 3.151 9.427 -17.319 1.00 96.50 338 LEU A O 1
ATOM 2461 N N . ILE A 1 339 ? 3.808 8.378 -15.440 1.00 97.44 339 ILE A N 1
ATOM 2462 C CA . ILE A 1 339 ? 4.440 9.541 -14.805 1.00 97.44 339 ILE A CA 1
ATOM 2463 C C . ILE A 1 339 ? 5.943 9.373 -14.581 1.00 97.44 339 ILE A C 1
ATOM 2465 O O . ILE A 1 339 ? 6.615 10.365 -14.325 1.00 97.44 339 ILE A O 1
ATOM 2469 N N . ALA A 1 340 ? 6.486 8.163 -14.683 1.00 97.81 340 ALA A N 1
ATOM 2470 C CA . ALA A 1 340 ? 7.924 7.914 -14.739 1.00 97.81 340 ALA A CA 1
ATOM 2471 C C . ALA A 1 340 ? 8.194 6.516 -15.296 1.00 97.81 340 ALA A C 1
ATOM 2473 O O . ALA A 1 340 ? 7.347 5.632 -15.204 1.00 97.81 340 ALA A O 1
ATOM 2474 N N . SER A 1 341 ? 9.389 6.304 -15.831 1.00 98.00 341 SER A N 1
ATOM 2475 C CA . SER A 1 341 ? 9.860 4.985 -16.245 1.00 98.00 341 SER A CA 1
ATOM 2476 C C . SER A 1 341 ? 11.361 4.883 -16.027 1.00 98.00 341 SER A C 1
ATOM 2478 O O . SER A 1 341 ? 12.058 5.890 -16.150 1.00 98.00 341 SER A O 1
ATOM 2480 N N . ASN A 1 342 ? 11.864 3.685 -15.763 1.00 97.75 342 ASN A N 1
ATOM 2481 C CA . ASN A 1 342 ? 13.284 3.390 -15.829 1.00 97.75 342 ASN A CA 1
ATOM 2482 C C . ASN A 1 342 ? 13.528 1.952 -16.311 1.00 97.75 342 ASN A C 1
ATOM 2484 O O . ASN A 1 342 ? 12.619 1.125 -16.291 1.00 97.75 342 ASN A O 1
ATOM 2488 N N . ASP A 1 343 ? 14.752 1.696 -16.757 1.00 95.44 343 ASP A N 1
ATOM 2489 C CA . ASP A 1 343 ? 15.235 0.390 -17.220 1.00 95.44 343 ASP A CA 1
ATOM 2490 C C . ASP A 1 343 ? 16.476 -0.040 -16.419 1.00 95.44 343 ASP A C 1
ATOM 2492 O O . ASP A 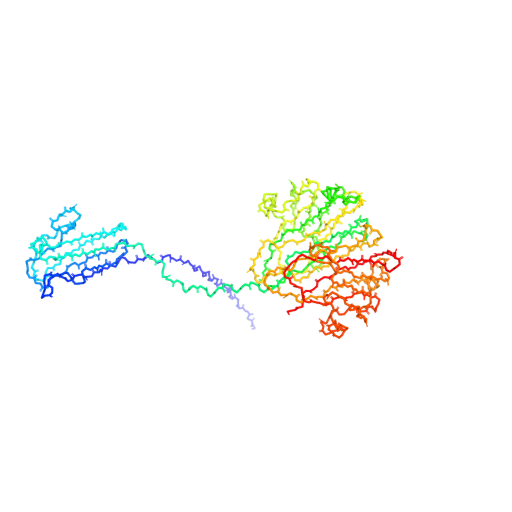1 343 ? 16.487 -1.069 -15.756 1.00 95.44 343 ASP A O 1
ATOM 2496 N N . ASN A 1 344 ? 17.488 0.829 -16.360 1.00 97.12 344 ASN A N 1
ATOM 2497 C CA . ASN A 1 344 ? 18.721 0.588 -15.614 1.00 97.12 344 ASN A CA 1
ATOM 2498 C C . ASN A 1 344 ? 18.929 1.712 -14.597 1.00 97.12 344 ASN A C 1
ATOM 2500 O O . ASN A 1 344 ? 19.043 2.875 -14.988 1.00 97.12 344 ASN A O 1
ATOM 2504 N N . TRP A 1 345 ? 19.038 1.396 -13.305 1.00 97.25 345 TRP A N 1
ATOM 2505 C CA . TRP A 1 345 ? 19.117 2.391 -12.224 1.00 97.25 345 TRP A CA 1
ATOM 2506 C C . TRP A 1 345 ? 20.342 3.310 -12.316 1.00 97.25 345 TRP A C 1
ATOM 2508 O O . TRP A 1 345 ? 20.315 4.422 -11.793 1.00 97.25 345 TRP A O 1
ATOM 2518 N N . GLN A 1 346 ? 21.408 2.861 -12.989 1.00 97.50 346 GLN A N 1
ATOM 2519 C CA . GLN A 1 346 ? 22.624 3.646 -13.243 1.00 97.50 346 GLN A CA 1
ATOM 2520 C C . GLN A 1 346 ? 22.461 4.679 -14.365 1.00 97.50 346 GLN A C 1
ATOM 2522 O O . GLN A 1 346 ? 23.398 5.412 -14.682 1.00 97.50 346 GLN A O 1
ATOM 2527 N N . THR A 1 347 ? 21.281 4.737 -14.974 1.00 96.69 347 THR A N 1
ATOM 2528 C CA . THR A 1 347 ? 20.897 5.731 -15.970 1.00 96.69 347 THR A CA 1
ATOM 2529 C C . THR A 1 347 ? 19.555 6.345 -15.591 1.00 96.69 347 THR A C 1
ATOM 2531 O O . THR A 1 347 ? 18.755 5.731 -14.887 1.00 96.69 347 THR A O 1
ATOM 2534 N N . THR A 1 348 ? 19.299 7.560 -16.071 1.00 95.69 348 THR A N 1
ATOM 2535 C CA . THR A 1 348 ? 18.027 8.245 -15.834 1.00 95.69 348 THR A CA 1
ATOM 2536 C C . THR A 1 348 ? 17.288 8.462 -17.145 1.00 95.69 348 THR A C 1
ATOM 2538 O O . THR A 1 348 ? 17.828 9.049 -18.084 1.00 95.69 348 THR A O 1
ATOM 2541 N N . ILE A 1 349 ? 16.019 8.060 -17.183 1.00 97.00 349 ILE A N 1
ATOM 2542 C CA . ILE A 1 349 ? 15.077 8.444 -18.234 1.00 97.00 349 ILE A CA 1
ATOM 2543 C C . ILE A 1 349 ? 14.282 9.654 -17.732 1.00 97.00 349 ILE A C 1
ATOM 2545 O O . ILE A 1 349 ? 13.452 9.541 -16.835 1.00 97.00 349 ILE A O 1
ATOM 2549 N N . ILE A 1 350 ? 14.553 10.832 -18.298 1.00 96.12 350 ILE A N 1
ATOM 2550 C CA . ILE A 1 350 ? 13.844 12.071 -17.943 1.00 96.12 350 ILE A CA 1
ATOM 2551 C C . ILE A 1 350 ? 12.439 12.050 -18.558 1.00 96.12 350 ILE A C 1
ATOM 2553 O O . ILE A 1 350 ? 12.286 11.888 -19.770 1.00 96.12 350 ILE A O 1
ATOM 2557 N N . GLY A 1 351 ? 11.419 12.262 -17.728 1.00 93.75 351 GLY A N 1
ATOM 2558 C CA . GLY A 1 351 ? 10.015 12.248 -18.126 1.00 93.75 351 GLY A CA 1
ATOM 2559 C C . GLY A 1 351 ? 9.065 12.274 -16.926 1.00 93.75 351 GLY A C 1
ATOM 2560 O O . GLY A 1 351 ? 9.357 11.708 -15.874 1.00 93.75 351 GLY A O 1
ATOM 2561 N N . GLY A 1 352 ? 7.919 12.944 -17.089 1.00 94.88 352 GLY A N 1
ATOM 2562 C CA . GLY A 1 352 ? 6.902 13.086 -16.043 1.00 94.88 352 GLY A CA 1
ATOM 2563 C C . GLY A 1 352 ? 7.456 13.715 -14.758 1.00 94.88 352 GLY A C 1
ATOM 2564 O O . GLY A 1 352 ? 7.834 14.886 -14.773 1.00 94.88 352 GLY A O 1
ATOM 2565 N N . ILE A 1 353 ? 7.495 12.964 -13.653 1.00 94.38 353 ILE A N 1
ATOM 2566 C CA . ILE A 1 353 ? 8.023 13.436 -12.359 1.00 94.38 353 ILE A CA 1
ATOM 2567 C C . ILE A 1 353 ? 9.560 13.453 -12.298 1.00 94.38 353 ILE A C 1
ATOM 2569 O O . ILE A 1 353 ? 10.124 14.102 -11.417 1.00 94.38 353 ILE A O 1
ATOM 2573 N N . ILE A 1 354 ? 10.249 12.763 -13.214 1.00 96.25 354 ILE A N 1
ATOM 2574 C CA . ILE A 1 354 ? 11.714 12.744 -13.289 1.00 96.25 354 ILE A CA 1
ATOM 2575 C C . ILE A 1 354 ? 12.168 13.935 -14.133 1.00 96.25 354 ILE A C 1
ATOM 2577 O O . ILE A 1 354 ? 12.079 13.908 -15.360 1.00 96.25 354 ILE A O 1
ATOM 2581 N N . THR A 1 355 ? 12.656 14.991 -13.482 1.00 94.56 355 THR A N 1
ATOM 2582 C CA . THR A 1 355 ? 13.059 16.252 -14.140 1.00 94.56 355 THR A CA 1
ATOM 2583 C C . THR A 1 355 ? 14.572 16.456 -14.235 1.00 94.56 355 THR A C 1
ATOM 2585 O O . THR A 1 355 ? 15.027 17.373 -14.917 1.00 94.56 355 THR A O 1
ATOM 2588 N N . GLN A 1 356 ? 15.357 15.608 -13.574 1.00 94.81 356 GLN A N 1
ATOM 2589 C CA . GLN A 1 356 ? 16.818 15.661 -13.529 1.00 94.81 356 GLN A CA 1
ATOM 2590 C C . GLN A 1 356 ? 17.392 14.256 -13.332 1.00 94.81 356 GLN A C 1
ATOM 2592 O O . GLN A 1 356 ? 16.641 13.334 -13.020 1.00 94.81 356 GLN A O 1
ATOM 2597 N N . ASP A 1 357 ? 18.708 14.104 -13.495 1.00 97.69 357 ASP A N 1
ATOM 2598 C CA . ASP A 1 357 ? 19.404 12.845 -13.214 1.00 97.69 357 ASP A CA 1
ATOM 2599 C C . ASP A 1 357 ? 19.227 12.418 -11.746 1.00 97.69 357 ASP A C 1
ATOM 2601 O O . ASP A 1 357 ? 19.354 13.237 -10.835 1.00 97.69 357 ASP A O 1
ATOM 2605 N N . GLN A 1 358 ? 18.918 11.140 -11.527 1.00 97.25 358 GLN A N 1
ATOM 2606 C CA . GLN A 1 358 ? 18.553 10.590 -10.219 1.00 97.25 358 GLN A CA 1
ATOM 2607 C C . GLN A 1 358 ? 19.556 9.572 -9.671 1.00 97.25 358 GLN A C 1
ATOM 2609 O O . GLN A 1 358 ? 19.402 9.127 -8.534 1.00 97.25 358 GLN A O 1
ATOM 2614 N N . VAL A 1 359 ? 20.595 9.211 -10.430 1.00 97.50 359 VAL A N 1
ATOM 2615 C CA . VAL A 1 359 ? 21.543 8.146 -10.055 1.00 97.50 359 VAL A CA 1
ATOM 2616 C C . VAL A 1 359 ? 22.178 8.424 -8.691 1.00 97.50 359 VAL A C 1
ATOM 2618 O O . VAL A 1 359 ? 22.214 7.552 -7.822 1.00 97.50 359 VAL A O 1
ATOM 2621 N N . GLN A 1 360 ? 22.625 9.660 -8.458 1.00 96.94 360 GLN A N 1
ATOM 2622 C CA . GLN A 1 360 ? 23.233 10.023 -7.180 1.00 96.94 360 GLN A CA 1
ATOM 2623 C C . GLN A 1 360 ? 22.217 10.033 -6.029 1.00 96.94 360 GLN A C 1
ATOM 2625 O O . GLN A 1 360 ? 22.561 9.634 -4.918 1.00 96.94 360 GLN A O 1
ATOM 2630 N N . ASP A 1 361 ? 20.971 10.438 -6.281 1.00 95.81 361 ASP A N 1
ATOM 2631 C CA . ASP A 1 361 ? 19.898 10.396 -5.282 1.00 95.81 361 ASP A CA 1
ATOM 2632 C C . ASP A 1 361 ? 19.562 8.947 -4.891 1.00 95.81 361 ASP A C 1
ATOM 2634 O O . ASP A 1 361 ? 19.382 8.648 -3.708 1.00 95.81 361 ASP A O 1
ATOM 2638 N N . ILE A 1 362 ? 19.544 8.032 -5.866 1.00 96.81 362 ILE A N 1
ATOM 2639 C CA . ILE A 1 362 ? 19.358 6.591 -5.651 1.00 96.81 362 ILE A CA 1
ATOM 2640 C C . ILE A 1 362 ? 20.496 6.030 -4.787 1.00 96.81 362 ILE A C 1
ATOM 2642 O O . ILE A 1 362 ? 20.227 5.341 -3.803 1.00 96.81 362 ILE A O 1
ATOM 2646 N N . ILE A 1 363 ? 21.755 6.375 -5.073 1.00 95.88 363 ILE A N 1
ATOM 2647 C CA . ILE A 1 363 ? 22.909 5.973 -4.247 1.00 95.88 363 ILE A CA 1
ATOM 2648 C C . ILE A 1 363 ? 22.784 6.535 -2.825 1.00 95.88 363 ILE A C 1
ATOM 2650 O O . ILE A 1 363 ? 22.898 5.794 -1.848 1.00 95.88 363 ILE A O 1
ATOM 2654 N N . ASN A 1 364 ? 22.504 7.835 -2.699 1.00 93.56 364 ASN A N 1
ATOM 2655 C CA . ASN A 1 364 ? 22.404 8.529 -1.414 1.00 93.56 364 ASN A CA 1
ATOM 2656 C C . ASN A 1 364 ? 21.248 8.015 -0.547 1.00 93.56 364 ASN A C 1
ATOM 2658 O O . ASN A 1 364 ? 21.322 8.105 0.676 1.00 93.56 364 ASN A O 1
ATOM 2662 N N . SER A 1 365 ? 20.201 7.452 -1.159 1.00 94.38 365 SER A N 1
ATOM 2663 C CA . SER A 1 365 ? 19.098 6.815 -0.430 1.00 94.38 365 SER A CA 1
ATOM 2664 C C . SER A 1 365 ? 19.529 5.570 0.360 1.00 94.38 365 SER A C 1
ATOM 2666 O O . SER A 1 365 ? 18.787 5.109 1.226 1.00 94.38 365 SER A O 1
ATOM 2668 N N . GLY A 1 366 ? 20.700 4.995 0.049 1.00 94.44 366 GLY A N 1
ATOM 2669 C CA . GLY A 1 366 ? 21.159 3.720 0.606 1.00 94.44 366 GLY A CA 1
ATOM 2670 C C . GLY A 1 366 ? 20.389 2.506 0.076 1.00 94.44 366 GLY A C 1
ATOM 2671 O O . GLY A 1 366 ? 20.499 1.419 0.638 1.00 94.44 366 GLY A O 1
ATOM 2672 N N . ARG A 1 367 ? 19.588 2.687 -0.984 1.00 93.31 367 ARG A N 1
ATOM 2673 C CA . ARG A 1 367 ? 18.713 1.663 -1.573 1.00 93.31 367 ARG A CA 1
ATOM 2674 C C . ARG A 1 367 ? 18.965 1.445 -3.066 1.00 93.31 367 ARG A C 1
ATOM 2676 O O . ARG A 1 367 ? 18.079 0.943 -3.753 1.00 93.31 367 ARG A O 1
ATOM 2683 N N . ALA A 1 368 ? 20.142 1.790 -3.579 1.00 96.00 368 ALA A N 1
ATOM 2684 C CA . ALA A 1 368 ? 20.513 1.407 -4.939 1.00 96.00 368 ALA A CA 1
ATOM 2685 C C . ALA A 1 368 ? 20.405 -0.126 -5.110 1.00 96.00 368 ALA A C 1
ATOM 2687 O O . ALA A 1 368 ? 20.859 -0.847 -4.214 1.00 96.00 368 ALA A O 1
ATOM 2688 N N . PRO A 1 369 ? 19.788 -0.626 -6.197 1.00 96.25 369 PRO A N 1
ATOM 2689 C CA . PRO A 1 369 ? 19.945 -2.022 -6.598 1.00 96.25 369 PRO A CA 1
ATOM 2690 C C . PRO A 1 369 ? 21.432 -2.346 -6.795 1.00 96.25 369 PRO A C 1
ATOM 2692 O O . PRO A 1 369 ? 22.207 -1.460 -7.171 1.00 96.25 369 PRO A O 1
ATOM 2695 N N . GLY A 1 370 ? 21.867 -3.570 -6.510 1.00 94.44 370 GLY A N 1
ATOM 2696 C CA . GLY A 1 370 ? 23.284 -3.913 -6.668 1.00 94.44 370 GLY A CA 1
ATOM 2697 C C . GLY A 1 370 ? 23.636 -4.510 -8.036 1.00 94.44 370 GLY A C 1
ATOM 2698 O O . GLY A 1 370 ? 24.814 -4.456 -8.400 1.00 94.44 370 GLY A O 1
ATOM 2699 N N . ASP A 1 371 ? 22.669 -4.968 -8.848 1.00 97.12 371 ASP A N 1
ATOM 2700 C CA . ASP A 1 371 ? 22.907 -5.275 -10.265 1.00 97.12 371 ASP A CA 1
ATOM 2701 C C . ASP A 1 371 ? 22.582 -4.042 -11.131 1.00 97.12 371 ASP A C 1
ATOM 2703 O O . ASP A 1 371 ? 21.537 -3.412 -10.960 1.00 97.12 371 ASP A O 1
ATOM 2707 N N . PRO A 1 372 ? 23.465 -3.639 -12.063 1.00 96.38 372 PRO A N 1
ATOM 2708 C CA . PRO A 1 372 ? 23.242 -2.467 -12.911 1.00 96.38 372 PRO A CA 1
ATOM 2709 C C . PRO A 1 372 ? 22.037 -2.587 -13.854 1.00 96.38 372 PRO A C 1
ATOM 2711 O O . PRO A 1 372 ? 21.553 -1.552 -14.308 1.00 96.38 372 PRO A O 1
ATOM 2714 N N . ARG A 1 373 ? 21.568 -3.812 -14.138 1.00 96.88 373 ARG A N 1
ATOM 2715 C CA . ARG A 1 373 ? 20.405 -4.086 -15.002 1.00 96.88 373 ARG A CA 1
ATOM 2716 C C . ARG A 1 373 ? 19.062 -3.906 -14.310 1.00 96.88 373 ARG A C 1
ATOM 2718 O O . ARG A 1 373 ? 18.018 -4.104 -14.908 1.00 96.88 373 ARG A O 1
ATOM 2725 N N . GLU A 1 374 ? 19.072 -3.612 -13.018 1.00 98.00 374 GLU A N 1
ATOM 2726 C CA . GLU A 1 374 ? 17.844 -3.451 -12.256 1.00 98.00 374 GLU A CA 1
ATOM 2727 C C . GLU A 1 374 ? 17.318 -2.025 -12.358 1.00 98.00 374 GLU A C 1
ATOM 2729 O O . GLU A 1 374 ? 18.079 -1.062 -12.454 1.00 98.00 374 GLU A O 1
ATOM 2734 N N . SER A 1 375 ? 16.001 -1.872 -12.287 1.00 97.94 375 SER A N 1
ATOM 2735 C CA . SER A 1 375 ? 15.352 -0.569 -12.386 1.00 97.94 375 SER A CA 1
ATOM 2736 C C . SER A 1 375 ? 15.122 0.062 -11.020 1.00 97.94 375 SER A C 1
ATOM 2738 O O . SER A 1 375 ? 14.682 -0.596 -10.074 1.00 97.94 375 SER A O 1
ATOM 2740 N N . ALA A 1 376 ? 15.305 1.380 -10.939 1.00 98.06 376 ALA A N 1
ATOM 2741 C CA . ALA A 1 376 ? 14.850 2.171 -9.800 1.00 98.06 376 ALA A CA 1
ATOM 2742 C C . ALA A 1 376 ? 14.330 3.547 -10.230 1.00 98.06 376 ALA A C 1
ATOM 2744 O O . ALA A 1 376 ? 14.872 4.168 -11.142 1.00 98.06 376 ALA A O 1
ATOM 2745 N N . ILE A 1 377 ? 13.295 4.030 -9.546 1.00 98.12 377 ILE A N 1
ATOM 2746 C CA . ILE A 1 377 ? 12.736 5.379 -9.686 1.00 98.12 377 ILE A CA 1
ATOM 2747 C C . ILE A 1 377 ? 12.683 5.995 -8.291 1.00 98.12 377 ILE A C 1
ATOM 2749 O O . ILE A 1 377 ? 12.126 5.389 -7.378 1.00 98.12 377 ILE A O 1
ATOM 2753 N N . ILE A 1 378 ? 13.228 7.199 -8.119 1.00 96.88 378 ILE A N 1
ATOM 2754 C CA . ILE A 1 378 ? 13.098 7.983 -6.883 1.00 96.88 378 ILE A CA 1
ATOM 2755 C C . ILE A 1 378 ? 12.273 9.235 -7.174 1.00 96.88 378 ILE A C 1
ATOM 2757 O O . ILE A 1 378 ? 12.443 9.867 -8.212 1.00 96.88 378 ILE A O 1
ATOM 2761 N N . GLY A 1 379 ? 11.349 9.619 -6.301 1.00 94.12 379 GLY A N 1
ATOM 2762 C CA . GLY A 1 379 ? 10.507 10.778 -6.591 1.00 94.12 379 GLY A CA 1
ATOM 2763 C C . GLY A 1 379 ? 9.616 11.212 -5.445 1.00 94.12 379 GLY A C 1
ATOM 2764 O O . GLY A 1 379 ? 9.351 10.447 -4.521 1.00 94.12 379 GLY A O 1
ATOM 2765 N N . ASP A 1 380 ? 9.161 12.459 -5.528 1.00 93.81 380 ASP A N 1
ATOM 2766 C CA . ASP A 1 380 ? 8.223 13.075 -4.597 1.00 93.81 380 ASP A CA 1
ATOM 2767 C C . ASP A 1 380 ? 6.797 12.939 -5.138 1.00 93.81 380 ASP A C 1
ATOM 2769 O O . ASP A 1 380 ? 6.430 13.553 -6.140 1.00 93.81 380 ASP A O 1
ATOM 2773 N N . LEU A 1 381 ? 5.989 12.116 -4.476 1.00 94.06 381 LEU A N 1
ATOM 2774 C CA . LEU A 1 381 ? 4.642 11.767 -4.912 1.00 94.06 381 LEU A CA 1
ATOM 2775 C C . LEU A 1 381 ? 3.590 12.439 -4.027 1.00 94.06 381 LEU A C 1
ATOM 2777 O O . LEU A 1 381 ? 3.601 12.217 -2.818 1.00 94.06 381 LEU A O 1
ATOM 2781 N N . PRO A 1 382 ? 2.678 13.257 -4.576 1.00 92.38 382 PRO A N 1
ATOM 2782 C CA . PRO A 1 382 ? 1.519 13.749 -3.835 1.00 92.38 382 PRO A CA 1
ATOM 2783 C C . PRO A 1 382 ? 0.674 12.625 -3.219 1.00 92.38 382 PRO A C 1
ATOM 2785 O O . PRO A 1 382 ? 0.785 11.461 -3.594 1.00 92.38 382 PRO A O 1
ATOM 2788 N N . ALA A 1 383 ? -0.225 12.974 -2.299 1.00 89.31 383 ALA A N 1
ATOM 2789 C CA . ALA A 1 383 ? -1.241 12.031 -1.843 1.00 89.31 383 ALA A CA 1
ATOM 2790 C C . ALA A 1 383 ? -2.073 11.506 -3.029 1.00 89.31 383 ALA A C 1
ATOM 2792 O O . ALA A 1 383 ? -2.585 12.285 -3.837 1.00 89.31 383 ALA A O 1
ATOM 2793 N N . GLY A 1 384 ? -2.209 10.186 -3.129 1.00 89.31 384 GLY A N 1
ATOM 2794 C CA . GLY A 1 384 ? -2.831 9.537 -4.275 1.00 89.31 384 GLY A CA 1
ATOM 2795 C C . GLY A 1 384 ? -2.523 8.047 -4.372 1.00 89.31 384 GLY A C 1
ATOM 2796 O O . GLY A 1 384 ? -1.748 7.491 -3.591 1.00 89.31 384 GLY A O 1
ATOM 2797 N N . ASN A 1 385 ? -3.159 7.410 -5.353 1.00 89.62 385 ASN A N 1
ATOM 2798 C CA . ASN A 1 385 ? -2.918 6.016 -5.710 1.00 89.62 385 ASN A CA 1
ATOM 2799 C C . ASN A 1 385 ? -1.867 5.959 -6.815 1.00 89.62 385 ASN A C 1
ATOM 2801 O O . ASN A 1 385 ? -1.925 6.752 -7.754 1.00 89.62 385 ASN A O 1
ATOM 2805 N N . TYR A 1 386 ? -0.960 4.997 -6.724 1.00 92.62 386 TYR A N 1
ATOM 2806 C CA . TYR A 1 386 ? 0.114 4.799 -7.685 1.00 92.62 386 TYR A CA 1
ATOM 2807 C C . TYR A 1 386 ? 0.249 3.331 -8.042 1.00 92.62 386 TYR A C 1
ATOM 2809 O O . TYR A 1 386 ? -0.067 2.450 -7.242 1.00 92.62 386 TYR A O 1
ATOM 2817 N N . THR A 1 387 ? 0.717 3.075 -9.257 1.00 92.44 387 THR A N 1
ATOM 2818 C CA . THR A 1 387 ? 0.942 1.724 -9.765 1.00 92.44 387 THR A CA 1
ATOM 2819 C C . THR A 1 387 ? 2.325 1.624 -10.387 1.00 92.44 387 THR A C 1
ATOM 2821 O O . THR A 1 387 ? 2.640 2.359 -11.315 1.00 92.44 387 THR A O 1
ATOM 2824 N N . ALA A 1 388 ? 3.136 0.705 -9.881 1.00 94.25 388 ALA A N 1
ATOM 2825 C CA . ALA A 1 388 ? 4.418 0.301 -10.426 1.00 94.25 388 ALA A CA 1
ATOM 2826 C C . ALA A 1 388 ? 4.233 -0.959 -11.284 1.00 94.25 388 ALA A C 1
ATOM 2828 O O . ALA A 1 388 ? 3.767 -1.981 -10.782 1.00 94.25 388 ALA A O 1
ATOM 2829 N N . ILE A 1 389 ? 4.584 -0.901 -12.564 1.00 94.69 389 ILE A N 1
ATOM 2830 C CA . ILE A 1 389 ? 4.515 -2.038 -13.486 1.00 94.69 389 ILE A CA 1
ATOM 2831 C C . ILE A 1 389 ? 5.933 -2.528 -13.749 1.00 94.69 389 ILE A C 1
ATOM 2833 O O . ILE A 1 389 ? 6.780 -1.755 -14.191 1.00 94.69 389 ILE A O 1
ATOM 2837 N N . VAL A 1 390 ? 6.174 -3.814 -13.497 1.00 96.31 390 VAL A N 1
ATOM 2838 C CA . VAL A 1 390 ? 7.454 -4.476 -13.766 1.00 96.31 390 VAL A CA 1
ATOM 2839 C C . VAL A 1 390 ? 7.315 -5.390 -14.973 1.00 96.31 390 VAL A C 1
ATOM 2841 O O . VAL A 1 390 ? 6.427 -6.249 -15.011 1.00 96.31 390 VAL A O 1
ATOM 2844 N N . ARG A 1 391 ? 8.204 -5.225 -15.956 1.00 97.31 391 ARG A N 1
ATOM 2845 C CA . ARG A 1 391 ? 8.269 -6.066 -17.161 1.00 97.31 391 ARG A CA 1
ATOM 2846 C C . ARG A 1 391 ? 9.696 -6.544 -17.399 1.00 97.31 391 ARG A C 1
ATOM 2848 O O . ARG A 1 391 ? 10.633 -5.979 -16.860 1.00 97.31 391 ARG A O 1
ATOM 2855 N N . GLY A 1 392 ? 9.860 -7.577 -18.218 1.00 96.50 392 GLY A N 1
ATOM 2856 C CA . GLY A 1 392 ? 11.165 -7.931 -18.769 1.00 96.50 392 GLY A CA 1
ATOM 2857 C C . GLY A 1 392 ? 11.444 -7.190 -20.069 1.00 96.50 392 GLY A C 1
ATOM 2858 O O . GLY A 1 392 ? 10.564 -7.123 -20.939 1.00 96.50 392 GLY A O 1
ATOM 2859 N N . VAL A 1 393 ? 12.673 -6.702 -20.254 1.00 95.31 393 VAL A N 1
ATOM 2860 C CA . VAL A 1 393 ? 13.132 -6.177 -21.548 1.00 95.31 393 VAL A CA 1
ATOM 2861 C C . VAL A 1 393 ? 12.868 -7.213 -22.647 1.00 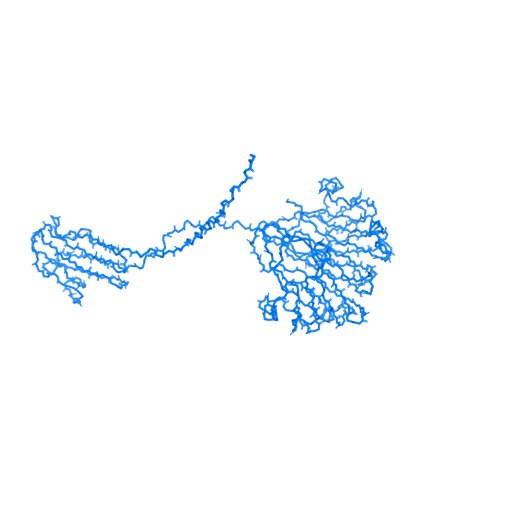95.31 393 VAL A C 1
ATOM 2863 O O . VAL A 1 393 ? 13.048 -8.419 -22.452 1.00 95.31 393 VAL A O 1
ATOM 2866 N N . ASN A 1 394 ? 12.387 -6.747 -23.805 1.00 93.00 394 ASN A N 1
ATOM 2867 C CA . ASN A 1 394 ? 12.009 -7.574 -24.961 1.00 93.00 394 ASN A CA 1
ATOM 2868 C C . ASN A 1 394 ? 10.970 -8.677 -24.664 1.00 93.00 394 ASN A C 1
ATOM 2870 O O . ASN A 1 394 ? 10.893 -9.664 -25.394 1.00 93.00 394 ASN A O 1
ATOM 2874 N N . GLY A 1 395 ? 10.161 -8.522 -23.611 1.00 91.06 395 GLY A N 1
ATOM 2875 C CA . GLY A 1 395 ? 9.154 -9.516 -23.235 1.00 91.06 395 GLY A CA 1
ATOM 2876 C C . GLY A 1 395 ? 9.752 -10.778 -22.613 1.00 91.06 395 GLY A C 1
ATOM 2877 O O . GLY A 1 395 ? 9.173 -11.856 -22.732 1.00 91.06 395 GLY A O 1
ATOM 2878 N N . THR A 1 396 ? 10.916 -10.665 -21.973 1.00 96.50 396 THR A N 1
ATOM 2879 C CA . THR A 1 396 ? 11.458 -11.745 -21.143 1.00 96.50 396 THR A CA 1
ATOM 2880 C C . THR A 1 396 ? 10.601 -11.967 -19.894 1.00 96.50 396 THR A C 1
ATOM 2882 O O . THR A 1 396 ? 9.829 -11.103 -19.473 1.00 96.50 396 THR A O 1
ATOM 2885 N N . THR A 1 397 ? 10.715 -13.159 -19.314 1.00 96.19 397 THR A N 1
ATOM 2886 C CA . THR A 1 397 ? 9.955 -13.589 -18.135 1.00 96.19 397 THR A CA 1
ATOM 2887 C C . THR A 1 397 ? 10.900 -14.119 -17.068 1.00 96.19 397 THR A C 1
ATOM 2889 O O . THR A 1 397 ? 11.977 -14.612 -17.398 1.00 96.19 397 THR A O 1
ATOM 2892 N N . GLY A 1 398 ? 10.486 -14.073 -15.808 1.00 94.56 398 GLY A N 1
ATOM 2893 C CA . GLY A 1 398 ? 11.279 -14.579 -14.691 1.00 94.56 398 GLY A CA 1
ATOM 2894 C C . GLY A 1 398 ? 10.781 -14.053 -13.354 1.00 94.56 398 GLY A C 1
ATOM 2895 O O . GLY A 1 398 ? 9.870 -13.227 -13.299 1.00 94.56 398 GLY A O 1
ATOM 2896 N N . VAL A 1 399 ? 11.373 -14.521 -12.261 1.00 91.75 399 VAL A N 1
ATOM 2897 C CA . VAL A 1 399 ? 11.042 -14.044 -10.917 1.00 91.75 399 VAL A CA 1
ATOM 2898 C C . VAL A 1 399 ? 11.636 -12.657 -10.700 1.00 91.75 399 VAL A C 1
ATOM 2900 O O . VAL A 1 399 ? 12.834 -12.456 -10.882 1.00 91.75 399 VAL A O 1
ATOM 2903 N N . ALA A 1 400 ? 10.807 -11.707 -10.281 1.00 94.12 400 ALA A N 1
ATOM 2904 C CA . ALA A 1 400 ? 11.253 -10.381 -9.874 1.00 94.12 400 ALA A CA 1
ATOM 2905 C C . ALA A 1 400 ? 10.688 -10.024 -8.498 1.00 94.12 400 ALA A C 1
ATOM 2907 O O . ALA A 1 400 ? 9.809 -10.707 -7.961 1.00 94.12 400 ALA A O 1
ATOM 2908 N N . LEU A 1 401 ? 11.197 -8.935 -7.941 1.00 92.38 401 LEU A N 1
ATOM 2909 C CA . LEU A 1 401 ? 10.706 -8.301 -6.731 1.00 92.38 401 LEU A CA 1
ATOM 2910 C C . LEU A 1 401 ? 10.409 -6.834 -7.060 1.00 92.38 401 LEU A C 1
ATOM 2912 O O . LEU A 1 401 ? 11.311 -6.106 -7.468 1.00 92.38 401 LEU A O 1
ATOM 2916 N N . VAL A 1 402 ? 9.157 -6.405 -6.893 1.00 93.12 402 VAL A N 1
ATOM 2917 C CA . VAL A 1 402 ? 8.795 -4.978 -6.904 1.00 93.12 402 VAL A CA 1
ATOM 2918 C C . VAL A 1 402 ? 8.791 -4.466 -5.475 1.00 93.12 402 VAL A C 1
ATOM 2920 O O . VAL A 1 402 ? 8.242 -5.124 -4.593 1.00 93.12 402 VAL A O 1
ATOM 2923 N N . GLU A 1 403 ? 9.400 -3.314 -5.228 1.00 91.50 403 GLU A N 1
ATOM 2924 C CA . GLU A 1 403 ? 9.535 -2.763 -3.880 1.00 91.50 403 GLU A CA 1
ATOM 2925 C C . GLU A 1 403 ? 9.237 -1.275 -3.860 1.00 91.50 403 GLU A C 1
ATOM 2927 O O . GLU A 1 403 ? 9.642 -0.551 -4.766 1.00 91.50 403 GLU A O 1
ATOM 2932 N N . VAL A 1 404 ? 8.586 -0.816 -2.792 1.00 91.50 404 VAL A N 1
ATOM 2933 C CA . VAL A 1 404 ? 8.361 0.606 -2.527 1.00 91.50 404 VAL A CA 1
ATOM 2934 C C . VAL A 1 404 ? 8.834 0.924 -1.118 1.00 91.50 404 VAL A C 1
ATOM 2936 O O . VAL A 1 404 ? 8.384 0.314 -0.142 1.00 91.50 404 VAL A O 1
ATOM 2939 N N . TYR A 1 405 ? 9.733 1.899 -1.024 1.00 88.81 405 TYR A N 1
ATOM 2940 C CA . TYR A 1 405 ? 10.280 2.385 0.233 1.00 88.81 405 TYR A CA 1
ATOM 2941 C C . TYR A 1 405 ? 9.981 3.863 0.419 1.00 88.81 405 TYR A C 1
ATOM 2943 O O . TYR A 1 405 ? 10.214 4.680 -0.472 1.00 88.81 405 TYR A O 1
ATOM 2951 N N . ASP A 1 406 ? 9.536 4.189 1.624 1.00 87.25 406 ASP A N 1
ATOM 2952 C CA . ASP A 1 406 ? 9.544 5.540 2.162 1.00 87.25 406 ASP A CA 1
ATOM 2953 C C . ASP A 1 406 ? 10.996 6.047 2.299 1.00 87.25 406 ASP A C 1
ATOM 2955 O O . ASP A 1 406 ? 11.861 5.348 2.842 1.00 87.25 406 ASP A O 1
ATOM 29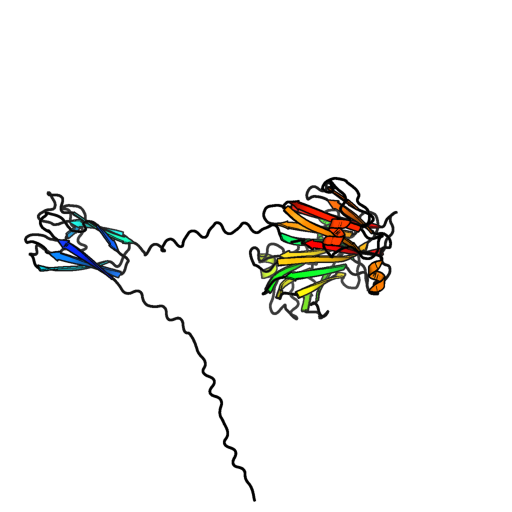59 N N . LEU A 1 407 ? 11.255 7.259 1.798 1.00 83.62 407 LEU A N 1
ATOM 2960 C CA . LEU A 1 407 ? 12.450 8.041 2.086 1.00 83.62 407 LEU A CA 1
ATOM 2961 C C . LEU A 1 407 ? 12.018 9.273 2.896 1.00 83.62 407 LEU A C 1
ATOM 2963 O O . LEU A 1 407 ? 11.262 10.100 2.395 1.00 83.62 407 LEU A O 1
ATOM 2967 N N . HIS A 1 408 ? 12.489 9.320 4.145 1.00 69.25 408 HIS A N 1
ATOM 2968 C CA . HIS A 1 408 ? 12.096 10.215 5.244 1.00 69.25 408 HIS A CA 1
ATOM 2969 C C . HIS A 1 408 ? 11.475 11.570 4.885 1.00 69.25 408 HIS A C 1
ATOM 2971 O O . HIS A 1 408 ? 12.131 12.360 4.169 1.00 69.25 408 HIS A O 1
#

Foldseek 3Di:
DDDDDDDDDDDDDDDDPPDPDPDPDDAEEAEWECCQVHLEIVVQEDEGAAFHKYKYAYQAFFWKKAWDDQLDGPPPDIPPGDGHGDMDMDHHRDADKIKIATNVCSVVPHIGIYGYDHPDPDPPPPPDPLPFPDKAWFKKKKKAKAADDLQFKKKKWFKDDAFWFKKKKKKFFPVVVVVVQPFTQPAKKKFKAFPVGDTQAIWTFLCFGDQGRQRPDRCNVVCVVLVNNHPDRRITMDIGIGGGGMMMMTMAHDVRDIGIIMIMMGGSDPPDPIHTFKMKMKHKAADDSRFMKMKIFTDTFFWFKKKKKKAFPVVVVVVRPFTQPAKKKFKAFQVGDTQAIWGFLCFGDQGRQRPDTCNVVCVVLVNNHPDRRIDMDIGIGGGGMMMMTMAHVVRDMGIIMIMMGTDD

Radius of gyration: 36.14 Å; Cα contacts (8 Å, |Δi|>4): 1097; chains: 1; bounding box: 80×78×88 Å

Secondary structure (DSSP, 8-state):
------PPPPP---------PPPPPPPPEEEEEE-SSSSSEESSEEEE-TT-EEEEEESSSSB--EEEETTEEEEEEE--SB-TT-EEEEE--S-EEEEEE-GGGTTTT-EEEEEE-------------PPPPBPEEEEEEEEEEE-SGGGSEEEEEEEEEEEEEEEEEEEE-GGGGGGT-SSB-SSEEEEEEETTS-EEEEES-TTS---BTTB-S--HHHHHHTT---SSTTSEEEEEEEEEEEEEEEEEEGGG--EEEEEEEEE-STTSS-EEEEEEEEEEE-SGGGSEEEEEEEEEEEEEEEEEEEE-GGGGGGT-SSB-SSEEEEEEETT--EEEEES-TTS---BTTB-S--HHHHHHTT---SSTTSEEEEEEEEEEEEEEEEEEGGG--EEEEEEEEE--

pLDDT: mean 87.27, std 15.93, range [35.16, 98.44]

Nearest PDB structures (foldseek):
  5fc9-assembly1_D  TM=9.000E-01  e=4.209E-07  Nitrosopumilus maritimus SCM1
  1byp-assembly1_A  TM=8.400E-01  e=1.029E-07  Silene latifolia subsp. alba
  5ysg-assembly4_D  TM=7.609E-01  e=8.275E-07  Achromobacter cycloclastes
  2win-assembly2_F  TM=2.099E-01  e=1.496E-02  Homo sapiens
  8enu-assembly1_H  TM=2.416E-01  e=5.826E-01  Homo sapiens

Mean predicted aligned error: 15.1 Å

Sequence (408 aa):
MKTLSVRAIAPVIAALFLALWPTAARAATVTVMVGPNCFCFSPSEVTISPGDTVRWTWSSGGHSTTSGNPCTPNGLWDSGILNQGAMFTHTFNSVGSFPYFCSPHCSEGMTGMVTVVNASPTPTATPPPSPTPGAVLGNISTRSFVQTGDNVMIGGFIVQGSGTKRVIIRAIGPELGQFGVPDPLQDPTLELHDGTGNLIASNDNWQTTIIGGIITQDQVQDIINSGRAPGDPRESAIIGDLPAGNYTAIVRGVNGTTGVALVEVYDLATGTSVILGNISTRAFVQTGDNVMIGGFIVQGSGTKRVIIRAIGPELGQFGVPDPLQDPTLELHDGTGNLIASNDNWQTTIIGGIITQDQVQDIINSGRAPGDPRESAIIGDLPAGNYTAIVRGVNGTTGVALVEVYDLH